Protein 1GEF (pdb70)

B-factor: mean 47.55, std 16.69, range [21.85, 111.29]

Secondary structure (DSSP, 8-state):
--HHHHHHHHHHHHHHHHTT-EEEEBGGGSS-SEEEE-SS-EEEEEEEEESSS-EEE-HHHHHHHHHHHHHHT-EEEEEEEETTTEEEEEE--S--S-EEE-GGGSB-HHHHTTGGG---/--HHHHHHHHHHHHHHHHTT-EEEEBSTTSS-SEEEE-SS-EEEEEEEEESSS-EEE-HHHHHHHHHHHHHHT-EEEEEEEETTTEEEEEEPPSS---EEE-TTSSB-HHHHHT--/--HHHHHHHHHHHHHHHHTT-EEEEBGGGSS-SEEEE-SS-EEEEEEEE-SSS-EE--HHHHHHHHHHHHHHT-EEEEEEE--EEEE-----EE-TTSSB-HHHHHT--/--HHHHHHHHHHHHHHHHTT-EEEEBSTTSS-SEEEE-SS-EEEEEEEEESSS-EEE-HHHHHHHHHHHHHHTSEEEEEEEETTTEEEEEE--SS---EEE-TTSSB-HHHHT-

Radius of gyration: 23.57 Å; Cα contacts (8 Å, |Δi|>4): 976; chains: 4; bounding box: 36×68×60 Å

CATH classification: 3.40.1350.10

Solvent-accessible surface area: 22900 Å² total; per-residue (Å²): 38,99,45,115,0,21,97,3,2,135,70,0,27,114,45,1,80,151,54,33,1,4,20,6,72,5,19,35,0,135,72,0,2,0,0,0,0,42,42,144,36,27,0,0,2,6,2,47,23,18,140,108,108,50,34,153,4,23,80,192,41,10,11,52,2,9,90,11,1,160,88,0,24,13,48,26,0,2,0,2,40,4,62,159,85,26,31,68,5,43,96,8,47,105,148,63,94,120,121,63,13,50,26,111,48,18,56,46,10,80,58,24,17,8,90,111,170,82,186,196,18,24,48,89,17,31,84,0,14,140,57,0,26,133,51,0,42,146,49,37,8,1,6,2,96,9,24,57,4,146,100,1,0,0,0,0,0,35,45,163,121,36,5,0,1,0,4,22,23,11,159,100,99,54,37,142,4,35,122,205,22,0,30,57,0,22,71,12,2,163,77,0,23,15,53,18,1,0,0,0,27,1,44,164,96,29,43,57,2,55,102,6,48,111,180,39,117,149,57,70,0,46,43,92,50,12,52,38,10,71,48,45,43,58,117,168,39,99,44,123,0,20,100,4,3,136,72,0,27,114,48,1,80,148,50,31,0,4,21,6,73,5,20,34,0,138,71,0,2,0,0,0,0,25,38,160,66,29,1,0,2,6,1,49,39,24,179,108,103,51,34,158,8,42,132,219,46,28,35,90,2,28,93,11,1,166,92,0,22,11,45,27,0,2,0,0,62,68,64,49,5,20,101,12,66,109,224,133,68,4,53,74,82,42,18,51,35,13,76,77,6,13,55,107,154,18,24,49,85,17,31,84,0,14,139,59,0,24,131,50,1,45,146,79,35,6,2,7,1,96,9,24,57,5,147,99,0,0,0,0,0,0,59,42,187,55,27,0,0,2,0,3,23,24,12,160,104,98,55,36,132,3,22,113,204,23,3,34,55,0,32,70,12,2,162,77,0,21,15,47,20,0,0,0,0,27,1,46,163,93,28,45,59,1,45,99,8,41,114,147,136,48,124,49,63,0,41,48,95,27,27,53,45,22,135,78,22,30,95

Nearest PDB structures (foldseek):
  1ipi-assembly1_A  TM=9.605E-01  e=6.098E-21  Pyrococcus furiosus
  1gef-assembly2_D  TM=9.791E-01  e=2.828E-17  Pyrococcus furiosus
  2wcw-assembly1_B  TM=8.663E-01  e=2.942E-11  Archaeoglobus fulgidus
  2wcw-assembly2_C  TM=8.638E-01  e=3.192E-10  Archaeoglobus fulgidus
  2wcz-assembly1_B  TM=8.436E-01  e=2.033E-10  Archaeoglobus fulgidus

InterPro domains:
  IPR002732 Holliday junction resolvase Hjc [PF01870] (8-93)
  IPR011335 Restriction endonuclease type II-like [SSF52980] (1-117)
  IPR011856 tRNA endonuclease-like domain superfamily [G3DSA:3.40.1350.10] (1-123)
  IPR014428 Crossover junction endodeoxyribonuclease Hjc, archaeal [MF_01490] (1-119)
  IPR014428 Crossover junction endodeoxyribonuclease Hjc, archaeal [NF040854] (1-119)
  IPR014428 Crossover junction endodeoxyribonuclease Hjc, archaeal [PIRSF004985] (1-102)
  IPR014428 Crossover junction endodeoxyribonuclease Hjc, archaeal [PTHR39651] (2-95)
  IPR014428 Crossover junction endodeoxyribonuclease Hjc, archaeal [cd00523] (1-115)

Foldseek 3Di:
DPVVQVVVVVVVCVVLVVVQWDKDADVVCVLAGIWIDRPPAIEGEHEEEECDQKDKDALVNQQSQLVVCVVVVHFRKYWYQHPPPGIFIDRDDSDRGMDMDGSVRGDDPCVVVPVVPDPD/DCPVVVVVLVVVCVVVVVVQWDKDADDVQPQAGMWIDRPPAIEGEHEEEDQDQKDKDAQVNQQSQVVVCVVVVHFRKYWYAHPPPGIFMDRADNPDGIDMDGPVRHHDPCVVVPVD/DPVVQVVVVVVVCVVLVVVQKDKDADVVCVLAGIWIDRPPAIAGEHEEEDCDFKDFDDVVNVCSQVVVCVVVVHFRWYQYHVNFIARDDPVTMAGPVRHDDVCVVVVVD/DCPVVVVVLVVVCVVVVVVQWDKDADDVQPQAGMWIDNPPAIEGEHEEEDQDQKAFDFQVNQQSQVVVCVVVVHFRKYWYAHPPQGIAMARDDNPGDRDMDGPVPHHDPVVVVD

GO terms:
  GO:0048476 Holliday junction resolvase complex (C, IMP)

Organism: Pyrococcus furiosus (strain ATCC 43587 / DSM 3638 / JCM 8422 / Vc1) (NCBI:txid186497)

Sequence (459 aa):
MYRKGAQAERELIKLLEKHGFAVVRSAGSKKVDLVAGNGKKYLCIEVKVTKKDHLYVGKRDMGRLIEFSRRFGGIPVLAVKFLNVGWRFIEVSPKIEKFVFTPSSGVSLEVLLGIQKTLEMYRKGAQAERELIKLLEKHGFAVVRSAGSKKVDLVAGNGKKYLCIEVKVTKKDHLYVGKRDMGRLIEFSRRFGGIPVLAVKFLNVGWRFIEVSPKIEKFVFTPSSGVSLEVLLGIQMYRKGAQAERELIKLLEKHGFAVVRSAGSKKVDLVAGNGKKYLCIEVKVTKKDHLYVGKRDMGRLIEFSRRFGGIPVLAVKFWRFIEVSPKFVFTPSSGVSLEVLLGIQMYRKGAQAERELIKLLEKHGFAVVRSAGSKKVDLVAGNGKKYLCIEVKVTKKDHLYVGKRDMGRLIEFSRRFGGIPVLAVKFLNVGWRFIEVSPKIEKFVFTPSSGVSLEVLLG

Structure (mmCIF, N/CA/C/O backbone):
data_1GEF
#
_entry.id   1GEF
#
_cell.length_a   36.245
_cell.length_b   119.056
_cell.length_c   63.146
_cell.angle_alpha   90
_cell.angle_beta   90.66
_cell.angle_gamma   90
#
_symmetry.space_group_name_H-M   'P 1 21 1'
#
loop_
_entity.id
_entity.type
_entity.pdbx_description
1 polymer 'HOLLIDAY JUNCTION RESOLVASE'
2 non-polymer 'SULFATE ION'
3 water water
#
loop_
_atom_site.group_PDB
_atom_site.id
_atom_site.type_symbol
_atom_site.label_atom_id
_atom_site.label_alt_id
_atom_site.label_comp_id
_atom_site.label_asym_id
_atom_site.label_entity_id
_atom_site.label_seq_id
_atom_site.pdbx_PDB_ins_code
_atom_site.Cartn_x
_atom_site.Cartn_y
_atom_site.Cartn_z
_atom_site.occupancy
_atom_site.B_iso_or_equiv
_atom_site.auth_seq_id
_atom_site.auth_comp_id
_atom_site.auth_asym_id
_atom_site.auth_atom_id
_atom_site.pdbx_PDB_model_num
ATOM 1 N N . MET A 1 1 ? 11.738 8.288 -3.351 1.00 30.92 1 MET A N 1
ATOM 2 C CA . MET A 1 1 ? 11.756 9.699 -2.864 1.00 29.90 1 MET A CA 1
ATOM 3 C C . MET A 1 1 ? 12.369 10.644 -3.905 1.00 32.95 1 MET A C 1
ATOM 4 O O . MET A 1 1 ? 13.078 10.219 -4.814 1.00 28.41 1 MET A O 1
ATOM 9 N N . TYR A 1 2 ? 12.080 11.929 -3.762 1.00 31.12 2 TYR A N 1
ATOM 10 C CA . TYR A 1 2 ? 12.599 12.960 -4.653 1.00 36.00 2 TYR A CA 1
ATOM 11 C C . TYR A 1 2 ? 14.055 13.193 -4.239 1.00 33.48 2 TYR A C 1
ATOM 12 O O . TYR A 1 2 ? 14.349 14.095 -3.457 1.00 33.20 2 TYR A O 1
ATOM 21 N N . ARG A 1 3 ? 14.956 12.375 -4.768 1.00 36.67 3 ARG A N 1
ATOM 22 C CA . ARG A 1 3 ? 16.372 12.450 -4.423 1.00 37.72 3 ARG A CA 1
ATOM 23 C C . ARG A 1 3 ? 17.061 13.777 -4.748 1.00 37.30 3 ARG A C 1
ATOM 24 O O . ARG A 1 3 ? 17.800 14.306 -3.920 1.00 30.56 3 ARG A O 1
ATOM 32 N N . LYS A 1 4 ? 16.829 14.316 -5.941 1.00 37.81 4 LYS A N 1
ATOM 33 C CA . LYS A 1 4 ? 17.453 15.586 -6.310 1.00 40.64 4 LYS A CA 1
ATOM 34 C C . LYS A 1 4 ? 16.999 16.684 -5.354 1.00 37.69 4 LYS A C 1
ATOM 35 O O . LYS A 1 4 ? 17.776 17.574 -5.003 1.00 38.19 4 LYS A O 1
ATOM 41 N N . GLY A 1 5 ? 15.740 16.611 -4.932 1.00 36.69 5 GLY A N 1
ATOM 42 C CA . GLY A 1 5 ? 15.214 17.597 -4.005 1.00 32.86 5 GLY A CA 1
ATOM 43 C C . GLY A 1 5 ? 15.916 17.504 -2.658 1.00 36.37 5 GLY A C 1
ATOM 44 O O . GLY A 1 5 ? 16.332 18.521 -2.086 1.00 32.73 5 GLY A O 1
ATOM 45 N N . ALA A 1 6 ? 16.057 16.285 -2.143 1.00 34.27 6 ALA A N 1
ATOM 46 C CA . ALA A 1 6 ? 16.714 16.082 -0.853 1.00 32.85 6 ALA A CA 1
ATOM 47 C C . ALA A 1 6 ? 18.155 16.588 -0.862 1.00 33.05 6 ALA A C 1
ATOM 48 O O . ALA A 1 6 ? 18.625 17.150 0.128 1.00 35.68 6 ALA A O 1
ATOM 50 N N . GLN A 1 7 ? 18.851 16.391 -1.977 1.00 36.07 7 GLN A N 1
ATOM 51 C CA . GLN A 1 7 ? 20.238 16.839 -2.111 1.00 40.61 7 GLN A CA 1
ATOM 52 C C . GLN A 1 7 ? 20.332 18.370 -2.052 1.00 43.29 7 GLN A C 1
ATOM 53 O O . GLN A 1 7 ? 21.213 18.923 -1.396 1.00 34.61 7 GLN A O 1
ATOM 59 N N . ALA A 1 8 ? 19.419 19.054 -2.736 1.00 39.47 8 ALA A N 1
ATOM 60 C CA . ALA A 1 8 ? 19.417 20.513 -2.730 1.00 39.74 8 ALA A CA 1
ATOM 61 C C . ALA A 1 8 ? 19.101 21.017 -1.326 1.00 39.06 8 ALA A C 1
ATOM 62 O O . ALA A 1 8 ? 19.736 21.952 -0.831 1.00 38.32 8 ALA A O 1
ATOM 64 N N . GLU A 1 9 ? 18.122 20.384 -0.682 1.00 36.86 9 GLU A N 1
ATOM 65 C CA . GLU A 1 9 ? 17.715 20.767 0.664 1.00 35.93 9 GLU A CA 1
ATOM 66 C C . GLU A 1 9 ? 18.879 20.675 1.657 1.00 32.10 9 GLU A C 1
ATOM 67 O O . GLU A 1 9 ? 19.075 21.569 2.474 1.00 29.48 9 GLU A O 1
ATOM 73 N N . ARG A 1 10 ? 19.637 19.585 1.588 1.00 32.22 10 ARG A N 1
ATOM 74 C CA . ARG A 1 10 ? 20.784 19.401 2.470 1.00 38.57 10 ARG A CA 1
ATOM 75 C C . ARG A 1 10 ? 21.774 20.556 2.298 1.00 35.52 10 ARG A C 1
ATOM 76 O O . ARG A 1 10 ? 22.320 21.075 3.276 1.00 34.99 10 ARG A O 1
ATOM 84 N N . GLU A 1 11 ? 21.995 20.953 1.049 1.00 38.00 11 GLU A N 1
ATOM 85 C CA . GLU A 1 11 ? 22.904 22.050 0.738 1.00 37.07 11 GLU A CA 1
ATOM 86 C C . GLU A 1 11 ? 22.402 23.363 1.336 1.00 35.54 11 GLU A C 1
ATOM 87 O O . GLU A 1 11 ? 23.163 24.103 1.972 1.00 29.57 11 GLU A O 1
ATOM 93 N N . LEU A 1 12 ? 21.114 23.641 1.148 1.00 33.44 12 LEU A N 1
ATOM 94 C CA . LEU A 1 12 ? 20.512 24.867 1.663 1.00 32.62 12 LEU A CA 1
ATOM 95 C C . LEU A 1 12 ? 20.609 24.952 3.181 1.00 26.76 12 LEU A C 1
ATOM 96 O O . LEU A 1 12 ? 20.949 25.995 3.733 1.00 31.27 12 LEU A O 1
ATOM 101 N N . ILE A 1 13 ? 20.308 23.850 3.858 1.00 33.69 13 ILE A N 1
ATOM 102 C CA . ILE A 1 13 ? 20.359 23.827 5.315 1.00 33.26 13 ILE A CA 1
ATOM 103 C C . ILE A 1 13 ? 21.735 24.242 5.839 1.00 34.64 13 ILE A C 1
ATOM 104 O O . ILE A 1 13 ? 21.831 25.047 6.759 1.00 32.35 13 ILE A O 1
ATOM 109 N N . LYS A 1 14 ? 22.794 23.690 5.253 1.00 34.56 14 LYS A N 1
ATOM 110 C CA . LYS A 1 14 ? 24.148 24.038 5.677 1.00 40.19 14 LYS A CA 1
ATOM 111 C C . LYS A 1 14 ? 24.414 25.532 5.464 1.00 38.75 14 LYS A C 1
ATOM 112 O O . LYS A 1 14 ? 25.085 26.174 6.278 1.00 38.71 14 LYS A O 1
ATOM 118 N N . LEU A 1 15 ? 23.886 26.084 4.373 1.00 35.08 15 LEU A N 1
ATOM 119 C CA . LEU A 1 15 ? 24.056 27.510 4.081 1.00 36.41 15 LEU A CA 1
ATOM 120 C C . LEU A 1 15 ? 23.393 28.332 5.176 1.00 36.87 15 LEU A C 1
ATOM 121 O O . LEU A 1 15 ? 23.957 29.310 5.667 1.00 36.26 15 LEU A O 1
ATOM 126 N N . LEU A 1 16 ? 22.183 27.932 5.552 1.00 34.87 16 LEU A N 1
ATOM 127 C CA . LEU A 1 16 ? 21.435 28.630 6.593 1.00 32.50 16 LEU A CA 1
ATOM 128 C C . LEU A 1 16 ? 22.162 28.516 7.931 1.00 29.64 16 LEU A C 1
ATOM 129 O O . LEU A 1 16 ? 22.292 29.496 8.667 1.00 30.76 16 LEU A O 1
ATOM 134 N N . GLU A 1 17 ? 22.635 27.313 8.243 1.00 28.39 17 GLU A N 1
ATOM 135 C CA . GLU A 1 17 ? 23.347 27.098 9.499 1.00 36.31 17 GLU A CA 1
ATOM 136 C C . GLU A 1 17 ? 24.635 27.916 9.518 1.00 36.53 17 GLU A C 1
ATOM 137 O O . GLU A 1 17 ? 25.020 28.453 10.553 1.00 41.11 17 GLU A O 1
ATOM 143 N N . LYS A 1 18 ? 25.282 28.024 8.363 1.00 40.13 18 LYS A N 1
ATOM 144 C CA . LYS A 1 18 ? 26.510 28.797 8.247 1.00 47.27 18 LYS A CA 1
ATOM 145 C C . LYS A 1 18 ? 26.244 30.234 8.699 1.00 46.06 18 LYS A C 1
ATOM 146 O O . LYS A 1 18 ? 27.108 30.877 9.298 1.00 43.33 18 LYS A O 1
ATOM 152 N N . HIS A 1 19 ? 25.041 30.733 8.415 1.00 43.41 19 HIS A N 1
ATOM 153 C CA . HIS A 1 19 ? 24.672 32.087 8.811 1.00 39.61 19 HIS A CA 1
ATOM 154 C C . HIS A 1 19 ? 24.063 32.164 10.206 1.00 38.22 19 HIS A C 1
ATOM 155 O O . HIS A 1 19 ? 23.390 33.136 10.541 1.00 37.41 19 HIS A O 1
ATOM 162 N N . GLY A 1 20 ? 24.293 31.134 11.013 1.00 39.72 20 GLY A N 1
ATOM 163 C CA . GLY A 1 20 ? 23.787 31.141 12.376 1.00 42.02 20 GLY A CA 1
ATOM 164 C C . GLY A 1 20 ? 22.354 30.703 12.616 1.00 43.01 20 GLY A C 1
ATOM 165 O O . GLY A 1 20 ? 21.862 30.824 13.738 1.00 45.53 20 GLY A O 1
ATOM 166 N N . PHE A 1 21 ? 21.678 30.197 11.587 1.00 38.31 21 PHE A N 1
ATOM 167 C CA . PHE A 1 21 ? 20.292 29.754 11.745 1.00 37.13 21 PHE A CA 1
ATOM 168 C C . PHE A 1 21 ? 20.172 28.310 12.241 1.00 36.03 21 PHE A C 1
ATOM 169 O O . PHE A 1 21 ? 20.981 27.452 11.890 1.00 32.56 21 PHE A O 1
ATOM 177 N N . ALA A 1 22 ? 19.165 28.059 13.077 1.00 35.62 22 ALA A N 1
ATOM 178 C CA . ALA A 1 22 ? 18.879 26.714 13.561 1.00 31.58 22 ALA A CA 1
ATOM 179 C C . ALA A 1 22 ? 17.711 26.314 12.657 1.00 34.16 22 ALA A C 1
ATOM 180 O O . ALA A 1 22 ? 16.703 27.027 12.586 1.00 29.53 22 ALA A O 1
ATOM 182 N N . VAL A 1 23 ? 17.852 25.188 11.965 1.00 33.55 23 VAL A N 1
ATOM 183 C CA . VAL A 1 23 ? 16.841 24.740 11.013 1.00 31.84 23 VAL A CA 1
ATOM 184 C C . VAL A 1 23 ? 16.130 23.436 11.361 1.00 34.85 23 VAL A C 1
ATOM 185 O O . VAL A 1 23 ? 16.733 22.509 11.893 1.00 28.03 23 VAL A O 1
ATOM 189 N N . VAL A 1 24 ? 14.838 23.388 11.048 1.00 33.57 24 VAL A N 1
ATOM 190 C CA . VAL A 1 24 ? 14.005 22.211 11.271 1.00 34.37 24 VAL A CA 1
ATOM 191 C C . VAL A 1 24 ? 13.298 21.846 9.969 1.00 35.59 24 VAL A C 1
ATOM 192 O O . VAL A 1 24 ? 12.748 22.710 9.289 1.00 32.18 24 VAL A O 1
ATOM 196 N N . ARG A 1 25 ? 13.310 20.570 9.613 1.00 32.21 25 ARG A N 1
ATOM 197 C CA . ARG A 1 25 ? 12.632 20.147 8.402 1.00 31.02 25 ARG A CA 1
ATOM 198 C C . ARG A 1 25 ? 11.261 19.607 8.794 1.00 30.70 25 ARG A C 1
ATOM 199 O O . ARG A 1 25 ? 11.154 18.812 9.725 1.00 30.38 25 ARG A O 1
ATOM 207 N N . SER A 1 26 ? 10.215 20.040 8.096 1.00 27.78 26 SER A N 1
ATOM 208 C CA . SER A 1 26 ? 8.866 19.573 8.401 1.00 29.99 26 SER A CA 1
ATOM 209 C C . SER A 1 26 ? 8.637 18.179 7.811 1.00 29.15 26 SER A C 1
ATOM 210 O O . SER A 1 26 ? 8.830 17.961 6.613 1.00 27.87 26 SER A O 1
ATOM 213 N N . ALA A 1 27 ? 8.246 17.230 8.657 1.00 28.32 27 ALA A N 1
ATOM 214 C CA . ALA A 1 27 ? 7.992 15.866 8.196 1.00 29.82 27 ALA A CA 1
ATOM 215 C C . ALA A 1 27 ? 6.945 15.858 7.087 1.00 31.03 27 ALA A C 1
ATOM 216 O O . ALA A 1 27 ? 5.872 16.454 7.223 1.00 34.37 27 ALA A O 1
ATOM 218 N N . GLY A 1 28 ? 7.261 15.171 5.994 1.00 30.17 28 GLY A N 1
ATOM 219 C CA . GLY A 1 28 ? 6.356 15.109 4.858 1.00 32.84 28 GLY A CA 1
ATOM 220 C C . GLY A 1 28 ? 6.081 16.474 4.238 1.00 31.15 28 GLY A C 1
ATOM 221 O O . GLY A 1 28 ? 5.184 16.607 3.408 1.00 30.52 28 GLY A O 1
ATOM 222 N N . SER A 1 29 ? 6.852 17.487 4.625 1.00 32.68 29 SER A N 1
ATOM 223 C CA . SER A 1 29 ? 6.661 18.851 4.109 1.00 30.36 29 SER A CA 1
ATOM 224 C C . SER A 1 29 ? 5.239 19.349 4.358 1.00 35.16 29 SER A C 1
ATOM 225 O O . SER A 1 29 ? 4.737 20.217 3.637 1.00 31.85 29 SER A O 1
ATOM 228 N N . LYS A 1 30 ? 4.610 18.800 5.389 1.00 35.48 30 LYS A N 1
ATOM 229 C CA . LYS A 1 30 ? 3.236 19.127 5.769 1.00 45.09 30 LYS A CA 1
ATOM 230 C C . LYS A 1 30 ? 2.716 20.484 5.266 1.00 51.36 30 LYS A C 1
ATOM 231 O O . LYS A 1 30 ? 1.981 20.544 4.279 1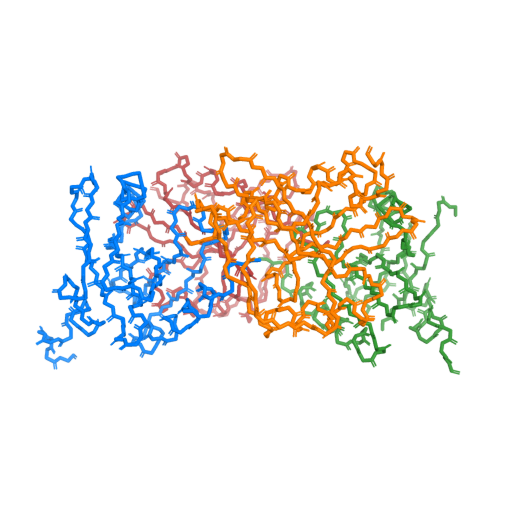.00 59.05 30 LYS A O 1
ATOM 237 N N . LYS A 1 31 ? 3.100 21.563 5.944 1.00 45.65 31 LYS A N 1
ATOM 238 C CA . LYS A 1 31 ? 2.679 22.927 5.607 1.00 40.45 31 LYS A CA 1
ATOM 239 C C . LYS A 1 31 ? 3.759 23.673 4.818 1.00 36.74 31 LYS A C 1
ATOM 240 O O . LYS A 1 31 ? 3.456 24.477 3.937 1.00 35.61 31 LYS A O 1
ATOM 246 N N . VAL A 1 32 ? 5.016 23.418 5.171 1.00 29.38 32 VAL A N 1
ATOM 247 C CA . VAL A 1 32 ? 6.163 24.058 4.530 1.00 30.34 32 VAL A CA 1
ATOM 248 C C . VAL A 1 32 ? 7.319 23.053 4.539 1.00 32.46 32 VAL A C 1
ATOM 249 O O . VAL A 1 32 ? 7.219 21.998 5.173 1.00 29.62 32 VAL A O 1
ATOM 253 N N . ASP A 1 33 ? 8.399 23.361 3.827 1.00 31.19 33 ASP A N 1
ATOM 254 C CA . ASP A 1 33 ? 9.549 22.456 3.789 1.00 28.60 33 ASP A CA 1
ATOM 255 C C . ASP A 1 33 ? 10.445 22.630 5.016 1.00 28.70 33 ASP A C 1
ATOM 256 O O . ASP A 1 33 ? 10.799 21.653 5.685 1.00 31.31 33 ASP A O 1
ATOM 261 N N . LEU A 1 34 ? 10.791 23.877 5.318 1.00 30.35 34 LEU A N 1
ATOM 262 C CA . LEU A 1 34 ? 11.672 24.188 6.440 1.00 26.63 34 LEU A CA 1
ATOM 263 C C . LEU A 1 34 ? 11.288 25.437 7.218 1.00 26.81 34 LEU A C 1
ATOM 264 O O . LEU A 1 34 ? 10.682 26.375 6.689 1.00 26.80 34 LEU A O 1
ATOM 269 N N . VAL A 1 35 ? 11.692 25.456 8.478 1.00 26.11 35 VAL A N 1
ATOM 270 C CA . VAL A 1 35 ? 11.487 26.617 9.324 1.00 26.52 35 VAL A CA 1
ATOM 271 C C . VAL A 1 35 ? 12.868 26.879 9.922 1.00 26.81 35 VAL A C 1
ATOM 272 O O . VAL A 1 35 ? 13.509 25.962 10.431 1.00 26.92 35 VAL A O 1
ATOM 276 N N . ALA A 1 36 ? 13.332 28.117 9.838 1.00 30.83 36 ALA A N 1
ATOM 277 C CA . ALA A 1 36 ? 14.650 28.473 10.362 1.00 28.77 36 ALA A CA 1
ATOM 278 C C . ALA A 1 36 ? 14.571 29.731 11.215 1.00 27.29 36 ALA A C 1
ATOM 279 O O . ALA A 1 36 ? 13.853 30.674 10.884 1.00 29.10 36 ALA A O 1
ATOM 281 N N . GLY A 1 37 ? 15.304 29.730 12.322 1.00 27.59 37 GLY A N 1
ATOM 282 C CA . GLY A 1 37 ? 15.315 30.875 13.213 1.00 26.49 37 GLY A CA 1
ATOM 283 C C . GLY A 1 37 ? 16.728 31.144 13.703 1.00 30.11 37 GLY A C 1
ATOM 284 O O . GLY A 1 37 ? 17.502 30.217 13.909 1.00 27.31 37 GLY A O 1
ATOM 285 N N . ASN A 1 38 ? 17.084 32.410 13.870 1.00 33.49 38 ASN A N 1
ATOM 286 C CA . ASN A 1 38 ? 18.424 32.725 14.338 1.00 40.65 38 ASN A CA 1
ATOM 287 C C . ASN A 1 38 ? 18.382 33.579 15.598 1.00 42.61 38 ASN A C 1
ATOM 288 O O . ASN A 1 38 ? 19.392 34.145 16.010 1.00 40.51 38 ASN A O 1
ATOM 293 N N . GLY A 1 39 ? 17.209 33.639 16.225 1.00 46.40 39 GLY A N 1
ATOM 294 C CA . GLY A 1 39 ? 17.066 34.413 17.444 1.00 44.46 39 GLY A CA 1
ATOM 295 C C . GLY A 1 39 ? 16.296 35.703 17.257 1.00 48.38 39 GLY A C 1
ATOM 296 O O . GLY A 1 39 ? 15.645 36.179 18.184 1.00 48.66 39 GLY A O 1
ATOM 297 N N . LYS A 1 40 ? 16.366 36.273 16.059 1.00 45.84 40 LYS A N 1
ATOM 298 C CA . LYS A 1 40 ? 15.663 37.519 15.772 1.00 46.16 40 LYS A CA 1
ATOM 299 C C . LYS A 1 40 ? 14.761 37.390 14.551 1.00 44.07 40 LYS A C 1
ATOM 300 O O . LYS A 1 40 ? 13.737 38.059 14.454 1.00 44.13 40 LYS A O 1
ATOM 306 N N . LYS A 1 41 ? 15.161 36.539 13.613 1.00 43.43 41 LYS A N 1
ATOM 307 C CA . LYS A 1 41 ? 14.409 36.355 12.377 1.00 39.54 41 LYS A CA 1
ATOM 308 C C . LYS A 1 41 ? 13.960 34.908 12.245 1.00 40.21 41 LYS A C 1
ATOM 309 O O . LYS A 1 41 ? 14.679 33.994 12.649 1.00 37.94 41 LYS A O 1
ATOM 315 N N . TYR A 1 42 ? 12.773 34.711 11.678 1.00 34.36 42 TYR A N 1
ATOM 316 C CA . TYR A 1 42 ? 12.232 33.380 11.457 1.00 32.51 42 TYR A CA 1
ATOM 317 C C . TYR A 1 42 ? 11.886 33.263 9.981 1.00 32.89 42 TYR A C 1
ATOM 318 O O . TYR A 1 42 ? 11.233 34.143 9.420 1.00 33.00 42 TYR A O 1
ATOM 327 N N . LEU A 1 43 ? 12.334 32.186 9.349 1.00 27.94 43 LEU A N 1
ATOM 328 C CA . LEU A 1 43 ? 12.021 31.962 7.951 1.00 26.82 43 LEU A CA 1
ATOM 329 C C . LEU A 1 43 ? 11.203 30.689 7.798 1.00 27.63 43 LEU A C 1
ATOM 330 O O . LEU A 1 43 ? 11.459 29.683 8.464 1.00 24.04 43 LEU A O 1
ATOM 335 N N . CYS A 1 44 ? 10.202 30.753 6.930 1.00 26.94 44 CYS A N 1
ATOM 336 C CA . CYS A 1 44 ? 9.369 29.598 6.616 1.00 28.17 44 CYS A CA 1
ATOM 337 C C . CYS A 1 44 ? 9.699 29.439 5.142 1.00 30.22 44 CYS A C 1
ATOM 338 O O . CYS A 1 44 ? 9.376 30.306 4.329 1.00 32.62 44 CYS A O 1
ATOM 341 N N . ILE A 1 45 ? 10.350 28.331 4.804 1.00 28.89 45 ILE A N 1
ATOM 342 C CA . ILE A 1 45 ? 10.825 28.104 3.448 1.00 24.77 45 ILE A CA 1
ATOM 343 C C . ILE A 1 45 ? 10.252 26.950 2.628 1.00 27.62 45 ILE A C 1
ATOM 344 O O . ILE A 1 45 ? 10.058 25.847 3.129 1.00 26.21 45 ILE A O 1
ATOM 349 N N . GLU A 1 46 ? 9.993 27.230 1.353 1.00 28.33 46 GLU A N 1
ATOM 350 C CA . GLU A 1 46 ? 9.523 26.231 0.397 1.00 30.40 46 GLU A CA 1
ATOM 351 C C . GLU A 1 46 ? 10.727 26.105 -0.521 1.00 28.41 46 GLU A C 1
ATOM 352 O O . GLU A 1 46 ? 11.220 27.106 -1.046 1.00 29.51 46 GLU A O 1
ATOM 358 N N . VAL A 1 47 ? 11.211 24.884 -0.707 1.00 28.21 47 VAL A N 1
ATOM 359 C CA . VAL A 1 47 ? 12.384 24.671 -1.533 1.00 28.06 47 VAL A CA 1
ATOM 360 C C . VAL A 1 47 ? 12.043 24.064 -2.885 1.00 31.38 47 VAL A C 1
ATOM 361 O O . VAL A 1 47 ? 11.288 23.097 -2.970 1.00 31.58 47 VAL A O 1
ATOM 365 N N . LYS A 1 48 ? 12.605 24.645 -3.940 1.00 32.86 48 LYS A N 1
ATOM 366 C CA . LYS A 1 48 ? 12.392 24.170 -5.304 1.00 34.65 48 LYS A CA 1
ATOM 367 C C . LYS A 1 48 ? 13.758 24.060 -5.982 1.00 36.11 48 LYS A C 1
ATOM 368 O O . LYS A 1 48 ? 14.692 24.775 -5.631 1.00 37.77 48 LYS A O 1
ATOM 374 N N . VAL A 1 49 ? 13.873 23.157 -6.948 1.00 39.09 49 VAL A N 1
ATOM 375 C CA . VAL A 1 49 ? 15.117 22.985 -7.687 1.00 40.77 49 VAL A CA 1
ATOM 376 C C . VAL A 1 49 ? 14.734 22.675 -9.132 1.00 48.17 49 VAL A C 1
ATOM 377 O O . VAL A 1 49 ? 13.821 21.890 -9.388 1.00 45.98 49 VAL A O 1
ATOM 381 N N . THR A 1 50 ? 15.413 23.311 -10.080 1.00 50.51 50 THR A N 1
ATOM 382 C CA . THR A 1 50 ? 15.110 23.090 -11.487 1.00 54.44 50 THR A CA 1
ATOM 383 C C . THR A 1 50 ? 16.328 23.293 -12.377 1.00 59.68 50 THR A C 1
ATOM 384 O O . THR A 1 50 ? 17.264 24.012 -12.021 1.00 57.94 50 THR A O 1
ATOM 388 N N . LYS A 1 51 ? 16.305 22.647 -13.539 1.00 64.37 51 LYS A N 1
ATOM 389 C CA . LYS A 1 51 ? 17.393 22.757 -14.501 1.00 68.76 51 LYS A CA 1
ATOM 390 C C . LYS A 1 51 ? 16.984 23.779 -15.559 1.00 69.47 51 LYS A C 1
ATOM 391 O O . LYS A 1 51 ? 17.786 24.176 -16.404 1.00 70.74 51 LYS A O 1
ATOM 397 N N . LYS A 1 52 ? 15.724 24.199 -15.496 1.00 67.54 52 LYS A N 1
ATOM 398 C CA . LYS A 1 52 ? 15.181 25.174 -16.431 1.00 68.26 52 LYS A CA 1
ATOM 399 C C . LYS A 1 52 ? 15.507 26.592 -15.961 1.00 68.70 52 LYS A C 1
ATOM 400 O O . LYS A 1 52 ? 15.851 26.804 -14.796 1.00 66.35 52 LYS A O 1
ATOM 406 N N . ASP A 1 53 ? 15.402 27.559 -16.868 1.00 66.66 53 ASP A N 1
ATOM 407 C CA . ASP A 1 53 ? 15.706 28.949 -16.541 1.00 64.33 53 ASP A CA 1
ATOM 408 C C . ASP A 1 53 ? 14.500 29.718 -16.017 1.00 61.94 53 ASP A C 1
ATOM 409 O O . ASP A 1 53 ? 14.520 30.945 -15.936 1.00 59.44 53 ASP A O 1
ATOM 414 N N . HIS A 1 54 ? 13.445 28.992 -15.666 1.00 57.15 54 HIS A N 1
ATOM 415 C CA . HIS A 1 54 ? 12.240 29.613 -15.138 1.00 55.56 54 HIS A CA 1
ATOM 416 C C . HIS A 1 54 ? 11.453 28.579 -14.344 1.00 54.11 54 HIS A C 1
ATOM 417 O O . HIS A 1 54 ? 11.648 27.376 -14.512 1.00 50.91 54 HIS A O 1
ATOM 424 N N . LEU A 1 55 ? 10.566 29.049 -13.477 1.00 53.36 55 LEU A N 1
ATOM 425 C CA . LEU A 1 55 ? 9.768 28.147 -12.663 1.00 55.56 55 LEU A CA 1
ATOM 426 C C . LEU A 1 55 ? 8.385 28.705 -12.351 1.00 57.83 55 LEU A C 1
ATOM 427 O O . LEU A 1 55 ? 8.247 29.841 -11.893 1.00 53.20 55 LEU A O 1
ATOM 432 N N . TYR A 1 56 ? 7.361 27.896 -12.607 1.00 58.09 56 TYR A N 1
ATOM 433 C CA . TYR A 1 56 ? 5.987 28.295 -12.335 1.00 62.80 56 TYR A CA 1
ATOM 434 C C . TYR A 1 56 ? 5.615 27.835 -10.936 1.00 59.06 56 TYR A C 1
ATOM 435 O O . TYR A 1 56 ? 5.930 26.712 -10.545 1.00 53.38 56 TYR A O 1
ATOM 444 N N . VAL A 1 57 ? 4.938 28.699 -10.187 1.00 55.36 57 VAL A N 1
ATOM 445 C CA . VAL A 1 57 ? 4.510 28.352 -8.840 1.00 53.79 57 VAL A CA 1
ATOM 446 C C . VAL A 1 57 ? 3.001 28.525 -8.725 1.00 52.46 57 VAL A C 1
ATOM 447 O O . VAL A 1 57 ? 2.483 29.635 -8.829 1.00 50.57 57 VAL A O 1
ATOM 451 N N . GLY A 1 58 ? 2.304 27.414 -8.516 1.00 52.65 58 GLY 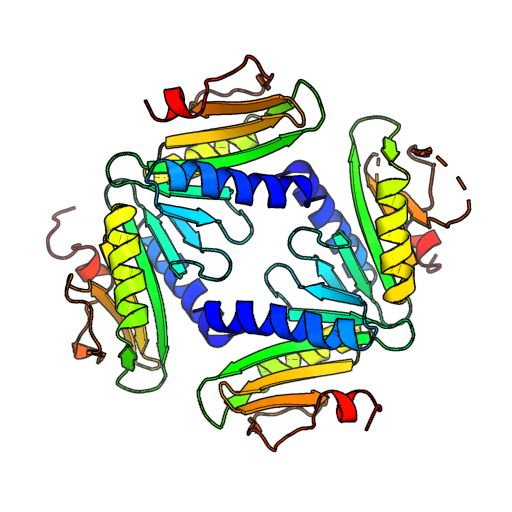A N 1
ATOM 452 C CA . GLY A 1 58 ? 0.856 27.444 -8.409 1.00 51.68 58 GLY A CA 1
ATOM 453 C C . GLY A 1 58 ? 0.305 28.337 -7.315 1.00 51.25 58 GLY A C 1
ATOM 454 O O . GLY A 1 58 ? 0.968 28.598 -6.312 1.00 50.21 58 GLY A O 1
ATOM 455 N N . LYS A 1 59 ? -0.927 28.794 -7.510 1.00 51.10 59 LYS A N 1
ATOM 456 C CA . LYS A 1 59 ? -1.590 29.662 -6.547 1.00 52.50 59 LYS A CA 1
ATOM 457 C C . LYS A 1 59 ? -1.773 28.966 -5.203 1.00 48.89 59 LYS A C 1
ATOM 458 O O . LYS A 1 59 ? -1.599 29.581 -4.155 1.00 50.30 59 LYS A O 1
ATOM 464 N N . ARG A 1 60 ? -2.128 27.687 -5.231 1.00 49.53 60 ARG A N 1
ATOM 465 C CA . ARG A 1 60 ? -2.329 26.946 -3.992 1.00 53.38 60 ARG A CA 1
ATOM 466 C C . ARG A 1 60 ? -1.040 26.894 -3.172 1.00 51.09 60 ARG A C 1
ATOM 467 O O . ARG A 1 60 ? -1.042 27.231 -1.988 1.00 48.95 60 ARG A O 1
ATOM 475 N N . ASP A 1 61 ? 0.053 26.471 -3.805 1.00 45.70 61 ASP A N 1
ATOM 476 C CA . ASP A 1 61 ? 1.338 26.383 -3.121 1.00 44.77 61 ASP A CA 1
ATOM 477 C C . ASP A 1 61 ? 1.689 27.727 -2.508 1.00 41.74 61 ASP A C 1
ATOM 478 O O . ASP A 1 61 ? 2.110 27.812 -1.357 1.00 41.56 61 ASP A O 1
ATOM 483 N N . MET A 1 62 ? 1.521 28.783 -3.288 1.00 39.40 62 MET A N 1
ATOM 484 C CA . MET A 1 62 ? 1.814 30.118 -2.797 1.00 42.74 62 MET A CA 1
ATOM 485 C C . MET A 1 62 ? 0.960 30.429 -1.570 1.00 40.41 62 MET A C 1
ATOM 486 O O . MET A 1 62 ? 1.460 30.939 -0.574 1.00 38.52 62 MET A O 1
ATOM 491 N N . GLY A 1 63 ? -0.327 30.101 -1.645 1.00 42.45 63 GLY A N 1
ATOM 492 C CA . GLY A 1 63 ? -1.230 30.366 -0.538 1.00 40.17 63 GLY A CA 1
ATOM 493 C C . GLY A 1 63 ? -0.884 29.609 0.729 1.00 37.65 63 GLY A C 1
ATOM 494 O O . GLY A 1 63 ? -0.976 30.153 1.829 1.00 37.26 63 GLY A O 1
ATOM 495 N N . ARG A 1 64 ? -0.495 28.347 0.578 1.00 37.50 64 ARG A N 1
ATOM 496 C CA . ARG A 1 64 ? -0.134 27.527 1.722 1.00 38.14 64 ARG A CA 1
ATOM 497 C C . ARG A 1 64 ? 1.029 28.162 2.475 1.00 36.07 64 ARG A C 1
ATOM 498 O O . ARG A 1 64 ? 0.990 28.290 3.701 1.00 35.70 64 ARG A O 1
ATOM 506 N N . LEU A 1 65 ? 2.054 28.576 1.734 1.00 35.84 65 LEU A N 1
ATOM 507 C CA . LEU A 1 65 ? 3.244 29.199 2.327 1.00 36.39 65 LEU A CA 1
ATOM 508 C C . LEU A 1 65 ? 2.948 30.522 3.033 1.00 36.80 65 LEU A C 1
ATOM 509 O O . LEU A 1 65 ? 3.371 30.741 4.178 1.00 29.93 65 LEU A O 1
ATOM 514 N N . ILE A 1 66 ? 2.218 31.405 2.354 1.00 36.65 66 ILE A N 1
ATOM 515 C CA . ILE A 1 66 ? 1.887 32.705 2.930 1.00 34.90 66 ILE A CA 1
ATOM 516 C C . ILE A 1 66 ? 1.033 32.548 4.185 1.00 36.48 66 ILE A C 1
ATOM 517 O O . ILE A 1 66 ? 1.261 33.225 5.188 1.00 37.76 66 ILE A O 1
ATOM 522 N N . GLU A 1 67 ? 0.053 31.654 4.112 1.00 34.79 67 GLU A N 1
ATOM 523 C CA . GLU A 1 67 ? -0.850 31.386 5.224 1.00 38.85 67 GLU A CA 1
ATOM 524 C C . GLU A 1 67 ? -0.100 30.874 6.451 1.00 35.78 67 GLU A C 1
ATOM 525 O O . GLU A 1 67 ? -0.260 31.399 7.555 1.00 37.69 67 GLU A O 1
ATOM 531 N N . PHE A 1 68 ? 0.717 29.845 6.262 1.00 33.15 68 PHE A N 1
ATOM 532 C CA . PHE A 1 68 ? 1.470 29.288 7.374 1.00 30.63 68 PHE A CA 1
ATOM 533 C C . PHE A 1 68 ? 2.432 30.304 7.963 1.00 27.48 68 PHE A C 1
ATOM 534 O O . PHE A 1 68 ? 2.550 30.427 9.181 1.00 30.76 68 PHE A O 1
ATOM 542 N N . SER A 1 69 ? 3.116 31.032 7.089 1.00 31.14 69 SER A N 1
ATOM 543 C CA . SER A 1 69 ? 4.088 32.025 7.516 1.00 34.56 69 SER A CA 1
ATOM 544 C C . SER A 1 69 ? 3.455 33.124 8.355 1.00 39.18 69 SER A C 1
ATOM 545 O O . SER A 1 69 ? 4.032 33.572 9.344 1.00 37.16 69 SER A O 1
ATOM 548 N N . ARG A 1 70 ? 2.265 33.557 7.957 1.00 36.10 70 ARG A N 1
ATOM 549 C CA . ARG A 1 70 ? 1.577 34.605 8.688 1.00 39.14 70 ARG A CA 1
ATOM 550 C C . ARG A 1 70 ? 1.154 34.114 10.072 1.00 33.36 70 ARG A C 1
ATOM 551 O O . ARG A 1 70 ? 1.286 34.828 11.059 1.00 36.55 70 ARG A O 1
ATOM 559 N N . ARG A 1 71 ? 0.652 32.886 10.143 1.00 35.75 71 ARG A N 1
ATOM 560 C CA . ARG A 1 71 ? 0.209 32.339 11.416 1.00 39.35 71 ARG A CA 1
ATOM 561 C C . ARG A 1 71 ? 1.383 32.056 12.350 1.00 40.70 71 ARG A C 1
ATOM 562 O O . ARG A 1 71 ? 1.321 32.349 13.548 1.00 41.27 71 ARG A O 1
ATOM 570 N N . PHE A 1 72 ? 2.455 31.504 11.787 1.00 34.25 72 PHE A N 1
ATOM 571 C CA . PHE A 1 72 ? 3.649 31.163 12.555 1.00 35.18 72 PHE A CA 1
ATOM 572 C C . PHE A 1 72 ? 4.428 32.387 13.014 1.00 37.46 72 PHE A C 1
ATOM 573 O O . PHE A 1 72 ? 4.932 32.431 14.137 1.00 35.80 72 PHE A O 1
ATOM 581 N N . GLY A 1 73 ? 4.523 33.383 12.143 1.00 36.34 73 GLY A N 1
ATOM 582 C CA . GLY A 1 73 ? 5.271 34.575 12.483 1.00 35.70 73 GLY A CA 1
ATOM 583 C C . GLY A 1 73 ? 6.641 34.514 11.841 1.00 35.90 73 GLY A C 1
ATOM 584 O O . GLY A 1 73 ? 7.644 34.852 12.466 1.00 37.84 73 GLY A O 1
ATOM 585 N N . GLY A 1 74 ? 6.684 34.062 10.591 1.00 34.21 74 GLY A N 1
ATOM 586 C CA . GLY A 1 74 ? 7.945 33.978 9.881 1.00 36.25 74 GLY A CA 1
ATOM 587 C C . GLY A 1 74 ? 7.841 34.589 8.495 1.00 38.85 74 GLY A C 1
ATOM 588 O O . GLY A 1 74 ? 6.746 34.790 7.971 1.00 36.87 74 GLY A O 1
ATOM 589 N N . ILE A 1 75 ? 8.990 34.888 7.900 1.00 38.21 75 ILE A N 1
ATOM 590 C CA . ILE A 1 75 ? 9.043 35.463 6.563 1.00 37.19 75 ILE A CA 1
ATOM 591 C C . ILE A 1 75 ? 8.822 34.364 5.518 1.00 36.66 75 ILE A C 1
ATOM 592 O O . ILE A 1 75 ? 9.552 33.381 5.485 1.00 32.25 75 ILE A O 1
ATOM 597 N N . PRO A 1 76 ? 7.790 34.511 4.666 1.00 35.97 76 PRO A N 1
ATOM 598 C CA . PRO A 1 76 ? 7.530 33.496 3.639 1.00 34.62 76 PRO A CA 1
ATOM 599 C C . PRO A 1 76 ? 8.603 33.564 2.552 1.00 35.60 76 PRO A C 1
ATOM 600 O O . PRO A 1 76 ? 8.723 34.560 1.840 1.00 35.74 76 PRO A O 1
ATOM 604 N N . VAL A 1 77 ? 9.381 32.494 2.432 1.00 33.12 77 VAL A N 1
ATOM 605 C CA . VAL A 1 77 ? 10.470 32.438 1.469 1.00 29.35 77 VAL A CA 1
ATOM 606 C C . VAL A 1 77 ? 10.438 31.271 0.486 1.00 32.29 77 VAL A C 1
ATOM 607 O O . VAL A 1 77 ? 10.285 30.107 0.876 1.00 30.53 77 VAL A O 1
ATOM 611 N N . LEU A 1 78 ? 10.595 31.589 -0.795 1.00 28.37 78 LEU A N 1
ATOM 612 C CA . LEU A 1 78 ? 10.663 30.565 -1.829 1.00 27.90 78 LEU A CA 1
ATOM 613 C C . LEU A 1 78 ? 12.157 30.479 -2.178 1.00 33.71 78 LEU A C 1
ATOM 614 O O . LEU A 1 78 ? 12.764 31.467 -2.611 1.00 30.69 78 LEU A O 1
ATOM 619 N N . ALA A 1 79 ? 12.757 29.317 -1.945 1.00 29.86 79 ALA A N 1
ATOM 620 C CA . ALA A 1 79 ? 14.176 29.129 -2.229 1.00 31.78 79 ALA A CA 1
ATOM 621 C C . ALA A 1 79 ? 14.326 28.190 -3.404 1.00 32.40 79 ALA A C 1
ATOM 622 O O . ALA A 1 79 ? 13.959 27.013 -3.336 1.00 31.79 79 ALA A O 1
ATOM 624 N N . VAL A 1 80 ? 14.867 28.714 -4.495 1.00 35.97 80 VAL A N 1
ATOM 625 C CA . VAL A 1 80 ? 15.032 27.925 -5.700 1.00 34.99 80 VAL A CA 1
ATOM 626 C C . VAL A 1 80 ? 16.482 27.773 -6.118 1.00 37.58 80 VAL A C 1
ATOM 627 O O . VAL A 1 80 ? 17.246 28.733 -6.117 1.00 37.25 80 VAL A O 1
ATOM 631 N N . LYS A 1 81 ? 16.863 26.551 -6.469 1.00 38.45 81 LYS A N 1
ATOM 632 C CA . LYS A 1 81 ? 18.216 26.318 -6.927 1.00 43.55 81 LYS A CA 1
ATOM 633 C C . LYS A 1 81 ? 18.118 26.109 -8.426 1.00 42.36 81 LYS A C 1
ATOM 634 O O . LYS A 1 81 ? 17.678 25.056 -8.886 1.00 39.22 81 LYS A O 1
ATOM 640 N N . PHE A 1 82 ? 18.458 27.149 -9.182 1.00 46.57 82 PHE A N 1
ATOM 641 C CA . PHE A 1 82 ? 18.429 27.063 -10.635 1.00 47.75 82 PHE A CA 1
ATOM 642 C C . PHE A 1 82 ? 19.736 26.390 -11.029 1.00 52.95 82 PHE A C 1
ATOM 643 O O . PHE A 1 82 ? 20.782 27.035 -11.092 1.00 53.50 82 PHE A O 1
ATOM 651 N N . LEU A 1 83 ? 19.668 25.084 -11.270 1.00 59.71 83 LEU A N 1
ATOM 652 C CA . LEU A 1 83 ? 20.845 24.304 -11.631 1.00 62.50 83 LEU A CA 1
ATOM 653 C C . LEU A 1 83 ? 21.701 24.978 -12.695 1.00 66.08 83 LEU A C 1
ATOM 654 O O . LEU A 1 83 ? 21.186 25.532 -13.670 1.00 66.56 83 LEU A O 1
ATOM 659 N N . ASN A 1 84 ? 23.015 24.927 -12.487 1.00 68.45 84 ASN A N 1
ATOM 660 C CA . ASN A 1 84 ? 23.985 25.523 -13.396 1.00 68.68 84 ASN A CA 1
ATOM 661 C C . ASN A 1 84 ? 23.984 27.042 -13.265 1.00 68.16 84 ASN A C 1
ATOM 662 O O . ASN A 1 84 ? 24.608 27.744 -14.058 1.00 69.28 84 ASN A O 1
ATOM 667 N N . VAL A 1 85 ? 23.285 27.542 -12.250 1.00 66.34 85 VAL A N 1
ATOM 668 C CA . VAL A 1 85 ? 23.199 28.978 -12.009 1.00 62.79 85 VAL A CA 1
ATOM 669 C C . VAL A 1 85 ? 23.345 29.302 -10.524 1.00 58.88 85 VAL A C 1
ATOM 670 O O . VAL A 1 85 ? 24.076 30.220 -10.152 1.00 60.49 85 VAL A O 1
ATOM 674 N N . GLY A 1 86 ? 22.640 28.555 -9.680 1.00 53.85 86 GLY A N 1
ATOM 675 C CA . GLY A 1 86 ? 22.727 28.788 -8.249 1.00 50.48 86 GLY A CA 1
ATOM 676 C C . GLY A 1 86 ? 21.421 29.123 -7.549 1.00 45.43 86 GLY A C 1
ATOM 677 O O . GLY A 1 86 ? 20.350 29.186 -8.167 1.00 42.71 86 GLY A O 1
ATOM 678 N N . TRP A 1 87 ? 21.523 29.348 -6.242 1.00 44.57 87 TRP A N 1
ATOM 679 C CA . TRP A 1 87 ? 20.369 29.673 -5.413 1.00 42.59 87 TRP A CA 1
ATOM 680 C C . TRP A 1 87 ? 19.834 31.092 -5.594 1.00 42.39 87 TRP A C 1
ATOM 681 O O . TRP A 1 87 ? 20.596 32.042 -5.712 1.00 44.89 87 TRP A O 1
ATOM 692 N N . ARG A 1 88 ? 18.510 31.212 -5.612 1.00 35.41 88 ARG A N 1
ATOM 693 C CA . ARG A 1 88 ? 17.824 32.489 -5.738 1.00 37.42 88 ARG A CA 1
ATOM 694 C C . ARG A 1 88 ? 16.680 32.443 -4.742 1.00 34.16 88 ARG A C 1
ATOM 695 O O . ARG A 1 88 ? 15.892 31.496 -4.719 1.00 35.94 88 ARG A O 1
ATOM 703 N N . PHE A 1 89 ? 16.606 33.463 -3.902 1.00 32.49 89 PHE A N 1
ATOM 704 C CA . PHE A 1 89 ? 15.578 33.524 -2.882 1.00 33.54 89 PHE A CA 1
ATOM 705 C C . PHE A 1 89 ? 14.619 34.668 -3.142 1.00 36.95 89 PHE A C 1
ATOM 706 O O . PHE A 1 89 ? 15.024 35.769 -3.518 1.00 35.79 89 PHE A O 1
ATOM 714 N N . ILE A 1 90 ? 13.340 34.394 -2.950 1.00 37.64 90 ILE A N 1
ATOM 715 C CA . ILE A 1 90 ? 12.326 35.407 -3.138 1.00 40.21 90 ILE A CA 1
ATOM 716 C C . ILE A 1 90 ? 11.427 35.473 -1.912 1.00 37.95 90 ILE A C 1
ATOM 717 O O . ILE A 1 90 ? 10.814 34.477 -1.517 1.00 35.16 90 ILE A O 1
ATOM 722 N N . GLU A 1 91 ? 11.393 36.643 -1.283 1.00 35.47 91 GLU A N 1
ATOM 723 C CA . GLU A 1 91 ? 10.535 36.855 -0.126 1.00 36.88 91 GLU A CA 1
ATOM 724 C C . GLU A 1 91 ? 9.188 37.163 -0.774 1.00 37.26 91 GLU A C 1
ATOM 725 O O . GLU A 1 91 ? 8.971 38.268 -1.270 1.00 40.05 91 GLU A O 1
ATOM 731 N N . VAL A 1 92 ? 8.297 36.179 -0.794 1.00 33.31 92 VAL A N 1
ATOM 732 C CA . VAL A 1 92 ? 6.996 36.347 -1.436 1.00 42.90 92 VAL A CA 1
ATOM 733 C C . VAL A 1 92 ? 6.073 37.357 -0.774 1.00 42.49 92 VAL A C 1
ATOM 734 O O . VAL A 1 92 ? 5.972 37.419 0.448 1.00 44.15 92 VAL A O 1
ATOM 738 N N . SER A 1 93 ? 5.398 38.146 -1.602 1.00 47.36 93 SER A N 1
ATOM 739 C CA . SER A 1 93 ? 4.458 39.159 -1.130 1.00 49.48 93 SER A CA 1
ATOM 740 C C . SER A 1 93 ? 3.167 38.470 -0.692 1.00 49.25 93 SER A C 1
ATOM 741 O O . SER A 1 93 ? 2.950 37.302 -0.994 1.00 46.62 93 SER A O 1
ATOM 744 N N . PRO A 1 94 ? 2.290 39.193 0.024 1.00 56.02 94 PRO A N 1
ATOM 745 C CA . PRO A 1 94 ? 1.018 38.640 0.501 1.00 58.39 94 PRO A CA 1
ATOM 746 C C . PRO A 1 94 ? 0.083 38.160 -0.609 1.00 60.62 94 PRO A C 1
ATOM 747 O O . PRO A 1 94 ? -0.789 37.325 -0.367 1.00 61.45 94 PRO A O 1
ATOM 751 N N . LYS A 1 95 ? 0.264 38.684 -1.820 1.00 61.71 95 LYS A N 1
ATOM 752 C CA . LYS A 1 95 ? -0.580 38.305 -2.952 1.00 63.44 95 LYS A CA 1
ATOM 753 C C . LYS A 1 95 ? -0.560 36.802 -3.214 1.00 65.72 95 LYS A C 1
ATOM 754 O O . LYS A 1 95 ? 0.478 36.236 -3.551 1.00 64.83 95 LYS A O 1
ATOM 760 N N . ILE A 1 96 ? -1.713 36.159 -3.071 1.00 67.80 96 ILE A N 1
ATOM 761 C CA . ILE A 1 96 ? -1.811 34.724 -3.301 1.00 70.30 96 ILE A CA 1
ATOM 762 C C . ILE A 1 96 ? -2.362 34.437 -4.694 1.00 72.28 96 ILE A C 1
ATOM 763 O O . ILE A 1 96 ? -3.571 34.493 -4.922 1.00 73.39 96 ILE A O 1
ATOM 768 N N . GLU A 1 97 ? -1.463 34.127 -5.622 1.00 73.16 97 GLU A N 1
ATOM 769 C CA . GLU A 1 97 ? -1.848 33.832 -6.995 1.00 75.19 97 GLU A CA 1
ATOM 770 C C . GLU A 1 97 ? -0.696 33.130 -7.714 1.00 74.15 97 GLU A C 1
ATOM 771 O O . GLU A 1 97 ? 0.382 32.952 -7.146 1.00 74.31 97 GLU A O 1
ATOM 777 N N . LYS A 1 98 ? -0.929 32.721 -8.958 1.00 71.17 98 LYS A N 1
ATOM 778 C CA . LYS A 1 98 ? 0.103 32.060 -9.751 1.00 69.68 98 LYS A CA 1
ATOM 779 C C . LYS A 1 98 ? 1.250 33.046 -9.953 1.00 68.32 98 LYS A C 1
ATOM 780 O O . LYS A 1 98 ? 1.136 34.212 -9.578 1.00 68.56 98 LYS A O 1
ATOM 786 N N . PHE A 1 99 ? 2.352 32.581 -10.535 1.00 67.49 99 PHE A N 1
ATOM 787 C CA . PHE A 1 99 ? 3.503 33.449 -10.783 1.00 66.96 99 PHE A CA 1
ATOM 788 C C . PHE A 1 99 ? 4.675 32.666 -11.368 1.00 64.21 99 PHE A C 1
ATOM 789 O O . PHE A 1 99 ? 4.870 31.493 -11.053 1.00 65.27 99 PHE A O 1
ATOM 797 N N . VAL A 1 100 ? 5.447 33.321 -12.228 1.00 61.37 100 VAL A N 1
ATOM 798 C CA . VAL A 1 100 ? 6.608 32.700 -12.855 1.00 60.42 100 VAL A CA 1
ATOM 799 C C . VAL A 1 100 ? 7.865 33.397 -12.364 1.00 59.34 100 VAL A C 1
ATOM 800 O O . VAL A 1 100 ? 7.976 34.621 -12.447 1.00 59.99 100 VAL A O 1
ATOM 804 N N . PHE A 1 101 ? 8.816 32.620 -11.857 1.00 56.25 101 PHE A N 1
ATOM 805 C CA . PHE A 1 101 ? 10.048 33.196 -11.344 1.00 52.70 101 PHE A CA 1
ATOM 806 C C . PHE A 1 101 ? 11.274 32.792 -12.151 1.00 50.76 101 PHE A C 1
ATOM 807 O O . PHE A 1 101 ? 11.406 31.644 -12.577 1.00 46.96 101 PHE A O 1
ATOM 815 N N . THR A 1 102 ? 12.166 33.757 -12.350 1.00 47.29 102 THR A N 1
ATOM 816 C CA . THR A 1 102 ? 13.405 33.548 -13.090 1.00 41.49 102 THR A CA 1
ATOM 817 C C . THR A 1 102 ? 14.549 33.852 -12.139 1.00 40.55 102 THR A C 1
ATOM 818 O O . THR A 1 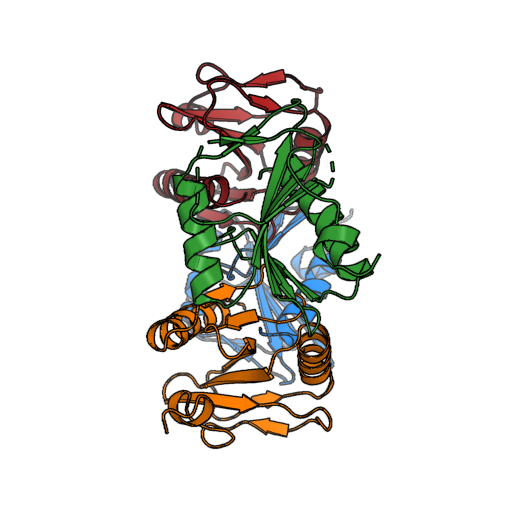102 ? 14.345 34.452 -11.087 1.00 41.33 102 THR A O 1
ATOM 822 N N . PRO A 1 103 ? 15.773 33.445 -12.493 1.00 39.94 103 PRO A N 1
ATOM 823 C CA . PRO A 1 103 ? 16.884 33.739 -11.582 1.00 44.59 103 PRO A CA 1
ATOM 824 C C . PRO A 1 103 ? 17.034 35.239 -11.293 1.00 46.83 103 PRO A C 1
ATOM 825 O O . PRO A 1 103 ? 17.401 35.630 -10.184 1.00 43.17 103 PRO A O 1
ATOM 829 N N . SER A 1 104 ? 16.736 36.073 -12.288 1.00 46.27 104 SER A N 1
ATOM 830 C CA . SER A 1 104 ? 16.822 37.523 -12.125 1.00 52.75 104 SER A CA 1
ATOM 831 C C . SER A 1 104 ? 15.731 38.017 -11.178 1.00 50.37 104 SER A C 1
ATOM 832 O O . SER A 1 104 ? 15.746 39.170 -10.754 1.00 44.73 104 SER A O 1
ATOM 835 N N . SER A 1 105 ? 14.793 37.133 -10.847 1.00 50.38 105 SER A N 1
ATOM 836 C CA . SER A 1 105 ? 13.677 37.475 -9.968 1.00 52.70 105 SER A CA 1
ATOM 837 C C . SER A 1 105 ? 14.018 37.392 -8.484 1.00 51.49 105 SER A C 1
ATOM 838 O O . SER A 1 105 ? 13.338 37.997 -7.658 1.00 51.03 105 SER A O 1
ATOM 841 N N . GLY A 1 106 ? 15.062 36.641 -8.147 1.00 49.25 106 GLY A N 1
ATOM 842 C CA . GLY A 1 106 ? 15.425 36.488 -6.750 1.00 47.89 106 GLY A CA 1
ATOM 843 C C . GLY A 1 106 ? 16.751 37.095 -6.340 1.00 47.43 106 GLY A C 1
ATOM 844 O O . GLY A 1 106 ? 17.544 37.516 -7.183 1.00 47.85 106 GLY A O 1
ATOM 845 N N . VAL A 1 107 ? 16.985 37.134 -5.032 1.00 43.66 107 VAL A N 1
ATOM 846 C CA . VAL A 1 107 ? 18.212 37.690 -4.473 1.00 40.42 107 VAL A CA 1
ATOM 847 C C . VAL A 1 107 ? 19.087 36.585 -3.893 1.00 40.61 107 VAL A C 1
ATOM 848 O O . VAL A 1 107 ? 18.683 35.418 -3.821 1.00 37.34 107 VAL A O 1
ATOM 852 N N . SER A 1 108 ? 20.293 36.957 -3.482 1.00 35.62 108 SER A N 1
ATOM 853 C CA . SER A 1 108 ? 21.209 36.000 -2.906 1.00 36.17 108 SER A CA 1
ATOM 854 C C . SER A 1 108 ? 20.825 35.837 -1.438 1.00 31.60 108 SER A C 1
ATOM 855 O O . SER A 1 108 ? 20.077 36.654 -0.894 1.00 30.81 108 SER A O 1
ATOM 858 N N . LEU A 1 109 ? 21.348 34.799 -0.795 1.00 35.97 109 LEU A N 1
ATOM 859 C CA . LEU A 1 109 ? 21.048 34.572 0.615 1.00 34.32 109 LEU A CA 1
ATOM 860 C C . LEU A 1 109 ? 21.472 35.789 1.435 1.00 33.77 109 LEU A C 1
ATOM 861 O O . LEU A 1 109 ? 20.760 36.205 2.351 1.00 30.41 109 LEU A O 1
ATOM 866 N N . GLU A 1 110 ? 22.619 36.375 1.091 1.00 36.19 110 GLU A N 1
ATOM 867 C CA . GLU A 1 110 ? 23.114 37.556 1.801 1.00 41.54 110 GLU A CA 1
ATOM 868 C C . GLU A 1 110 ? 22.103 38.690 1.761 1.00 33.16 110 GLU A C 1
ATOM 869 O O . GLU A 1 110 ? 21.819 39.321 2.785 1.00 35.01 110 GLU A O 1
ATOM 875 N N . VAL A 1 111 ? 21.575 38.967 0.574 1.00 35.63 111 VAL A N 1
ATOM 876 C CA . VAL A 1 111 ? 20.595 40.040 0.435 1.00 35.53 111 VAL A CA 1
ATOM 877 C C . VAL A 1 111 ? 19.279 39.677 1.116 1.00 35.97 111 VAL A C 1
ATOM 878 O O . VAL A 1 111 ? 18.650 40.524 1.748 1.00 34.49 111 VAL A O 1
ATOM 882 N N . LEU A 1 112 ? 18.860 38.421 0.987 1.00 36.29 112 LEU A N 1
ATOM 883 C CA . LEU A 1 112 ? 17.620 37.993 1.626 1.00 34.20 112 LEU A CA 1
ATOM 884 C C . LEU A 1 112 ? 17.710 38.346 3.106 1.00 33.52 112 LEU A C 1
ATOM 885 O O . LEU A 1 112 ? 16.770 38.879 3.690 1.00 35.26 112 LEU A O 1
ATOM 890 N N . LEU A 1 113 ? 18.859 38.059 3.703 1.00 35.67 113 LEU A N 1
ATOM 891 C CA . LEU A 1 113 ? 19.058 38.319 5.118 1.00 33.88 113 LEU A CA 1
ATOM 892 C C . LEU A 1 113 ? 19.360 39.776 5.435 1.00 33.17 113 LEU A C 1
ATOM 893 O O . LEU A 1 113 ? 19.384 40.164 6.602 1.00 38.74 113 LEU A O 1
ATOM 898 N N . GLY A 1 114 ? 19.582 40.583 4.402 1.00 34.29 114 GLY A N 1
ATOM 899 C CA . GLY A 1 114 ? 19.873 41.992 4.613 1.00 33.91 114 GLY A CA 1
ATOM 900 C C . GLY A 1 114 ? 21.286 42.272 5.102 1.00 33.65 114 GLY A C 1
ATOM 901 O O . GLY A 1 114 ? 21.528 43.265 5.793 1.00 38.49 114 GLY A O 1
ATOM 902 N N . ILE A 1 115 ? 22.224 41.405 4.743 1.00 33.81 115 ILE A N 1
ATOM 903 C CA . ILE A 1 115 ? 23.611 41.582 5.160 1.00 36.44 115 ILE A CA 1
ATOM 904 C C . ILE A 1 115 ? 24.193 42.833 4.513 1.00 36.89 115 ILE A C 1
ATOM 905 O O . ILE A 1 115 ? 25.004 43.532 5.122 1.00 32.22 115 ILE A O 1
ATOM 910 N N . GLN A 1 116 ? 23.755 43.119 3.286 1.00 36.02 116 GLN A N 1
ATOM 911 C CA . GLN A 1 116 ? 24.235 44.278 2.533 1.00 36.55 116 GLN A CA 1
ATOM 912 C C . GLN A 1 116 ? 23.890 45.628 3.157 1.00 35.20 116 GLN A C 1
ATOM 913 O O . GLN A 1 116 ? 24.462 46.644 2.773 1.00 33.47 116 GLN A O 1
ATOM 919 N N . LYS A 1 117 ? 22.956 45.649 4.104 1.00 34.07 117 LYS A N 1
ATOM 920 C CA . LYS A 1 117 ? 22.585 46.901 4.755 1.00 37.33 117 LYS A CA 1
ATOM 921 C C . LYS A 1 117 ? 22.665 46.795 6.275 1.00 34.47 117 LYS A C 1
ATOM 922 O O . LYS A 1 117 ? 21.851 47.356 7.003 1.00 39.56 117 LYS A O 1
ATOM 928 N N . THR A 1 118 ? 23.675 46.079 6.746 1.00 35.93 118 THR A N 1
ATOM 929 C CA . THR A 1 118 ? 23.895 45.883 8.168 1.00 40.96 118 THR A CA 1
ATOM 930 C C . THR A 1 118 ? 25.383 46.092 8.408 1.00 42.57 118 THR A C 1
ATOM 931 O O . THR A 1 118 ? 26.206 45.367 7.847 1.00 43.16 118 THR A O 1
ATOM 935 N N . LEU A 1 119 ? 25.732 47.072 9.233 1.00 45.99 119 LEU A N 1
ATOM 936 C CA . LEU A 1 119 ? 27.138 47.349 9.510 1.00 52.29 119 LEU A CA 1
ATOM 937 C C . LEU A 1 119 ? 27.870 46.126 10.050 1.00 60.20 119 LEU A C 1
ATOM 938 O O . LEU A 1 119 ? 28.99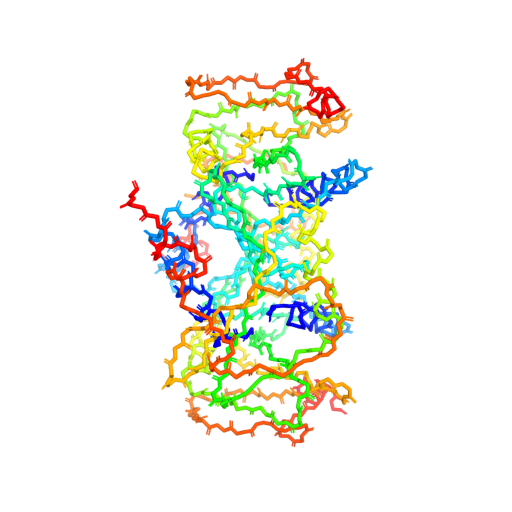4 45.838 9.635 1.00 60.05 119 LEU A O 1
ATOM 943 N N . GLU A 1 120 ? 27.230 45.412 10.974 1.00 65.89 120 GLU A N 1
ATOM 944 C CA . GLU A 1 120 ? 27.821 44.218 11.575 1.00 76.77 120 GLU A CA 1
ATOM 945 C C . GLU A 1 120 ? 26.948 43.655 12.697 1.00 79.29 120 GLU A C 1
ATOM 946 O O . GLU A 1 120 ? 27.441 43.573 13.843 1.00 82.43 120 GLU A O 1
ATOM 952 N N . MET B 1 1 ? 7.992 20.286 -1.084 1.00 31.97 1 MET B N 1
ATOM 953 C CA . MET B 1 1 ? 8.944 19.372 -1.775 1.00 36.79 1 MET B CA 1
ATOM 954 C C . MET B 1 1 ? 8.623 17.890 -1.632 1.00 35.27 1 MET B C 1
ATOM 955 O O . MET B 1 1 ? 8.683 17.141 -2.612 1.00 33.78 1 MET B O 1
ATOM 960 N N . TYR B 1 2 ? 8.292 17.467 -0.414 1.00 33.73 2 TYR B N 1
ATOM 961 C CA . TYR B 1 2 ? 8.011 16.060 -0.155 1.00 33.62 2 TYR B CA 1
ATOM 962 C C . TYR B 1 2 ? 6.538 15.686 0.016 1.00 32.14 2 TYR B C 1
ATOM 963 O O . TYR B 1 2 ? 6.235 14.551 0.360 1.00 29.12 2 TYR B O 1
ATOM 972 N N . ARG B 1 3 ? 5.622 16.619 -0.217 1.00 31.36 3 ARG B N 1
ATOM 973 C CA . ARG B 1 3 ? 4.208 16.295 -0.043 1.00 32.49 3 ARG B CA 1
ATOM 974 C C . ARG B 1 3 ? 3.669 15.227 -0.997 1.00 29.10 3 ARG B C 1
ATOM 975 O O . ARG B 1 3 ? 3.123 14.218 -0.554 1.00 30.12 3 ARG B O 1
ATOM 983 N N . LYS B 1 4 ? 3.832 15.429 -2.299 1.00 29.89 4 LYS B N 1
ATOM 984 C CA . LYS B 1 4 ? 3.320 14.461 -3.263 1.00 31.78 4 LYS B CA 1
ATOM 985 C C . LYS B 1 4 ? 3.957 13.094 -3.058 1.00 31.13 4 LYS B C 1
ATOM 986 O O . LYS B 1 4 ? 3.316 12.057 -3.254 1.00 26.93 4 LYS B O 1
ATOM 992 N N . GLY B 1 5 ? 5.218 13.086 -2.654 1.00 31.10 5 GLY B N 1
ATOM 993 C CA . GLY B 1 5 ? 5.880 11.816 -2.423 1.00 34.49 5 GLY B CA 1
ATOM 994 C C . GLY B 1 5 ? 5.352 11.103 -1.186 1.00 32.63 5 GLY B C 1
ATOM 995 O O . GLY B 1 5 ? 5.140 9.887 -1.204 1.00 31.94 5 GLY B O 1
ATOM 996 N N . ALA B 1 6 ? 5.146 11.855 -0.106 1.00 31.43 6 ALA B N 1
ATOM 997 C CA . ALA B 1 6 ? 4.645 11.274 1.140 1.00 34.07 6 ALA B CA 1
ATOM 998 C C . ALA B 1 6 ? 3.263 10.674 0.901 1.00 35.68 6 ALA B C 1
ATOM 999 O O . ALA B 1 6 ? 2.939 9.610 1.427 1.00 33.96 6 ALA B O 1
ATOM 1001 N N . GLN B 1 7 ? 2.454 11.362 0.097 1.00 36.10 7 GLN B N 1
ATOM 1002 C CA . GLN B 1 7 ? 1.113 10.880 -0.223 1.00 36.06 7 GLN B CA 1
ATOM 1003 C C . GLN B 1 7 ? 1.166 9.604 -1.072 1.00 35.39 7 GLN B C 1
ATOM 1004 O O . GLN B 1 7 ? 0.438 8.642 -0.817 1.00 33.99 7 GLN B O 1
ATOM 1010 N N . ALA B 1 8 ? 2.031 9.599 -2.081 1.00 32.49 8 ALA B N 1
ATOM 1011 C CA . ALA B 1 8 ? 2.165 8.435 -2.954 1.00 36.50 8 ALA B CA 1
ATOM 1012 C C . ALA B 1 8 ? 2.573 7.187 -2.176 1.00 33.95 8 ALA B C 1
ATOM 1013 O O . ALA B 1 8 ? 2.049 6.100 -2.416 1.00 32.02 8 ALA B O 1
ATOM 1015 N N . GLU B 1 9 ? 3.506 7.347 -1.243 1.00 32.66 9 GLU B N 1
ATOM 1016 C CA . GLU B 1 9 ? 3.973 6.230 -0.437 1.00 35.76 9 GLU B CA 1
ATOM 1017 C C . GLU B 1 9 ? 2.843 5.600 0.370 1.00 36.34 9 GLU B C 1
ATOM 1018 O O . GLU B 1 9 ? 2.742 4.376 0.459 1.00 34.78 9 GLU B O 1
ATOM 1024 N N . ARG B 1 10 ? 1.999 6.438 0.967 1.00 39.25 10 ARG B N 1
ATOM 1025 C CA . ARG B 1 10 ? 0.872 5.945 1.759 1.00 38.88 10 ARG B CA 1
ATOM 1026 C C . ARG B 1 10 ? -0.114 5.176 0.890 1.00 36.71 10 ARG B C 1
ATOM 1027 O O . ARG B 1 10 ? -0.643 4.139 1.297 1.00 37.59 10 ARG B O 1
ATOM 1035 N N . GLU B 1 11 ? -0.361 5.686 -0.311 1.00 36.16 11 GLU B N 1
ATOM 1036 C CA . GLU B 1 11 ? -1.295 5.035 -1.227 1.00 36.58 11 GLU B CA 1
ATOM 1037 C C . GLU B 1 11 ? -0.745 3.703 -1.730 1.00 36.99 11 GLU B C 1
ATOM 1038 O O . GLU B 1 11 ? -1.475 2.718 -1.832 1.00 31.97 11 GLU B O 1
ATOM 1044 N N . LEU B 1 12 ? 0.546 3.659 -2.037 1.00 35.14 12 LEU B N 1
ATOM 1045 C CA . LEU B 1 12 ? 1.122 2.419 -2.527 1.00 34.98 12 LEU B CA 1
ATOM 1046 C C . LEU B 1 12 ? 1.118 1.361 -1.429 1.00 33.76 12 LEU B C 1
ATOM 1047 O O . LEU B 1 12 ? 0.931 0.178 -1.702 1.00 33.64 12 LEU B O 1
ATOM 1052 N N . ILE B 1 13 ? 1.327 1.787 -0.188 1.00 37.22 13 ILE B N 1
ATOM 1053 C CA . ILE B 1 13 ? 1.332 0.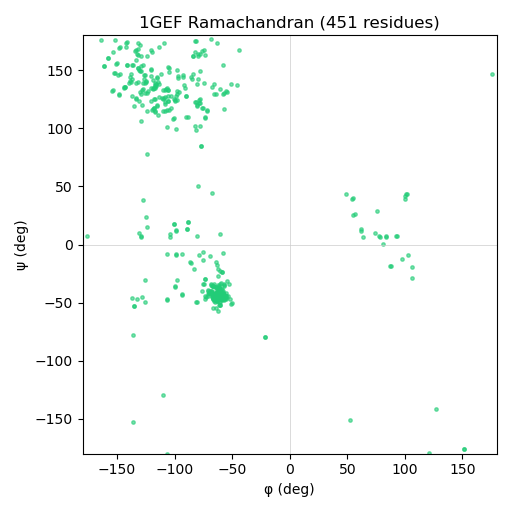842 0.922 1.00 39.13 13 ILE B CA 1
ATOM 1054 C C . ILE B 1 13 ? -0.016 0.123 0.969 1.00 38.59 13 ILE B C 1
ATOM 1055 O O . ILE B 1 13 ? -0.073 -1.093 1.150 1.00 35.62 13 ILE B O 1
ATOM 1060 N N . LYS B 1 14 ? -1.097 0.880 0.791 1.00 39.43 14 LYS B N 1
ATOM 1061 C CA . LYS B 1 14 ? -2.443 0.311 0.807 1.00 39.98 14 LYS B CA 1
ATOM 1062 C C . LYS B 1 14 ? -2.640 -0.689 -0.327 1.00 38.12 14 LYS B C 1
ATOM 1063 O O . LYS B 1 14 ? -3.187 -1.766 -0.117 1.00 44.48 14 LYS B O 1
ATOM 1069 N N . LEU B 1 15 ? -2.203 -0.329 -1.530 1.00 39.01 15 LEU B N 1
ATOM 1070 C CA . LEU B 1 15 ? -2.322 -1.216 -2.688 1.00 39.73 15 LEU B CA 1
ATOM 1071 C C . LEU B 1 15 ? -1.616 -2.549 -2.440 1.00 39.14 15 LEU B C 1
ATOM 1072 O O . LEU B 1 15 ? -2.133 -3.612 -2.781 1.00 38.52 15 LEU B O 1
ATOM 1077 N N . LEU B 1 16 ? -0.425 -2.486 -1.858 1.00 38.17 16 LEU B N 1
ATOM 1078 C CA . LEU B 1 16 ? 0.337 -3.695 -1.571 1.00 39.96 16 LEU B CA 1
ATOM 1079 C C . LEU B 1 16 ? -0.364 -4.544 -0.517 1.00 38.31 16 LEU B C 1
ATOM 1080 O O . LEU B 1 16 ? -0.492 -5.757 -0.677 1.00 33.23 16 LEU B O 1
ATOM 1085 N N . GLU B 1 17 ? -0.807 -3.899 0.559 1.00 40.69 17 GLU B N 1
ATOM 1086 C CA . GLU B 1 17 ? -1.508 -4.592 1.631 1.00 44.60 17 GLU B CA 1
ATOM 1087 C C . GLU B 1 17 ? -2.745 -5.279 1.069 1.00 49.11 17 GLU B C 1
ATOM 1088 O O . GLU B 1 17 ? -3.042 -6.421 1.420 1.00 50.93 17 GLU B O 1
ATOM 1094 N N . LYS B 1 18 ? -3.455 -4.586 0.181 1.00 52.07 18 LYS B N 1
ATOM 1095 C CA . LYS B 1 18 ? -4.655 -5.139 -0.435 1.00 52.27 18 LYS B CA 1
ATOM 1096 C C . LYS B 1 18 ? -4.321 -6.431 -1.172 1.00 51.75 18 LYS B C 1
ATOM 1097 O O . LYS B 1 18 ? -5.190 -7.278 -1.383 1.00 51.84 18 LYS B O 1
ATOM 1103 N N . HIS B 1 19 ? -3.060 -6.578 -1.563 1.00 47.33 19 HIS B N 1
ATOM 1104 C CA . HIS B 1 19 ? -2.617 -7.775 -2.263 1.00 46.28 19 HIS B CA 1
ATOM 1105 C C . HIS B 1 19 ? -1.931 -8.797 -1.363 1.00 44.39 19 HIS B C 1
ATOM 1106 O O . HIS B 1 19 ? -1.302 -9.732 -1.852 1.00 44.04 19 HIS B O 1
ATOM 1113 N N . GLY B 1 20 ? -2.042 -8.612 -0.052 1.00 44.02 20 GLY B N 1
ATOM 1114 C CA . GLY B 1 20 ? -1.460 -9.567 0.879 1.00 43.29 20 GLY B CA 1
ATOM 1115 C C . GLY B 1 20 ? -0.053 -9.316 1.388 1.00 43.39 20 GLY B C 1
ATOM 1116 O O . GLY B 1 20 ? 0.520 -10.170 2.066 1.00 41.26 20 GLY B O 1
ATOM 1117 N N . PHE B 1 21 ? 0.518 -8.159 1.073 1.00 41.16 21 PHE B N 1
ATOM 1118 C CA . PHE B 1 21 ? 1.869 -7.856 1.530 1.00 36.68 21 PHE B CA 1
ATOM 1119 C C . PHE B 1 21 ? 1.874 -7.090 2.847 1.00 35.90 21 PHE B C 1
ATOM 1120 O O . PHE B 1 21 ? 0.988 -6.280 3.109 1.00 38.69 21 PHE B O 1
ATOM 1128 N N . ALA B 1 22 ? 2.860 -7.375 3.688 1.00 35.10 22 ALA B N 1
ATOM 1129 C CA . ALA B 1 22 ? 3.021 -6.653 4.943 1.00 37.48 22 ALA B CA 1
ATOM 1130 C C . ALA B 1 22 ? 4.098 -5.653 4.521 1.00 38.71 22 ALA B C 1
ATOM 1131 O O . ALA B 1 22 ? 5.121 -6.043 3.955 1.00 38.51 22 ALA B O 1
ATOM 1133 N N . VAL B 1 23 ? 3.875 -4.372 4.785 1.00 38.07 23 VAL B N 1
ATOM 1134 C CA . VAL B 1 23 ? 4.818 -3.352 4.346 1.00 36.99 23 VAL B CA 1
ATOM 1135 C C . VAL B 1 23 ? 5.298 -2.435 5.446 1.00 37.21 23 VAL B C 1
ATOM 1136 O O . VAL B 1 23 ? 4.555 -2.131 6.374 1.00 40.90 23 VAL B O 1
ATOM 1140 N N . VAL B 1 24 ? 6.552 -2.005 5.344 1.00 35.54 24 VAL B N 1
ATOM 1141 C CA . VAL B 1 24 ? 7.110 -1.057 6.295 1.00 37.17 24 VAL B CA 1
ATOM 1142 C C . VAL B 1 24 ? 7.650 0.129 5.505 1.00 36.02 24 VAL B C 1
ATOM 1143 O O . VAL B 1 24 ? 8.228 -0.046 4.433 1.00 35.07 24 VAL B O 1
ATOM 1147 N N . ARG B 1 25 ? 7.435 1.335 6.024 1.00 32.44 25 ARG B N 1
ATOM 1148 C CA . ARG B 1 25 ? 7.925 2.545 5.371 1.00 33.76 25 ARG B CA 1
ATOM 1149 C C . ARG B 1 25 ? 9.222 2.945 6.046 1.00 34.48 25 ARG B C 1
ATOM 1150 O O . ARG B 1 25 ? 9.270 3.126 7.269 1.00 37.51 25 ARG B O 1
ATOM 1158 N N . SER B 1 26 ? 10.278 3.073 5.249 1.00 31.67 26 SER B N 1
ATOM 1159 C CA . SER B 1 26 ? 11.587 3.431 5.771 1.00 31.57 26 SER B CA 1
ATOM 1160 C C . SER B 1 26 ? 11.626 4.838 6.356 1.00 37.34 26 SER B C 1
ATOM 1161 O O . SER B 1 26 ? 11.211 5.801 5.713 1.00 34.93 26 SER B O 1
ATOM 1164 N N . ALA B 1 27 ? 12.135 4.960 7.577 1.00 37.52 27 ALA B N 1
ATOM 1165 C CA . ALA B 1 27 ? 12.228 6.265 8.216 1.00 43.22 27 ALA B CA 1
ATOM 1166 C C . ALA B 1 27 ? 13.387 7.037 7.589 1.00 45.08 27 ALA B C 1
ATOM 1167 O O . ALA B 1 27 ? 14.539 6.615 7.667 1.00 51.88 27 ALA B O 1
ATOM 1169 N N . GLY B 1 28 ? 13.081 8.163 6.958 1.00 48.89 28 GLY B N 1
ATOM 1170 C CA . GLY B 1 28 ? 14.126 8.949 6.322 1.00 48.86 28 GLY B CA 1
ATOM 1171 C C . GLY B 1 28 ? 14.416 8.508 4.895 1.00 48.30 28 GLY B C 1
ATOM 1172 O O . GLY B 1 28 ? 15.012 9.257 4.120 1.00 44.56 28 GLY B O 1
ATOM 1173 N N . SER B 1 29 ? 13.995 7.289 4.551 1.00 46.41 29 SER B N 1
ATOM 1174 C CA . SER B 1 29 ? 14.192 6.728 3.213 1.00 41.76 29 SER B CA 1
ATOM 1175 C C . SER B 1 29 ? 15.651 6.759 2.781 1.00 38.89 29 SER B C 1
ATOM 1176 O O . SER B 1 29 ? 15.952 7.022 1.618 1.00 37.08 29 SER B O 1
ATOM 1179 N N . LYS B 1 30 ? 16.552 6.474 3.713 1.00 43.40 30 LYS B N 1
ATOM 1180 C CA . LYS B 1 30 ? 17.984 6.489 3.425 1.00 45.67 30 LYS B CA 1
ATOM 1181 C C . LYS B 1 30 ? 18.375 5.688 2.186 1.00 43.93 30 LYS B C 1
ATOM 1182 O O . LYS B 1 30 ? 19.074 6.198 1.308 1.00 47.67 30 LYS B O 1
ATOM 1188 N N . LYS B 1 31 ? 17.914 4.443 2.118 1.00 36.73 31 LYS B N 1
ATOM 1189 C CA . LYS B 1 31 ? 18.222 3.556 0.999 1.00 40.46 31 LYS B CA 1
ATOM 1190 C C . LYS B 1 31 ? 17.055 3.329 0.046 1.00 36.97 31 LYS B C 1
ATOM 1191 O O . LYS B 1 31 ? 17.219 3.403 -1.178 1.00 36.54 31 LYS B O 1
ATOM 1197 N N . VAL B 1 32 ? 15.887 3.020 0.606 1.00 32.18 32 VAL B N 1
ATOM 1198 C CA . VAL B 1 32 ? 14.679 2.801 -0.185 1.00 31.45 32 VAL B CA 1
ATOM 1199 C C . VAL B 1 32 ? 13.505 3.416 0.572 1.00 34.45 32 VAL B C 1
ATOM 1200 O O . VAL B 1 32 ? 13.671 3.861 1.705 1.00 33.65 32 VAL B O 1
ATOM 1204 N N . ASP B 1 33 ? 12.325 3.427 -0.048 1.00 31.14 33 ASP B N 1
ATOM 1205 C CA . ASP B 1 33 ? 11.132 3.995 0.584 1.00 31.51 33 ASP B CA 1
ATOM 1206 C C . ASP B 1 33 ? 10.307 2.948 1.318 1.00 30.04 33 ASP B C 1
ATOM 1207 O O . ASP B 1 33 ? 9.838 3.187 2.428 1.00 30.54 33 ASP B O 1
ATOM 1212 N N . LEU B 1 34 ? 10.126 1.791 0.691 1.00 29.06 34 LEU B N 1
ATOM 1213 C CA . LEU B 1 34 ? 9.342 0.714 1.286 1.00 31.03 34 LEU B CA 1
ATOM 1214 C C . LEU B 1 34 ? 9.998 -0.650 1.141 1.00 30.26 34 LEU B C 1
ATOM 1215 O O . LEU B 1 34 ? 10.777 -0.887 0.218 1.00 29.22 34 LEU B O 1
ATOM 1220 N N . VAL B 1 35 ? 9.660 -1.545 2.063 1.00 30.07 35 VAL B N 1
ATOM 1221 C CA . VAL B 1 35 ? 10.114 -2.920 2.010 1.00 26.12 35 VAL B CA 1
ATOM 1222 C C . VAL B 1 35 ? 8.849 -3.711 2.293 1.00 30.84 35 VAL B C 1
ATOM 1223 O O . VAL B 1 35 ? 8.178 -3.474 3.299 1.00 34.14 35 VAL B O 1
ATOM 1227 N N . ALA B 1 36 ? 8.513 -4.634 1.400 1.00 26.08 36 ALA B N 1
ATOM 1228 C CA . ALA B 1 36 ? 7.315 -5.439 1.557 1.00 33.41 36 ALA B CA 1
ATOM 1229 C C . ALA B 1 36 ? 7.627 -6.921 1.391 1.00 34.49 36 ALA B C 1
ATOM 1230 O O . ALA B 1 36 ? 8.542 -7.301 0.656 1.00 35.44 36 ALA B O 1
ATOM 1232 N N . GLY B 1 37 ? 6.856 -7.746 2.088 1.00 32.07 37 GLY B N 1
ATOM 1233 C CA . GLY B 1 37 ? 7.020 -9.186 2.010 1.00 33.25 37 GLY B CA 1
ATOM 1234 C C . GLY B 1 37 ? 5.670 -9.846 2.193 1.00 36.80 37 GLY B C 1
ATOM 1235 O O . GLY B 1 37 ? 4.827 -9.329 2.930 1.00 41.28 37 GLY B O 1
ATOM 1236 N N . ASN B 1 38 ? 5.446 -10.972 1.524 1.00 33.60 38 ASN B N 1
ATOM 1237 C CA . ASN B 1 38 ? 4.172 -11.667 1.655 1.00 41.47 38 ASN B CA 1
ATOM 1238 C C . ASN B 1 38 ? 4.340 -13.122 2.086 1.00 42.52 38 ASN B C 1
ATOM 1239 O O . ASN B 1 38 ? 3.456 -13.945 1.880 1.00 49.10 38 ASN B O 1
ATOM 1244 N N . GLY B 1 39 ? 5.452 -13.433 2.735 1.00 45.35 39 GLY B N 1
ATOM 1245 C CA . GLY B 1 39 ? 5.660 -14.799 3.174 1.00 43.96 39 GLY B CA 1
ATOM 1246 C C . GLY B 1 39 ? 6.158 -15.663 2.035 1.00 48.94 39 GLY B C 1
ATOM 1247 O O . GLY B 1 39 ? 6.380 -16.859 2.207 1.00 49.66 39 GLY B O 1
ATOM 1248 N N . LYS B 1 40 ? 6.327 -15.055 0.863 1.00 47.35 40 LYS B N 1
ATOM 1249 C CA . LYS B 1 40 ? 6.827 -15.767 -0.308 1.00 47.57 40 LYS B CA 1
ATOM 1250 C C . LYS B 1 40 ? 7.944 -14.973 -0.991 1.00 46.17 40 LYS B C 1
ATOM 1251 O O . LYS B 1 40 ? 8.997 -15.523 -1.321 1.00 43.81 40 LYS B O 1
ATOM 1257 N N . LYS B 1 41 ? 7.711 -13.680 -1.194 1.00 39.18 41 LYS B N 1
ATOM 1258 C CA . LYS B 1 41 ? 8.699 -12.824 -1.833 1.00 34.35 41 LYS B CA 1
ATOM 1259 C C . LYS B 1 41 ? 8.878 -11.533 -1.059 1.00 35.14 41 LYS B C 1
ATOM 1260 O O . LYS B 1 41 ? 8.049 -11.182 -0.221 1.00 31.93 41 LYS B O 1
ATOM 1266 N N . TYR B 1 42 ? 9.972 -10.832 -1.342 1.00 33.06 42 TYR B N 1
ATOM 1267 C CA . TYR B 1 42 ? 10.265 -9.563 -0.688 1.00 33.45 42 TYR B CA 1
ATOM 1268 C C . TYR B 1 42 ? 10.505 -8.524 -1.776 1.00 33.75 42 TYR B C 1
ATOM 1269 O O . TYR B 1 42 ? 11.090 -8.830 -2.820 1.00 33.95 42 TYR B O 1
ATOM 1278 N N . LEU B 1 43 ? 10.048 -7.301 -1.533 1.00 31.60 43 LEU B N 1
ATOM 1279 C CA . LEU B 1 43 ? 10.233 -6.206 -2.473 1.00 27.84 43 LEU B CA 1
ATOM 1280 C C . LEU B 1 43 ? 10.897 -5.026 -1.763 1.00 31.77 43 LEU B C 1
ATOM 1281 O O . LEU B 1 43 ? 10.575 -4.721 -0.617 1.00 34.57 43 LEU B O 1
ATOM 1286 N N . CYS B 1 44 ? 11.834 -4.376 -2.447 1.00 34.17 44 CYS B N 1
ATOM 1287 C CA . CYS B 1 44 ? 12.514 -3.192 -1.921 1.00 31.09 44 CYS B CA 1
ATOM 1288 C C . CYS B 1 44 ? 12.122 -2.146 -2.953 1.00 33.45 44 CYS B C 1
ATOM 1289 O O . CYS B 1 44 ? 12.479 -2.246 -4.134 1.00 27.49 44 CYS B O 1
ATOM 1292 N N . ILE B 1 45 ? 11.384 -1.139 -2.498 1.00 31.18 45 ILE B N 1
ATOM 1293 C CA . ILE B 1 45 ? 10.836 -0.149 -3.409 1.00 27.70 45 ILE B CA 1
ATOM 1294 C C . ILE B 1 45 ? 11.253 1.307 -3.287 1.00 27.86 45 ILE B C 1
ATOM 1295 O O . ILE B 1 45 ? 11.304 1.870 -2.196 1.00 29.11 45 ILE B O 1
ATOM 1300 N N . GLU B 1 46 ? 11.551 1.896 -4.442 1.00 26.82 46 GLU B N 1
ATOM 1301 C CA . GLU B 1 46 ? 11.906 3.297 -4.551 1.00 29.42 46 GLU B CA 1
ATOM 1302 C C . GLU B 1 46 ? 10.667 3.877 -5.221 1.00 28.67 46 GLU B C 1
ATOM 1303 O O . GLU B 1 46 ? 10.270 3.427 -6.291 1.00 26.69 46 GLU B O 1
ATOM 1309 N N . VAL B 1 47 ? 10.052 4.859 -4.575 1.00 28.30 47 VAL B N 1
ATOM 1310 C CA . VAL B 1 47 ? 8.845 5.481 -5.098 1.00 28.63 47 VAL B CA 1
ATOM 1311 C C . VAL B 1 47 ? 9.096 6.869 -5.670 1.00 29.44 47 VAL B C 1
ATOM 1312 O O . VAL B 1 47 ? 9.681 7.731 -5.019 1.00 29.09 47 VAL B O 1
ATOM 1316 N N . LYS B 1 48 ? 8.656 7.073 -6.905 1.00 31.63 48 LYS B N 1
ATOM 1317 C CA . LYS B 1 48 ? 8.802 8.365 -7.560 1.00 32.21 48 LYS B CA 1
ATOM 1318 C C . LYS B 1 48 ? 7.401 8.855 -7.900 1.00 31.73 48 LYS B C 1
ATOM 1319 O O . LYS B 1 48 ? 6.500 8.052 -8.115 1.00 32.64 48 LYS B O 1
ATOM 1325 N N . VAL B 1 49 ? 7.223 10.171 -7.946 1.00 36.64 49 VAL B N 1
ATOM 1326 C CA . VAL B 1 49 ? 5.927 10.764 -8.272 1.00 36.40 49 VAL B CA 1
ATOM 1327 C C . VAL B 1 49 ? 6.169 11.959 -9.177 1.00 31.59 49 VAL B C 1
ATOM 1328 O O . VAL B 1 49 ? 7.116 12.720 -8.965 1.00 33.04 49 VAL B O 1
ATOM 1332 N N . THR B 1 50 ? 5.329 12.124 -10.192 1.00 28.97 50 THR B N 1
ATOM 1333 C CA . THR B 1 50 ? 5.476 13.264 -11.093 1.00 33.49 50 THR B CA 1
ATOM 1334 C C . THR B 1 50 ? 4.149 13.676 -11.714 1.00 32.90 50 THR B C 1
ATOM 1335 O O . THR B 1 50 ? 3.280 12.839 -11.961 1.00 32.12 50 THR B O 1
ATOM 1339 N N . LYS B 1 51 ? 4.007 14.978 -11.958 1.00 36.97 51 LYS B N 1
ATOM 1340 C CA . LYS B 1 51 ? 2.806 15.535 -12.573 1.00 38.96 51 LYS B CA 1
ATOM 1341 C C . LYS B 1 51 ? 2.937 15.440 -14.091 1.00 39.83 51 LYS B C 1
ATOM 1342 O O . LYS B 1 51 ? 1.957 15.572 -14.823 1.00 38.83 51 LYS B O 1
ATOM 1348 N N . LYS B 1 52 ? 4.161 15.209 -14.556 1.00 37.92 52 LYS B N 1
ATOM 1349 C CA . LYS B 1 52 ? 4.439 15.117 -15.981 1.00 36.36 52 LYS B CA 1
ATOM 1350 C C . LYS B 1 52 ? 4.113 13.742 -16.549 1.00 36.10 52 LYS B C 1
ATOM 1351 O O . LYS B 1 52 ? 3.732 12.820 -15.809 1.00 34.75 52 LYS B O 1
ATOM 1357 N N . ASP B 1 53 ? 4.249 13.610 -17.869 1.00 32.16 53 ASP B N 1
ATOM 1358 C CA . ASP B 1 53 ? 3.988 12.334 -18.535 1.00 33.58 53 ASP B CA 1
ATOM 1359 C C . ASP B 1 53 ? 5.284 11.586 -18.836 1.00 32.18 53 ASP B C 1
ATOM 1360 O O . ASP B 1 53 ? 5.321 10.682 -19.669 1.00 31.89 53 ASP B O 1
ATOM 1365 N N . HIS B 1 54 ? 6.356 11.975 -18.159 1.00 33.26 54 HIS B N 1
ATOM 1366 C CA . HIS B 1 54 ? 7.634 11.305 -18.329 1.00 37.58 54 HIS B CA 1
ATOM 1367 C C . HIS B 1 54 ? 8.517 11.638 -17.142 1.00 37.26 54 HIS B C 1
ATOM 1368 O O . HIS B 1 54 ? 8.352 12.678 -16.508 1.00 34.79 54 HIS B O 1
ATOM 1375 N N . LEU B 1 55 ? 9.448 10.744 -16.836 1.00 36.24 55 LEU B N 1
ATOM 1376 C CA . LEU B 1 55 ? 10.342 10.939 -15.708 1.00 37.84 55 LEU B CA 1
ATOM 1377 C C . LEU B 1 55 ? 11.730 10.411 -16.035 1.00 35.96 55 LEU B C 1
ATOM 1378 O O . LEU B 1 55 ? 11.871 9.327 -16.595 1.00 34.01 55 LEU B O 1
ATOM 1383 N N . TYR B 1 56 ? 12.749 11.186 -15.690 1.00 33.68 56 TYR B N 1
ATOM 1384 C CA . TYR B 1 56 ? 14.127 10.776 -15.926 1.00 40.57 56 TYR B CA 1
ATOM 1385 C C . TYR B 1 56 ? 14.614 10.028 -14.695 1.00 40.13 56 TYR B C 1
ATOM 1386 O O . TYR B 1 56 ? 14.492 10.523 -13.574 1.00 40.72 56 TYR B O 1
ATOM 1395 N N . VAL B 1 57 ? 15.149 8.830 -14.904 1.00 42.32 57 VAL B N 1
ATOM 1396 C CA . VAL B 1 57 ? 15.654 8.011 -13.809 1.00 41.47 57 VAL B CA 1
ATOM 1397 C C . VAL B 1 57 ? 17.148 7.803 -14.026 1.00 43.53 57 VAL B C 1
ATOM 1398 O O . VAL B 1 57 ? 17.558 7.229 -15.032 1.00 47.11 57 VAL B O 1
ATOM 1402 N N . GLY B 1 58 ? 17.952 8.289 -13.085 1.00 48.04 58 GLY B N 1
ATOM 1403 C CA . GLY B 1 58 ? 19.395 8.171 -13.192 1.00 48.91 58 GLY B CA 1
ATOM 1404 C C . GLY B 1 58 ? 19.951 6.816 -12.804 1.00 54.37 58 GLY B C 1
ATOM 1405 O O . GLY B 1 58 ? 19.275 6.016 -12.156 1.00 54.02 58 GLY B O 1
ATOM 1406 N N . LYS B 1 59 ? 21.197 6.565 -13.196 1.00 56.10 59 LYS B N 1
ATOM 1407 C CA . LYS B 1 59 ? 21.856 5.300 -12.900 1.00 57.03 59 LYS B CA 1
ATOM 1408 C C . LYS B 1 59 ? 22.249 5.184 -11.432 1.00 54.93 59 LYS B C 1
ATOM 1409 O O . LYS B 1 59 ? 22.029 4.147 -10.805 1.00 52.43 59 LYS B O 1
ATOM 1415 N N . ARG B 1 60 ? 22.825 6.248 -10.884 1.00 52.65 60 ARG B N 1
ATOM 1416 C CA . ARG B 1 60 ? 23.247 6.245 -9.488 1.00 56.44 60 ARG B CA 1
ATOM 1417 C C . ARG B 1 60 ? 22.081 5.949 -8.554 1.00 54.15 60 ARG B C 1
ATOM 1418 O O . ARG B 1 60 ? 22.194 5.127 -7.647 1.00 53.51 60 ARG B O 1
ATOM 1426 N N . ASP B 1 61 ? 20.964 6.631 -8.784 1.00 50.20 61 ASP B N 1
ATOM 1427 C CA . ASP B 1 61 ? 19.762 6.458 -7.981 1.00 46.89 61 ASP B CA 1
ATOM 1428 C C . ASP B 1 61 ? 19.337 4.982 -7.976 1.00 44.83 61 ASP B C 1
ATOM 1429 O O . ASP B 1 61 ? 19.008 4.424 -6.928 1.00 40.06 61 ASP B O 1
ATOM 1434 N N . MET B 1 62 ? 19.363 4.356 -9.149 1.00 39.88 62 MET B N 1
ATOM 1435 C CA . MET B 1 62 ? 18.996 2.954 -9.283 1.00 42.60 62 MET B CA 1
ATOM 1436 C C . MET B 1 62 ? 20.087 2.046 -8.717 1.00 45.30 62 MET B C 1
ATOM 1437 O O . MET B 1 62 ? 19.804 0.949 -8.231 1.00 42.95 62 MET B O 1
ATOM 1442 N N . GLY B 1 63 ? 21.330 2.515 -8.778 1.00 43.48 63 GLY B N 1
ATOM 1443 C CA . GLY B 1 63 ? 22.438 1.742 -8.252 1.00 42.05 63 GLY B CA 1
ATOM 1444 C C . GLY B 1 63 ? 22.281 1.528 -6.761 1.00 41.03 63 GLY B C 1
ATOM 1445 O O . GLY B 1 63 ? 22.596 0.455 -6.247 1.00 40.41 63 GLY B O 1
ATOM 1446 N N . ARG B 1 64 ? 21.789 2.551 -6.064 1.00 39.73 64 ARG B N 1
ATOM 1447 C CA . ARG B 1 64 ? 21.571 2.464 -4.623 1.00 38.32 64 ARG B CA 1
ATOM 1448 C C . ARG B 1 64 ? 20.469 1.442 -4.314 1.00 37.89 64 ARG B C 1
ATOM 1449 O O . ARG B 1 64 ? 20.604 0.634 -3.393 1.00 34.80 64 ARG B O 1
ATOM 1457 N N . LEU B 1 65 ? 19.382 1.488 -5.085 1.00 37.63 65 LEU B N 1
ATOM 1458 C CA . LEU B 1 65 ? 18.266 0.563 -4.898 1.00 36.36 65 LEU B CA 1
ATOM 1459 C C . LEU B 1 65 ? 18.735 -0.873 -5.122 1.00 38.24 65 LEU B C 1
ATOM 1460 O O . LEU B 1 65 ? 18.471 -1.756 -4.310 1.00 32.61 65 LEU B O 1
ATOM 1465 N N . ILE B 1 66 ? 19.434 -1.097 -6.231 1.00 37.78 66 ILE B N 1
ATOM 1466 C CA . ILE B 1 66 ? 19.929 -2.427 -6.564 1.00 40.70 66 ILE B CA 1
ATOM 1467 C C . ILE B 1 66 ? 20.868 -2.997 -5.500 1.00 37.85 66 ILE B C 1
ATOM 1468 O O . ILE B 1 66 ? 20.739 -4.158 -5.111 1.00 37.88 66 ILE B O 1
ATOM 1473 N N . GLU B 1 67 ? 21.799 -2.176 -5.023 1.00 36.88 67 GLU B N 1
ATOM 1474 C CA . GLU B 1 67 ? 22.749 -2.612 -4.004 1.00 37.22 67 GLU B CA 1
ATOM 1475 C C . GLU B 1 67 ? 22.055 -2.959 -2.692 1.00 36.11 67 GLU B C 1
ATOM 1476 O O . GLU B 1 67 ? 22.399 -3.944 -2.039 1.00 33.21 67 GLU B O 1
ATOM 1482 N N . PHE B 1 68 ? 21.076 -2.152 -2.294 1.00 32.39 68 PHE B N 1
ATOM 1483 C CA . PHE B 1 68 ? 20.374 -2.437 -1.053 1.00 31.97 68 PHE B CA 1
ATOM 1484 C C . PHE B 1 68 ? 19.526 -3.699 -1.188 1.00 29.39 68 PHE B C 1
ATOM 1485 O O . PHE B 1 68 ? 19.457 -4.511 -0.266 1.00 30.82 68 PHE B O 1
ATOM 1493 N N . SER B 1 69 ? 18.883 -3.862 -2.338 1.00 29.06 69 SER B N 1
ATOM 1494 C CA . SER B 1 69 ? 18.034 -5.020 -2.571 1.00 35.64 69 SER B CA 1
ATOM 1495 C C . SER B 1 69 ? 18.885 -6.284 -2.652 1.00 37.78 69 SER B C 1
ATOM 1496 O O . SER B 1 69 ? 18.469 -7.363 -2.224 1.00 29.92 69 SER B O 1
ATOM 1499 N N . ARG B 1 70 ? 20.084 -6.139 -3.203 1.00 37.80 70 ARG B N 1
ATOM 1500 C CA . ARG B 1 70 ? 20.999 -7.265 -3.332 1.00 41.93 70 ARG B CA 1
ATOM 1501 C C . ARG B 1 70 ? 21.382 -7.750 -1.937 1.00 36.85 70 ARG B C 1
ATOM 1502 O O . ARG B 1 70 ? 21.338 -8.944 -1.654 1.00 37.85 70 ARG B O 1
ATOM 1510 N N . ARG B 1 71 ? 21.751 -6.813 -1.068 1.00 38.57 71 ARG B N 1
ATOM 1511 C CA . ARG B 1 71 ? 22.139 -7.135 0.303 1.00 39.98 71 ARG B CA 1
ATOM 1512 C C . ARG B 1 71 ? 20.974 -7.693 1.102 1.00 39.25 71 ARG B C 1
ATOM 1513 O O . ARG B 1 71 ? 21.100 -8.716 1.781 1.00 38.93 71 ARG B O 1
ATOM 1521 N N . PHE B 1 72 ? 19.841 -7.004 1.023 1.00 37.08 72 PHE B N 1
ATOM 1522 C CA . PHE B 1 72 ? 18.647 -7.407 1.750 1.00 30.57 72 PHE B CA 1
ATOM 1523 C C . PHE B 1 72 ? 18.107 -8.758 1.315 1.00 23.44 72 PHE B C 1
ATOM 1524 O O . PHE B 1 72 ? 17.748 -9.591 2.148 1.00 28.69 72 PHE B O 1
ATOM 1532 N N . GLY B 1 73 ? 18.045 -8.970 0.006 1.00 28.13 73 GLY B N 1
ATOM 1533 C CA . GLY B 1 73 ? 17.504 -10.208 -0.513 1.00 28.01 73 GLY B CA 1
ATOM 1534 C C . GLY B 1 73 ? 16.085 -9.963 -0.998 1.00 32.73 73 GLY B C 1
ATOM 1535 O O . GLY B 1 73 ? 15.183 -10.761 -0.743 1.00 28.74 73 GLY B O 1
ATOM 1536 N N . GLY B 1 74 ? 15.889 -8.846 -1.695 1.00 35.93 74 GLY B N 1
ATOM 1537 C CA . GLY B 1 74 ? 14.577 -8.519 -2.222 1.00 35.66 74 GLY B CA 1
ATOM 1538 C C . GLY B 1 74 ? 14.662 -8.068 -3.665 1.00 37.50 74 GLY B C 1
ATOM 1539 O O . GLY B 1 74 ? 15.749 -7.800 -4.170 1.00 34.61 74 GLY B O 1
ATOM 1540 N N . ILE B 1 75 ? 13.513 -7.991 -4.332 1.00 30.31 75 ILE B N 1
ATOM 1541 C CA . ILE B 1 75 ? 13.451 -7.567 -5.724 1.00 28.05 75 ILE B CA 1
ATOM 1542 C C . ILE B 1 75 ? 13.469 -6.040 -5.783 1.00 32.04 75 ILE B C 1
ATOM 1543 O O . ILE B 1 75 ? 12.617 -5.392 -5.183 1.00 32.55 75 ILE B O 1
ATOM 1548 N N . PRO B 1 76 ? 14.449 -5.450 -6.497 1.00 30.69 76 PRO B N 1
ATOM 1549 C CA . PRO B 1 76 ? 14.564 -3.993 -6.629 1.00 30.89 76 PRO B CA 1
ATOM 1550 C C . PRO B 1 76 ? 13.477 -3.472 -7.562 1.00 34.59 76 PRO B C 1
ATOM 1551 O O . PRO B 1 76 ? 13.514 -3.704 -8.775 1.00 39.16 76 PRO B O 1
ATOM 1555 N N . VAL B 1 77 ? 12.509 -2.768 -6.987 1.00 32.44 77 VAL B N 1
ATOM 1556 C CA . VAL B 1 77 ? 11.388 -2.241 -7.756 1.00 27.23 77 VAL B CA 1
ATOM 1557 C C . VAL B 1 77 ? 11.310 -0.727 -7.781 1.00 25.42 77 VAL B C 1
ATOM 1558 O O . VAL B 1 77 ? 11.489 -0.064 -6.761 1.00 28.10 77 VAL B O 1
ATOM 1562 N N . LEU B 1 78 ? 11.049 -0.187 -8.966 1.00 28.72 78 LEU B N 1
ATOM 1563 C CA . LEU B 1 78 ? 10.874 1.244 -9.135 1.00 29.25 78 LEU B CA 1
ATOM 1564 C C . LEU B 1 78 ? 9.365 1.401 -9.320 1.00 27.52 78 LEU B C 1
ATOM 1565 O O . LEU B 1 78 ? 8.778 0.774 -10.193 1.00 29.84 78 LEU B O 1
ATOM 1570 N N . ALA B 1 79 ? 8.742 2.208 -8.468 1.00 30.41 79 ALA B N 1
ATOM 1571 C CA . ALA B 1 79 ? 7.309 2.455 -8.545 1.00 31.71 79 ALA B CA 1
ATOM 1572 C C . ALA B 1 79 ? 7.110 3.925 -8.889 1.00 28.57 79 ALA B C 1
ATOM 1573 O O . ALA B 1 79 ? 7.533 4.802 -8.141 1.00 30.15 79 ALA B O 1
ATOM 1575 N N . VAL B 1 80 ? 6.474 4.193 -10.024 1.00 29.41 80 VAL B N 1
ATOM 1576 C CA . VAL B 1 80 ? 6.245 5.568 -10.443 1.00 29.76 80 VAL B CA 1
ATOM 1577 C C . VAL B 1 80 ? 4.764 5.875 -10.502 1.00 27.60 80 VAL B C 1
ATOM 1578 O O . VAL B 1 80 ? 4.007 5.173 -11.162 1.00 26.77 80 VAL B O 1
ATOM 1582 N N . LYS B 1 81 ? 4.360 6.919 -9.787 1.00 27.64 81 LYS B N 1
ATOM 1583 C CA . LYS B 1 81 ? 2.971 7.344 -9.787 1.00 31.00 81 LYS B CA 1
ATOM 1584 C C . LYS B 1 81 ? 2.854 8.547 -10.723 1.00 33.52 81 LYS B C 1
ATOM 1585 O O . LYS B 1 81 ? 3.364 9.624 -10.410 1.00 32.22 81 LYS B O 1
ATOM 1591 N N . PHE B 1 82 ? 2.219 8.365 -11.877 1.00 31.67 82 PHE B N 1
ATOM 1592 C CA . PHE B 1 82 ? 2.034 9.485 -12.800 1.00 33.61 82 PHE B CA 1
ATOM 1593 C C . PHE B 1 82 ? 0.706 10.116 -12.390 1.00 36.34 82 PHE B C 1
ATOM 1594 O O . PHE B 1 82 ? -0.355 9.521 -12.587 1.00 33.30 82 PHE B O 1
ATOM 1602 N N . LEU B 1 83 ? 0.767 11.311 -11.804 1.00 35.47 83 LEU B N 1
ATOM 1603 C CA . LEU B 1 83 ? -0.443 11.983 -11.350 1.00 41.27 83 LEU B CA 1
ATOM 1604 C C . LEU B 1 83 ? -1.489 12.146 -12.451 1.00 43.78 83 LEU B C 1
ATOM 1605 O O . LEU B 1 83 ? -1.180 12.571 -13.569 1.00 39.58 83 LEU B O 1
ATOM 1610 N N . ASN B 1 84 ? -2.722 11.774 -12.116 1.00 46.22 84 ASN B N 1
ATOM 1611 C CA . ASN B 1 84 ? -3.864 11.859 -13.024 1.00 50.84 84 ASN B CA 1
ATOM 1612 C C . ASN B 1 84 ? -3.937 10.753 -14.069 1.00 52.35 84 ASN B C 1
ATOM 1613 O O . ASN B 1 84 ? -4.787 10.795 -14.959 1.00 55.95 84 ASN B O 1
ATOM 1618 N N . VAL B 1 85 ? -3.055 9.764 -13.964 1.00 51.26 85 VAL B N 1
ATOM 1619 C CA . VAL B 1 85 ? -3.069 8.647 -14.903 1.00 50.24 85 VAL B CA 1
ATOM 1620 C C . VAL B 1 85 ? -2.923 7.290 -14.211 1.00 49.98 85 VAL B C 1
ATOM 1621 O O . VAL B 1 85 ? -3.748 6.406 -14.426 1.00 48.50 85 VAL B O 1
ATOM 1625 N N . GLY B 1 86 ? -1.892 7.116 -13.383 1.00 46.15 86 GLY B N 1
ATOM 1626 C CA . GLY B 1 86 ? -1.741 5.842 -12.699 1.00 41.62 86 GLY B CA 1
ATOM 1627 C C . GLY B 1 86 ? -0.337 5.399 -12.319 1.00 42.80 86 GLY B C 1
ATOM 1628 O O . GLY B 1 86 ? 0.644 6.124 -12.517 1.00 39.16 86 GLY B O 1
ATOM 1629 N N . TRP B 1 87 ? -0.254 4.192 -11.764 1.00 40.39 87 TRP B N 1
ATOM 1630 C CA . TRP B 1 87 ? 1.014 3.608 -11.333 1.00 40.16 87 TRP B CA 1
ATOM 1631 C C . TRP B 1 87 ? 1.597 2.665 -12.376 1.00 38.01 87 TRP B C 1
ATOM 1632 O O . TRP B 1 87 ? 0.868 1.954 -13.065 1.00 41.08 87 TRP B O 1
ATOM 1643 N N . ARG B 1 88 ? 2.922 2.655 -12.464 1.00 36.35 88 ARG B N 1
ATOM 1644 C CA . ARG B 1 88 ? 3.640 1.770 -13.368 1.00 32.40 88 ARG B CA 1
ATOM 1645 C C . ARG B 1 88 ? 4.846 1.275 -12.575 1.00 32.53 88 ARG B C 1
ATOM 1646 O O . ARG B 1 88 ? 5.462 2.032 -11.820 1.00 31.57 88 ARG B O 1
ATOM 1654 N N . PHE B 1 89 ? 5.175 0.001 -12.742 1.00 28.76 89 PHE B N 1
ATOM 1655 C CA . PHE B 1 89 ? 6.271 -0.608 -12.009 1.00 31.60 89 PHE B CA 1
ATOM 1656 C C . PHE B 1 89 ? 7.257 -1.303 -12.921 1.00 33.99 89 PHE B C 1
ATOM 1657 O O . PHE B 1 89 ? 6.902 -1.745 -14.016 1.00 34.44 89 PHE B O 1
ATOM 1665 N N . ILE B 1 90 ? 8.493 -1.416 -12.450 1.00 34.06 90 ILE B N 1
ATOM 1666 C CA . ILE B 1 90 ? 9.522 -2.095 -13.217 1.00 41.45 90 ILE B CA 1
ATOM 1667 C C . ILE B 1 90 ? 10.595 -2.651 -12.286 1.00 42.09 90 ILE B C 1
ATOM 1668 O O . ILE B 1 90 ? 11.059 -1.967 -11.373 1.00 41.36 90 ILE B O 1
ATOM 1673 N N . GLU B 1 91 ? 10.966 -3.910 -12.489 1.00 35.76 91 GLU B N 1
ATOM 1674 C CA . GLU B 1 91 ? 12.026 -4.480 -11.683 1.00 39.68 91 GLU B CA 1
ATOM 1675 C C . GLU B 1 91 ? 13.301 -3.953 -12.338 1.00 41.80 91 GLU B C 1
ATOM 1676 O O . GLU B 1 91 ? 13.537 -4.190 -13.525 1.00 39.72 91 GLU B O 1
ATOM 1682 N N . VAL B 1 92 ? 14.106 -3.216 -11.579 1.00 41.99 92 VAL B N 1
ATOM 1683 C CA . VAL B 1 92 ? 15.335 -2.644 -12.119 1.00 50.15 92 VAL B CA 1
ATOM 1684 C C . VAL B 1 92 ? 16.462 -3.676 -12.159 1.00 52.62 92 VAL B C 1
ATOM 1685 O O . VAL B 1 92 ? 16.634 -4.466 -11.235 1.00 48.76 92 VAL B O 1
ATOM 1689 N N . SER B 1 93 ? 17.221 -3.670 -13.247 1.00 59.53 93 SER B N 1
ATOM 1690 C CA . SER B 1 93 ? 18.313 -4.618 -13.418 1.00 66.61 93 SER B CA 1
ATOM 1691 C C . SER B 1 93 ? 19.669 -4.026 -13.052 1.00 69.88 93 SER B C 1
ATOM 1692 O O . SER B 1 93 ? 19.889 -2.822 -13.194 1.00 72.12 93 SER B O 1
ATOM 1695 N N . PRO B 1 94 ? 20.599 -4.871 -12.573 1.00 72.63 94 PRO B N 1
ATOM 1696 C CA . PRO B 1 94 ? 21.945 -4.440 -12.182 1.00 73.88 94 PRO B CA 1
ATOM 1697 C C . PRO B 1 94 ? 22.603 -3.672 -13.319 1.00 75.67 94 PRO B C 1
ATOM 1698 O O . PRO B 1 94 ? 23.373 -2.737 -13.098 1.00 72.00 94 PRO B O 1
ATOM 1702 N N . LYS B 1 95 ? 22.291 -4.091 -14.540 1.00 81.66 95 LYS B N 1
ATOM 1703 C CA . LYS B 1 95 ? 22.806 -3.456 -15.744 1.00 89.75 95 LYS B CA 1
ATOM 1704 C C . LYS B 1 95 ? 21.965 -2.206 -15.964 1.00 93.19 95 LYS B C 1
ATOM 1705 O O . LYS B 1 95 ? 21.438 -1.977 -17.054 1.00 95.56 95 LYS B O 1
ATOM 1711 N N . ILE B 1 96 ? 21.837 -1.405 -14.909 1.00 95.75 96 ILE B N 1
ATOM 1712 C CA . ILE B 1 96 ? 21.045 -0.183 -14.952 1.00 96.67 96 ILE B CA 1
ATOM 1713 C C . ILE B 1 96 ? 21.812 1.004 -15.518 1.00 96.06 96 ILE B C 1
ATOM 1714 O O . ILE B 1 96 ? 23.024 1.126 -15.341 1.00 97.47 96 ILE B O 1
ATOM 1719 N N . GLU B 1 97 ? 21.083 1.876 -16.200 1.00 94.63 97 GLU B N 1
ATOM 1720 C CA . GLU B 1 97 ? 21.656 3.070 -16.797 1.00 91.98 97 GLU B CA 1
ATOM 1721 C C . GLU B 1 97 ? 20.541 4.112 -16.855 1.00 88.22 97 GLU B C 1
ATOM 1722 O O . GLU B 1 97 ? 19.400 3.828 -16.492 1.00 87.45 97 GLU B O 1
ATOM 1728 N N . LYS B 1 98 ? 20.869 5.317 -17.301 1.00 82.23 98 LYS B N 1
ATOM 1729 C CA . LYS B 1 98 ? 19.878 6.378 -17.390 1.00 76.25 98 LYS B CA 1
ATOM 1730 C C . LYS B 1 98 ? 18.822 6.073 -18.450 1.00 71.29 98 LYS B C 1
ATOM 1731 O O . LYS B 1 98 ? 19.143 5.623 -19.553 1.00 71.27 98 LYS B O 1
ATOM 1737 N N . PHE B 1 99 ? 17.559 6.306 -18.102 1.00 61.73 99 PHE B N 1
ATOM 1738 C CA . PHE B 1 99 ? 16.447 6.072 -19.017 1.00 52.67 99 PHE B CA 1
ATOM 1739 C C . PHE B 1 99 ? 15.266 6.977 -18.669 1.00 47.97 99 PHE B C 1
ATOM 1740 O O . PHE B 1 99 ? 15.231 7.579 -17.595 1.00 45.33 99 PHE B O 1
ATOM 1748 N N . VAL B 1 100 ? 14.304 7.076 -19.583 1.00 43.67 100 VAL B N 1
ATOM 1749 C CA . VAL B 1 100 ? 13.115 7.897 -19.361 1.00 44.82 100 VAL B CA 1
ATOM 1750 C C . VAL B 1 100 ? 11.934 6.959 -19.142 1.00 46.99 100 VAL B C 1
ATOM 1751 O O . VAL B 1 100 ? 11.733 6.013 -19.900 1.00 46.65 100 VAL B O 1
ATOM 1755 N N . PHE B 1 101 ? 11.151 7.229 -18.107 1.00 46.39 101 PHE B N 1
ATOM 1756 C CA . PHE B 1 101 ? 10.014 6.386 -17.767 1.00 40.44 101 PHE B CA 1
ATOM 1757 C C . PHE B 1 101 ? 8.705 7.090 -18.092 1.00 40.19 101 PHE B C 1
ATOM 1758 O O . PHE B 1 101 ? 8.473 8.223 -17.659 1.00 37.41 101 PHE B O 1
ATOM 1766 N N . THR B 1 102 ? 7.847 6.422 -18.856 1.00 35.88 102 THR B N 1
ATOM 1767 C CA . THR B 1 102 ? 6.555 7.001 -19.212 1.00 34.95 102 THR B CA 1
ATOM 1768 C C . THR B 1 102 ? 5.465 6.075 -18.694 1.00 35.17 102 THR B C 1
ATOM 1769 O O . THR B 1 102 ? 5.750 4.948 -18.295 1.00 35.80 102 THR B O 1
ATOM 1773 N N . PRO B 1 103 ? 4.202 6.536 -18.683 1.00 38.44 103 PRO B N 1
ATOM 1774 C CA . PRO B 1 103 ? 3.125 5.676 -18.187 1.00 41.41 103 PRO B CA 1
ATOM 1775 C C . PRO B 1 103 ? 2.915 4.362 -18.941 1.00 48.36 103 PRO B C 1
ATOM 1776 O O . PRO B 1 103 ? 1.947 3.645 -18.687 1.00 50.46 103 PRO B O 1
ATOM 1780 N N . SER B 1 104 ? 3.829 4.035 -19.850 1.00 49.62 104 SER B N 1
ATOM 1781 C CA . SER B 1 104 ? 3.727 2.790 -20.606 1.00 51.18 104 SER B CA 1
ATOM 1782 C C . SER B 1 104 ? 5.050 2.016 -20.597 1.00 50.41 104 SER B C 1
ATOM 1783 O O . SER B 1 104 ? 5.199 1.030 -21.314 1.00 51.24 104 SER B O 1
ATOM 1786 N N . SER B 1 105 ? 5.994 2.453 -19.763 1.00 46.27 105 SER B N 1
ATOM 1787 C CA . SER B 1 105 ? 7.318 1.825 -19.676 1.00 47.01 105 SER B CA 1
ATOM 1788 C C . SER B 1 105 ? 7.444 0.495 -18.923 1.00 50.48 105 SER B C 1
ATOM 1789 O O . SER B 1 105 ? 8.192 -0.391 -19.339 1.00 52.35 105 SER B O 1
ATOM 1792 N N . GLY B 1 106 ? 6.749 0.359 -17.805 1.00 47.89 106 GLY B N 1
ATOM 1793 C CA . GLY B 1 106 ? 6.823 -0.880 -17.045 1.00 51.95 106 GLY B CA 1
ATOM 1794 C C . GLY B 1 106 ? 5.528 -1.664 -17.127 1.00 50.74 106 GLY B C 1
ATOM 1795 O O . GLY B 1 106 ? 5.007 -1.896 -18.219 1.00 55.47 106 GLY B O 1
ATOM 1796 N N . VAL B 1 107 ? 5.005 -2.076 -15.978 1.00 47.67 107 VAL B N 1
ATOM 1797 C CA . VAL B 1 107 ? 3.755 -2.826 -15.940 1.00 42.35 107 VAL B CA 1
ATOM 1798 C C . VAL B 1 107 ? 2.888 -2.426 -14.751 1.00 41.17 107 VAL B C 1
ATOM 1799 O O . VAL B 1 107 ? 3.328 -1.688 -13.870 1.00 40.68 107 VAL B O 1
ATOM 1803 N N . SER B 1 108 ? 1.648 -2.905 -14.742 1.00 38.90 108 SER B N 1
ATOM 1804 C CA . SER B 1 108 ? 0.708 -2.619 -13.659 1.00 38.81 108 SER B CA 1
ATOM 1805 C C . SER B 1 108 ? 1.146 -3.429 -12.440 1.00 36.34 108 SER B C 1
ATOM 1806 O O . SER B 1 108 ? 1.917 -4.373 -12.569 1.00 39.00 108 SER B O 1
ATOM 1809 N N . LEU B 1 109 ? 0.654 -3.065 -11.262 1.00 37.37 109 LEU B N 1
ATOM 1810 C CA . LEU B 1 109 ? 1.014 -3.786 -10.049 1.00 39.53 109 LEU B CA 1
ATOM 1811 C C . LEU B 1 109 ? 0.558 -5.236 -10.148 1.00 40.55 109 LEU B C 1
ATOM 1812 O O . LEU B 1 109 ? 1.271 -6.150 -9.735 1.00 40.27 109 LEU B O 1
ATOM 1817 N N . GLU B 1 110 ? -0.625 -5.448 -10.715 1.00 44.31 110 GLU B N 1
ATOM 1818 C CA . GLU B 1 110 ? -1.160 -6.798 -10.858 1.00 48.32 110 GLU B CA 1
ATOM 1819 C C . GLU B 1 110 ? -0.277 -7.689 -11.729 1.00 44.50 110 GLU B C 1
ATOM 1820 O O . GLU B 1 110 ? -0.056 -8.854 -11.408 1.00 46.18 110 GLU B O 1
ATOM 1826 N N . VAL B 1 111 ? 0.227 -7.153 -12.834 1.00 44.73 111 VAL B N 1
ATOM 1827 C CA . VAL B 1 111 ? 1.084 -7.942 -13.712 1.00 45.30 111 VAL B CA 1
ATOM 1828 C C . VAL B 1 111 ? 2.461 -8.110 -13.091 1.00 44.89 111 VAL B C 1
ATOM 1829 O O . VAL B 1 111 ? 3.101 -9.151 -13.253 1.00 45.18 111 VAL B O 1
ATOM 1833 N N . LEU B 1 112 ? 2.921 -7.094 -12.369 1.00 42.81 112 LEU B N 1
ATOM 1834 C CA . LEU B 1 112 ? 4.226 -7.184 -11.717 1.00 41.93 112 LEU B CA 1
ATOM 1835 C C . LEU B 1 112 ? 4.234 -8.362 -10.743 1.00 43.87 112 LEU B C 1
ATOM 1836 O O . LEU B 1 112 ? 5.166 -9.168 -10.730 1.00 40.95 112 LEU B O 1
ATOM 1841 N N . LEU B 1 113 ? 3.182 -8.451 -9.934 1.00 43.36 113 LEU B N 1
ATOM 1842 C CA . LEU B 1 113 ? 3.056 -9.495 -8.919 1.00 50.77 113 LEU B CA 1
ATOM 1843 C C . LEU B 1 113 ? 2.689 -10.892 -9.423 1.00 57.15 113 LEU B C 1
ATOM 1844 O O . LEU B 1 113 ? 2.804 -11.873 -8.684 1.00 54.40 113 LEU B O 1
ATOM 1849 N N . GLY B 1 114 ? 2.247 -10.988 -10.672 1.00 62.14 114 GLY B N 1
ATOM 1850 C CA . GLY B 1 114 ? 1.891 -12.288 -11.210 1.00 66.40 114 GLY B CA 1
ATOM 1851 C C . GLY B 1 114 ? 0.395 -12.510 -11.261 1.00 69.66 114 GLY B C 1
ATOM 1852 O O . GLY B 1 114 ? -0.072 -13.494 -11.832 1.00 69.02 114 GLY B O 1
ATOM 1853 N N . ILE B 1 115 ? -0.363 -11.602 -10.658 1.00 75.44 115 ILE B N 1
ATOM 1854 C CA . ILE B 1 115 ? -1.815 -11.712 -10.662 1.00 83.20 115 ILE B CA 1
ATOM 1855 C C . ILE B 1 115 ? -2.292 -11.627 -12.111 1.00 88.13 115 ILE B C 1
ATOM 1856 O O . ILE B 1 115 ? -3.341 -12.165 -12.467 1.00 91.03 115 ILE B O 1
ATOM 1861 N N . GLN B 1 116 ? -1.502 -10.946 -12.937 1.00 92.79 116 GLN B N 1
ATOM 1862 C CA . GLN B 1 116 ? -1.799 -10.765 -14.355 1.00 95.23 116 GLN B CA 1
ATOM 1863 C C . GLN B 1 116 ? -3.111 -10.010 -14.550 1.00 96.42 116 GLN B C 1
ATOM 1864 O O . GLN B 1 116 ? -4.036 -10.573 -15.175 1.00 99.21 116 GLN B O 1
ATOM 1870 N N . MET C 1 1 ? 11.295 12.918 22.126 1.00 32.39 1 MET D N 1
ATOM 1871 C CA . MET C 1 1 ? 11.449 11.523 21.625 1.00 35.24 1 MET D CA 1
ATOM 1872 C C . MET C 1 1 ? 12.143 10.645 22.666 1.00 29.19 1 MET D C 1
ATOM 1873 O O . MET C 1 1 ? 12.795 11.149 23.572 1.00 32.42 1 MET D O 1
ATOM 1878 N N . TYR C 1 2 ? 11.989 9.334 22.520 1.00 29.36 2 TYR D N 1
ATOM 1879 C CA . TYR C 1 2 ? 12.602 8.359 23.415 1.00 33.57 2 TYR D CA 1
ATOM 1880 C C . TYR C 1 2 ? 14.080 8.269 23.019 1.00 32.96 2 TYR D C 1
ATOM 1881 O O . TYR C 1 2 ? 14.472 7.394 22.241 1.00 35.26 2 TYR D O 1
ATOM 1890 N N . ARG C 1 3 ? 14.886 9.178 23.557 1.00 34.07 3 ARG D N 1
ATOM 1891 C CA . ARG C 1 3 ? 16.314 9.250 23.243 1.00 37.48 3 ARG D CA 1
ATOM 1892 C C . ARG C 1 3 ? 17.138 8.001 23.572 1.00 37.81 3 ARG D C 1
ATOM 1893 O O . ARG C 1 3 ? 17.941 7.557 22.754 1.00 38.33 3 ARG D O 1
ATOM 1901 N N . LYS C 1 4 ? 16.955 7.434 24.758 1.00 37.43 4 LYS D N 1
ATOM 1902 C CA . LYS C 1 4 ? 17.704 6.235 25.127 1.00 44.25 4 LYS D CA 1
ATOM 1903 C C . LYS C 1 4 ? 17.372 5.101 24.156 1.00 44.05 4 LYS D C 1
ATOM 1904 O O . LYS C 1 4 ? 18.236 4.300 23.800 1.00 43.38 4 LYS D O 1
ATOM 1910 N N . GLY C 1 5 ? 16.115 5.043 23.726 1.00 43.68 5 GLY D N 1
ATOM 1911 C CA . GLY C 1 5 ? 15.711 4.014 22.784 1.00 38.42 5 GLY D CA 1
ATOM 1912 C C . GLY C 1 5 ? 16.415 4.195 21.449 1.00 41.71 5 GLY D C 1
ATOM 1913 O O . GLY C 1 5 ? 16.942 3.235 20.882 1.00 40.70 5 GLY D O 1
ATOM 1914 N N . ALA C 1 6 ? 16.428 5.427 20.940 1.00 38.40 6 ALA D N 1
ATOM 1915 C CA . ALA C 1 6 ? 17.082 5.709 19.664 1.00 42.41 6 ALA D CA 1
ATOM 1916 C C . ALA C 1 6 ? 18.575 5.348 19.692 1.00 42.82 6 ALA D C 1
ATOM 1917 O O . ALA C 1 6 ? 19.117 4.837 18.708 1.00 42.65 6 ALA D O 1
ATOM 1919 N N . GLN C 1 7 ? 19.231 5.609 20.819 1.00 45.09 7 GLN D N 1
ATOM 1920 C CA . GLN C 1 7 ? 20.654 5.311 20.969 1.00 46.52 7 GLN D CA 1
ATOM 1921 C C . GLN C 1 7 ? 20.907 3.802 20.908 1.00 48.33 7 GLN D C 1
ATOM 1922 O O . GLN C 1 7 ? 21.863 3.346 20.270 1.00 49.09 7 GLN D O 1
ATOM 1928 N N . ALA C 1 8 ? 20.054 3.025 21.568 1.00 43.67 8 ALA D N 1
ATOM 1929 C CA . ALA C 1 8 ? 20.217 1.578 21.557 1.00 44.94 8 ALA D CA 1
ATOM 1930 C C . ALA C 1 8 ? 19.979 1.053 20.141 1.00 45.43 8 ALA D C 1
ATOM 1931 O O . ALA C 1 8 ? 20.723 0.201 19.648 1.00 41.89 8 ALA D O 1
ATOM 1933 N N . GLU C 1 9 ? 18.943 1.576 19.490 1.00 44.63 9 GLU D N 1
ATOM 1934 C CA . GLU C 1 9 ? 18.599 1.161 18.133 1.00 43.58 9 GLU D CA 1
ATOM 1935 C C . GLU C 1 9 ? 19.760 1.370 17.163 1.00 42.82 9 GLU D C 1
ATOM 1936 O O . GLU C 1 9 ? 20.064 0.494 16.357 1.00 41.50 9 GLU D O 1
ATOM 1942 N N . ARG C 1 10 ? 20.401 2.532 17.243 1.00 44.03 10 ARG D N 1
ATOM 1943 C CA . ARG C 1 10 ? 21.537 2.845 16.379 1.00 46.82 10 ARG D CA 1
ATOM 1944 C C . ARG C 1 10 ? 22.633 1.797 16.557 1.00 45.23 10 ARG D C 1
ATOM 1945 O O . ARG C 1 10 ? 23.234 1.335 15.586 1.00 48.14 10 ARG D O 1
ATOM 1953 N N . GLU C 1 11 ? 22.884 1.420 17.805 1.00 46.38 11 GLU D N 1
ATOM 1954 C CA . GLU C 1 11 ? 23.899 0.422 18.123 1.00 44.29 11 GLU D CA 1
ATOM 1955 C C . GLU C 1 11 ? 23.538 -0.935 17.507 1.00 45.76 11 GLU D C 1
ATOM 1956 O O . GLU C 1 11 ? 24.371 -1.589 16.866 1.00 37.55 11 GLU D O 1
ATOM 1962 N N . LEU C 1 12 ? 22.285 -1.350 17.689 1.00 42.17 12 LEU D N 1
ATOM 1963 C CA . LEU C 1 12 ? 21.820 -2.626 17.157 1.00 40.26 12 LEU D CA 1
ATOM 1964 C C . LEU C 1 12 ? 21.952 -2.696 15.638 1.00 39.21 12 LEU D C 1
ATOM 1965 O O . LEU C 1 12 ? 22.416 -3.702 15.094 1.00 33.37 12 LEU D O 1
ATOM 1970 N N . ILE C 1 13 ? 21.543 -1.627 14.955 1.00 40.87 13 ILE D N 1
ATOM 1971 C CA . ILE C 1 13 ? 21.621 -1.578 13.498 1.00 40.99 13 ILE D CA 1
ATOM 1972 C C . ILE C 1 13 ? 23.045 -1.840 12.999 1.00 42.43 13 ILE D C 1
ATOM 1973 O O . ILE C 1 13 ? 23.249 -2.632 12.077 1.00 46.25 13 ILE D O 1
ATOM 1978 N N . LYS C 1 14 ? 24.028 -1.182 13.604 1.00 48.28 14 LYS D N 1
ATOM 1979 C CA . LYS C 1 14 ? 25.418 -1.377 13.202 1.00 48.40 14 LYS D CA 1
ATOM 1980 C C . LYS C 1 14 ? 25.842 -2.834 13.407 1.00 47.60 14 LYS D C 1
ATOM 1981 O O . LYS C 1 14 ? 26.596 -3.388 12.604 1.00 49.76 14 LYS D O 1
ATOM 1987 N N . LEU C 1 15 ? 25.354 -3.451 14.481 1.00 46.53 15 LEU D N 1
ATOM 1988 C CA . LEU C 1 15 ? 25.673 -4.844 14.767 1.00 45.09 15 LEU D CA 1
ATOM 1989 C C . LEU C 1 15 ? 25.128 -5.729 13.654 1.00 48.98 15 LEU D C 1
ATOM 1990 O O . LEU C 1 15 ? 25.815 -6.633 13.166 1.00 48.93 15 LEU D O 1
ATOM 1995 N N . LEU C 1 16 ? 23.885 -5.460 13.258 1.00 47.73 16 LEU D N 1
ATOM 1996 C CA . LEU C 1 16 ? 23.225 -6.221 12.207 1.00 43.77 16 LEU D CA 1
ATOM 1997 C C . LEU C 1 16 ? 23.946 -6.019 10.881 1.00 40.68 16 LEU D C 1
ATOM 1998 O O . LEU C 1 16 ? 24.186 -6.974 10.141 1.00 44.94 16 LEU D O 1
ATOM 2003 N N . GLU C 1 17 ? 24.294 -4.773 10.582 1.00 42.98 17 GLU D N 1
ATOM 2004 C CA . GLU C 1 17 ? 24.999 -4.473 9.345 1.00 45.72 17 GLU D CA 1
ATOM 2005 C C . GLU C 1 17 ? 26.368 -5.148 9.340 1.00 47.84 17 GLU D C 1
ATOM 2006 O O . GLU C 1 17 ? 26.831 -5.619 8.303 1.00 46.36 17 GLU D O 1
ATOM 2012 N N . LYS C 1 18 ? 27.000 -5.204 10.507 1.00 53.51 18 LYS D N 1
ATOM 2013 C CA . LYS C 1 18 ? 28.306 -5.838 10.636 1.00 57.06 18 LYS D CA 1
ATOM 2014 C C . LYS C 1 18 ? 28.204 -7.288 10.162 1.00 57.75 18 LYS D C 1
ATOM 2015 O O . LYS C 1 18 ? 29.136 -7.819 9.556 1.00 56.47 18 LYS D O 1
ATOM 2021 N N . HIS C 1 19 ? 27.063 -7.920 10.431 1.00 54.95 19 HIS D N 1
ATOM 2022 C CA . HIS C 1 19 ? 26.850 -9.301 10.016 1.00 51.84 19 HIS D CA 1
ATOM 2023 C C . HIS C 1 19 ? 26.271 -9.428 8.610 1.00 50.44 19 HIS D C 1
ATOM 2024 O O . HIS C 1 19 ? 25.707 -10.463 8.257 1.00 53.51 19 HIS D O 1
ATOM 2031 N N . GLY C 1 20 ? 26.402 -8.373 7.813 1.00 48.99 20 GLY D N 1
ATOM 2032 C CA . GLY C 1 20 ? 25.914 -8.413 6.443 1.00 49.62 20 GLY D CA 1
ATOM 2033 C C . GLY C 1 20 ? 24.446 -8.119 6.178 1.00 48.20 20 GLY D C 1
ATOM 2034 O O . GLY C 1 20 ? 23.988 -8.250 5.043 1.00 51.23 20 GLY D O 1
ATOM 2035 N N . PHE C 1 21 ? 23.704 -7.718 7.203 1.00 47.71 21 PHE D N 1
ATOM 2036 C CA . PHE C 1 21 ? 22.283 -7.413 7.038 1.00 43.86 21 PHE D CA 1
ATOM 2037 C C . PHE C 1 21 ? 22.007 -5.986 6.556 1.00 44.27 21 PHE D C 1
ATOM 2038 O O . PHE C 1 21 ? 22.710 -5.043 6.933 1.00 43.95 21 PHE D O 1
ATOM 2046 N N . ALA C 1 22 ? 20.997 -5.841 5.700 1.00 42.36 22 ALA D N 1
ATOM 2047 C CA . ALA C 1 22 ? 20.573 -4.528 5.218 1.00 38.35 22 ALA D CA 1
ATOM 2048 C C . ALA C 1 22 ? 19.362 -4.254 6.109 1.00 41.20 22 ALA D C 1
ATOM 2049 O O . ALA C 1 22 ? 18.431 -5.063 6.169 1.00 35.94 22 ALA D O 1
ATOM 2051 N N . VAL C 1 23 ? 19.379 -3.126 6.811 1.00 42.06 23 VAL D N 1
ATOM 2052 C CA . VAL C 1 23 ? 18.307 -2.802 7.745 1.00 42.36 23 VAL D CA 1
ATOM 2053 C C . VAL C 1 23 ? 17.471 -1.576 7.400 1.00 41.58 23 VAL D C 1
ATOM 2054 O O . VAL C 1 23 ? 17.979 -0.584 6.883 1.00 38.74 23 VAL D O 1
ATOM 2058 N N . VAL C 1 24 ? 16.179 -1.662 7.705 1.00 41.89 24 VAL D N 1
ATOM 2059 C CA . VAL C 1 24 ? 15.234 -0.577 7.467 1.00 39.54 24 VAL D CA 1
ATOM 2060 C C . VAL C 1 24 ? 14.463 -0.303 8.758 1.00 39.76 24 VAL D C 1
ATOM 2061 O O . VAL C 1 24 ? 13.982 -1.229 9.412 1.00 36.99 24 VAL D O 1
ATOM 2065 N N . ARG C 1 25 ? 14.349 0.966 9.132 1.00 36.89 25 ARG D N 1
ATOM 2066 C CA . ARG C 1 25 ? 13.601 1.320 10.327 1.00 32.77 25 ARG D CA 1
ATOM 2067 C C . ARG C 1 25 ? 12.184 1.712 9.917 1.00 35.69 25 ARG D C 1
ATOM 2068 O O . ARG C 1 25 ? 12.002 2.491 8.979 1.00 36.05 25 ARG D O 1
ATOM 2076 N N . SER C 1 26 ? 11.182 1.159 10.595 1.00 30.61 26 SER D N 1
ATOM 2077 C CA . SER C 1 26 ? 9.797 1.484 10.274 1.00 35.02 26 SER D CA 1
ATOM 2078 C C . SER C 1 26 ? 9.416 2.848 10.863 1.00 37.96 26 SER D C 1
ATOM 2079 O O . SER C 1 26 ? 9.581 3.087 12.061 1.00 39.04 26 SER D O 1
ATOM 2082 N N . ALA C 1 27 ? 8.920 3.746 10.016 1.00 35.70 27 ALA D N 1
ATOM 2083 C CA . ALA C 1 27 ? 8.527 5.080 10.470 1.00 33.64 27 ALA D CA 1
ATOM 2084 C C . ALA C 1 27 ? 7.476 4.972 11.572 1.00 32.61 27 ALA D C 1
ATOM 2085 O O . ALA C 1 27 ? 6.481 4.262 11.429 1.00 30.34 27 ALA D O 1
ATOM 2087 N N . GLY C 1 28 ? 7.717 5.670 12.679 1.00 37.81 28 GLY D N 1
ATOM 2088 C CA . GLY C 1 28 ? 6.794 5.633 13.800 1.00 36.80 28 GLY D CA 1
ATOM 2089 C C . GLY C 1 28 ? 6.634 4.248 14.408 1.00 38.61 28 GLY D C 1
ATOM 2090 O O . GLY C 1 28 ? 5.714 4.026 15.205 1.00 35.25 28 GLY D O 1
ATOM 2091 N N . SER C 1 29 ? 7.523 3.321 14.047 1.00 35.03 29 SER D N 1
ATOM 2092 C CA . SER C 1 29 ? 7.459 1.940 14.545 1.00 33.13 29 SER D CA 1
ATOM 2093 C C . SER C 1 29 ? 6.103 1.291 14.266 1.00 37.82 29 SER D C 1
ATOM 2094 O O . SER C 1 29 ? 5.691 0.369 14.965 1.00 37.27 29 SER D O 1
ATOM 2097 N N . LYS C 1 30 ? 5.428 1.778 13.230 1.00 41.16 30 LYS D N 1
ATOM 2098 C CA . LYS C 1 30 ? 4.110 1.296 12.818 1.00 48.20 30 LYS D CA 1
ATOM 2099 C C . LYS C 1 30 ? 3.729 -0.116 13.297 1.00 51.58 30 LYS D C 1
ATOM 2100 O O . LYS C 1 30 ? 2.981 -0.279 14.266 1.00 56.92 30 LYS D O 1
ATOM 2106 N N . LYS C 1 31 ? 4.238 -1.130 12.608 1.00 47.22 31 LYS D N 1
ATOM 2107 C CA . LYS C 1 31 ? 3.954 -2.525 12.933 1.00 44.82 31 LYS D CA 1
ATOM 2108 C C . LYS C 1 31 ? 5.090 -3.160 13.736 1.00 39.13 31 LYS D C 1
ATOM 2109 O O . LYS C 1 31 ? 4.851 -4.001 14.598 1.00 43.65 31 LYS D O 1
ATOM 2115 N N . VAL C 1 32 ? 6.320 -2.764 13.418 1.00 40.10 32 VAL D N 1
ATOM 2116 C CA . VAL C 1 32 ? 7.519 -3.287 14.072 1.00 33.53 32 VAL D CA 1
ATOM 2117 C C . VAL C 1 32 ? 8.560 -2.173 14.081 1.00 36.92 32 VAL D C 1
ATOM 2118 O O . VAL C 1 32 ? 8.373 -1.142 13.429 1.00 35.65 32 VAL D O 1
ATOM 2122 N N . ASP C 1 33 ? 9.649 -2.361 14.824 1.00 31.21 33 ASP D N 1
ATOM 2123 C CA . ASP C 1 33 ? 10.696 -1.349 14.880 1.00 36.78 33 ASP D CA 1
ATOM 2124 C C . ASP C 1 33 ? 11.626 -1.414 13.668 1.00 39.77 33 ASP D C 1
ATOM 2125 O O . ASP C 1 33 ? 11.897 -0.390 13.032 1.00 37.82 33 ASP D O 1
ATOM 2130 N N . LEU C 1 34 ? 12.109 -2.618 13.360 1.00 40.09 34 LEU D N 1
ATOM 2131 C CA . LEU C 1 34 ? 13.040 -2.827 12.253 1.00 37.03 34 LEU D CA 1
ATOM 2132 C C . LEU C 1 34 ? 12.789 -4.102 11.465 1.00 36.61 34 LEU D C 1
ATOM 2133 O O . LEU C 1 34 ? 12.242 -5.071 11.982 1.00 38.24 34 LEU D O 1
ATOM 2138 N N . VAL C 1 35 ? 13.217 -4.086 10.208 1.00 34.95 35 VAL D N 1
ATOM 2139 C CA . VAL C 1 35 ? 13.145 -5.248 9.350 1.00 35.03 35 VAL D CA 1
ATOM 2140 C C . VAL C 1 35 ? 14.560 -5.347 8.789 1.00 35.51 35 VAL D C 1
ATOM 2141 O O . VAL C 1 35 ? 15.120 -4.348 8.348 1.00 31.95 35 VAL D O 1
ATOM 2145 N N . ALA C 1 36 ? 15.147 -6.540 8.845 1.00 34.77 36 ALA D N 1
ATOM 2146 C CA . ALA C 1 36 ? 16.502 -6.744 8.345 1.00 37.61 36 ALA D CA 1
ATOM 2147 C C . ALA C 1 36 ? 16.580 -8.001 7.486 1.00 34.60 36 ALA D C 1
ATOM 2148 O O . ALA C 1 36 ? 15.976 -9.022 7.809 1.00 36.29 36 ALA D O 1
ATOM 2150 N N . GLY C 1 37 ? 17.321 -7.911 6.388 1.00 32.54 37 GLY D N 1
ATOM 2151 C CA . GLY C 1 37 ? 17.477 -9.047 5.501 1.00 33.73 37 GLY D CA 1
ATOM 2152 C C . GLY C 1 37 ? 18.920 -9.158 5.042 1.00 38.13 37 GLY D C 1
ATOM 2153 O O . GLY C 1 37 ? 19.605 -8.149 4.885 1.00 35.41 37 GLY D O 1
ATOM 2154 N N . ASN C 1 38 ? 19.401 -10.379 4.840 1.00 39.45 38 ASN D N 1
ATOM 2155 C CA . ASN C 1 38 ? 20.777 -10.556 4.391 1.00 42.67 38 ASN D CA 1
ATOM 2156 C C . ASN C 1 38 ? 20.830 -11.466 3.171 1.00 43.47 38 ASN D C 1
ATOM 2157 O O . ASN C 1 38 ? 21.907 -11.861 2.729 1.00 43.96 38 ASN D O 1
ATOM 2162 N N . GLY C 1 39 ? 19.655 -11.799 2.644 1.00 41.20 39 GLY D N 1
ATOM 2163 C CA . GLY C 1 39 ? 19.563 -12.677 1.491 1.00 44.47 39 GLY D CA 1
ATOM 2164 C C . GLY C 1 39 ? 19.283 -14.115 1.906 1.00 42.83 39 GLY D C 1
ATOM 2165 O O . GLY C 1 39 ? 18.941 -14.953 1.076 1.00 46.80 39 GLY D O 1
ATOM 2166 N N . LYS C 1 40 ? 19.422 -14.401 3.198 1.00 45.75 40 LYS D N 1
ATOM 2167 C CA . LYS C 1 40 ? 19.188 -15.746 3.711 1.00 44.41 40 LYS D CA 1
ATOM 2168 C C . LYS C 1 40 ? 18.169 -15.742 4.846 1.00 43.58 40 LYS D C 1
ATOM 2169 O O . LYS C 1 40 ? 17.220 -16.529 4.834 1.00 42.21 40 LYS D O 1
ATOM 2175 N N . LYS C 1 41 ? 18.376 -14.858 5.820 1.00 41.75 41 LYS D N 1
ATOM 2176 C CA . LYS C 1 41 ? 17.472 -14.717 6.965 1.00 37.32 41 LYS D CA 1
ATOM 2177 C C . LYS C 1 41 ? 16.762 -13.370 6.883 1.00 34.31 41 LYS D C 1
ATOM 2178 O O . LYS C 1 41 ? 17.335 -12.398 6.415 1.00 29.28 41 LYS D O 1
ATOM 2184 N N . TYR C 1 42 ? 15.518 -13.321 7.346 1.00 34.45 42 TYR D N 1
ATOM 2185 C CA . TYR C 1 42 ? 14.738 -12.081 7.345 1.00 35.09 42 TYR D CA 1
ATOM 2186 C C . TYR C 1 42 ? 14.153 -11.940 8.746 1.00 32.48 42 TYR D C 1
ATOM 2187 O O . TYR C 1 42 ? 13.458 -12.832 9.234 1.00 34.01 42 TYR D O 1
ATOM 2196 N N . LEU C 1 43 ? 14.440 -10.811 9.385 1.00 31.72 43 LEU D N 1
ATOM 2197 C CA . LEU C 1 43 ? 14.016 -10.563 10.752 1.00 33.88 43 LEU D CA 1
ATOM 2198 C C . LEU C 1 43 ? 13.102 -9.357 10.909 1.00 35.18 43 LEU D C 1
ATOM 2199 O O . LEU C 1 43 ? 13.287 -8.333 10.255 1.00 36.62 43 LEU D O 1
ATOM 2204 N N . CYS C 1 44 ? 12.112 -9.496 11.782 1.00 39.03 44 CYS D N 1
ATOM 2205 C CA . CYS C 1 44 ? 11.190 -8.412 12.098 1.00 36.20 44 CYS D CA 1
ATOM 2206 C C . CYS C 1 44 ? 11.509 -8.233 13.571 1.00 34.03 44 CYS D C 1
ATOM 2207 O O . CYS C 1 44 ? 11.260 -9.123 14.389 1.00 37.71 44 CYS D O 1
ATOM 2210 N N . ILE C 1 45 ? 12.062 -7.075 13.906 1.00 33.75 45 ILE D N 1
ATOM 2211 C CA . ILE C 1 45 ? 12.523 -6.818 15.261 1.00 34.05 45 ILE D CA 1
ATOM 2212 C C . ILE C 1 45 ? 11.865 -5.704 16.068 1.00 34.21 45 ILE D C 1
ATOM 2213 O O . ILE C 1 45 ? 11.618 -4.613 15.557 1.00 36.58 45 ILE D O 1
ATOM 2218 N N . GLU C 1 46 ? 11.602 -6.001 17.339 1.00 33.55 46 GLU D N 1
ATOM 2219 C CA . GLU C 1 46 ? 11.069 -5.034 18.297 1.00 37.29 46 GLU D CA 1
ATOM 2220 C C . GLU C 1 46 ? 12.266 -4.810 19.213 1.00 38.64 46 GLU D C 1
ATOM 2221 O O . GLU C 1 46 ? 12.833 -5.770 19.745 1.00 42.02 46 GLU D O 1
ATOM 2227 N N . VAL C 1 47 ? 12.656 -3.556 19.395 1.00 38.31 47 VAL D N 1
ATOM 2228 C CA . VAL C 1 47 ? 13.804 -3.246 20.226 1.00 40.67 47 VAL D CA 1
ATOM 2229 C C . VAL C 1 47 ? 13.400 -2.659 21.574 1.00 41.70 47 VAL D C 1
ATOM 2230 O O . VAL C 1 47 ? 12.552 -1.762 21.652 1.00 42.03 47 VAL D O 1
ATOM 2234 N N . LYS C 1 48 ? 14.008 -3.187 22.631 1.00 41.78 48 LYS D N 1
ATOM 2235 C CA . LYS C 1 48 ? 13.761 -2.727 23.994 1.00 44.79 48 LYS D CA 1
ATOM 2236 C C . LYS C 1 48 ? 15.119 -2.516 24.666 1.00 45.02 48 LYS D C 1
ATOM 2237 O O . LYS C 1 48 ? 16.096 -3.174 24.316 1.00 46.26 48 LYS D O 1
ATOM 2243 N N . VAL C 1 49 ? 15.176 -1.598 25.625 1.00 50.09 49 VAL D N 1
ATOM 2244 C CA . VAL C 1 49 ? 16.406 -1.321 26.360 1.00 50.37 49 VAL D CA 1
ATOM 2245 C C . VAL C 1 49 ? 16.011 -1.015 27.799 1.00 53.43 49 VAL D C 1
ATOM 2246 O O . VAL C 1 49 ? 15.058 -0.270 28.042 1.00 50.08 49 VAL D O 1
ATOM 2250 N N . THR C 1 50 ? 16.726 -1.604 28.752 1.00 53.92 50 THR D N 1
ATOM 2251 C CA . THR C 1 50 ? 16.413 -1.390 30.158 1.00 61.15 50 THR D CA 1
ATOM 2252 C C . THR C 1 50 ? 17.642 -1.487 31.048 1.00 63.77 50 THR D C 1
ATOM 2253 O O . THR C 1 50 ? 18.635 -2.122 30.691 1.00 61.48 50 THR D O 1
ATOM 2257 N N . LYS C 1 51 ? 17.566 -0.844 32.209 1.00 69.01 51 LYS D N 1
ATOM 2258 C CA . LYS C 1 51 ? 18.660 -0.864 33.173 1.00 72.91 51 LYS D CA 1
ATOM 2259 C C . LYS C 1 51 ? 18.329 -1.907 34.237 1.00 73.01 51 LYS D C 1
ATOM 2260 O O . LYS C 1 51 ? 19.161 -2.238 35.080 1.00 75.01 51 LYS D O 1
ATOM 2266 N N . LYS C 1 52 ? 17.104 -2.420 34.183 1.00 73.20 52 LYS D N 1
ATOM 2267 C CA . LYS C 1 52 ? 16.638 -3.428 35.128 1.00 75.19 52 LYS D CA 1
ATOM 2268 C C . LYS C 1 52 ? 17.071 -4.820 34.667 1.00 76.79 52 LYS D C 1
ATOM 2269 O O . LYS C 1 52 ? 17.426 -5.014 33.505 1.00 78.06 52 LYS D O 1
ATOM 2275 N N . ASP C 1 53 ? 17.043 -5.785 35.581 1.00 75.73 53 ASP D N 1
ATOM 2276 C CA . ASP C 1 53 ? 17.452 -7.150 35.261 1.00 74.18 53 ASP D CA 1
ATOM 2277 C C . ASP C 1 53 ? 16.312 -8.015 34.740 1.00 71.31 53 ASP D C 1
ATOM 2278 O O . ASP C 1 53 ? 16.435 -9.236 34.656 1.00 71.89 53 ASP D O 1
ATOM 2283 N N . HIS C 1 54 ? 15.202 -7.378 34.392 1.00 67.86 54 HIS D N 1
ATOM 2284 C CA . HIS C 1 54 ? 14.049 -8.094 33.864 1.00 66.79 54 HIS D CA 1
ATOM 2285 C C . HIS C 1 54 ? 13.185 -7.126 33.065 1.00 65.59 54 HIS D C 1
ATOM 2286 O O . HIS C 1 54 ? 13.291 -5.909 33.233 1.00 63.57 54 HIS D O 1
ATOM 2293 N N . LEU C 1 55 ? 12.334 -7.665 32.200 1.00 63.72 55 LEU D N 1
ATOM 2294 C CA . LEU C 1 55 ? 11.471 -6.830 31.377 1.00 64.72 55 LEU D CA 1
ATOM 2295 C C . LEU C 1 55 ? 10.138 -7.493 31.065 1.00 65.83 55 LEU D C 1
ATOM 2296 O O . LEU C 1 55 ? 10.094 -8.633 30.603 1.00 64.96 55 LEU D O 1
ATOM 2301 N N . TYR C 1 56 ? 9.053 -6.770 31.325 1.00 69.54 56 TYR D N 1
ATOM 2302 C CA . TYR C 1 56 ? 7.714 -7.275 31.052 1.00 74.67 56 TYR D CA 1
ATOM 2303 C C . TYR C 1 56 ? 7.328 -6.861 29.641 1.00 75.73 56 TYR D C 1
ATOM 2304 O O . TYR C 1 56 ? 7.536 -5.713 29.245 1.00 73.05 56 TYR D O 1
ATOM 2313 N N . VAL C 1 57 ? 6.778 -7.803 28.884 1.00 80.77 57 VAL D N 1
ATOM 2314 C CA . VAL C 1 57 ? 6.355 -7.539 27.513 1.00 85.27 57 VAL D CA 1
ATOM 2315 C C . VAL C 1 57 ? 4.922 -8.020 27.327 1.00 85.90 57 VAL D C 1
ATOM 2316 O O . VAL C 1 57 ? 4.669 -9.221 27.250 1.00 87.64 57 VAL D O 1
ATOM 2320 N N . GLY C 1 58 ? 3.987 -7.078 27.261 1.00 86.84 58 GLY D N 1
ATOM 2321 C CA . GLY C 1 58 ? 2.591 -7.436 27.089 1.00 88.69 58 GLY D CA 1
ATOM 2322 C C . GLY C 1 58 ? 2.366 -8.384 25.928 1.00 89.29 58 GLY D C 1
ATOM 2323 O O . GLY C 1 58 ? 2.963 -8.227 24.862 1.00 88.83 58 GLY D O 1
ATOM 2324 N N . LYS C 1 59 ? 1.507 -9.378 26.135 1.00 90.10 59 LYS D N 1
ATOM 2325 C CA . LYS C 1 59 ? 1.201 -10.347 25.092 1.00 90.46 59 LYS D CA 1
ATOM 2326 C C . LYS C 1 59 ? 0.570 -9.635 23.903 1.00 90.27 59 LYS D C 1
ATOM 2327 O O . LYS C 1 59 ? 0.584 -10.146 22.783 1.00 90.59 59 LYS D O 1
ATOM 2333 N N . ARG C 1 60 ? 0.015 -8.453 24.155 1.00 89.13 60 ARG D N 1
ATOM 2334 C CA . ARG C 1 60 ? -0.599 -7.659 23.100 1.00 88.30 60 ARG D CA 1
ATOM 2335 C C . ARG C 1 60 ? 0.513 -7.216 22.153 1.00 85.29 60 ARG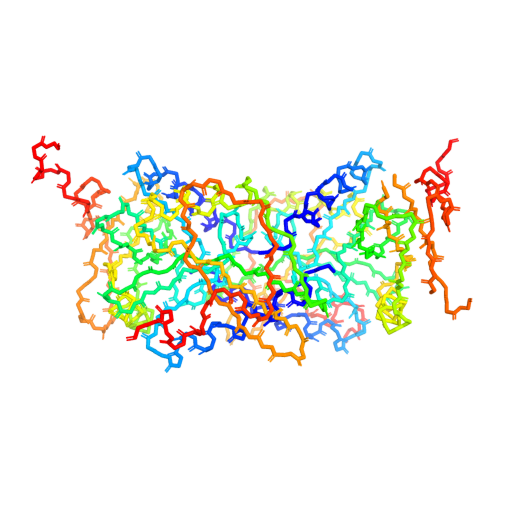 D C 1
ATOM 2336 O O . ARG C 1 60 ? 0.384 -7.321 20.932 1.00 84.16 60 ARG D O 1
ATOM 2344 N N . ASP C 1 61 ? 1.605 -6.721 22.728 1.00 80.10 61 ASP D N 1
ATOM 2345 C CA . ASP C 1 61 ? 2.757 -6.289 21.944 1.00 76.64 61 ASP D CA 1
ATOM 2346 C C . ASP C 1 61 ? 3.302 -7.506 21.211 1.00 72.48 61 ASP D C 1
ATOM 2347 O O . ASP C 1 61 ? 3.784 -7.404 20.082 1.00 71.83 61 ASP D O 1
ATOM 2352 N N . MET C 1 62 ? 3.219 -8.656 21.873 1.00 67.08 62 MET D N 1
ATOM 2353 C CA . MET C 1 62 ? 3.690 -9.917 21.310 1.00 62.17 62 MET D CA 1
ATOM 2354 C C . MET C 1 62 ? 2.838 -10.325 20.121 1.00 57.78 62 MET D C 1
ATOM 2355 O O . MET C 1 62 ? 3.343 -10.895 19.157 1.00 56.54 62 MET D O 1
ATOM 2360 N N . GLY C 1 63 ? 1.543 -10.035 20.201 1.00 55.45 63 GLY D N 1
ATOM 2361 C CA . GLY C 1 63 ? 0.649 -10.375 19.112 1.00 54.17 63 GLY D CA 1
ATOM 2362 C C . GLY C 1 63 ? 0.946 -9.564 17.865 1.00 53.11 63 GLY D C 1
ATOM 2363 O O . GLY C 1 63 ? 0.948 -10.095 16.754 1.00 54.13 63 GLY D O 1
ATOM 2364 N N . ARG C 1 64 ? 1.192 -8.270 18.046 1.00 52.18 64 ARG D N 1
ATOM 2365 C CA . ARG C 1 64 ? 1.498 -7.388 16.928 1.00 50.52 64 ARG D CA 1
ATOM 2366 C C . ARG C 1 64 ? 2.734 -7.892 16.183 1.00 49.08 64 ARG D C 1
ATOM 2367 O O . ARG C 1 64 ? 2.730 -7.992 14.955 1.00 51.16 64 ARG D O 1
ATOM 2375 N N . LEU C 1 65 ? 3.785 -8.219 16.932 1.00 43.88 65 LEU D N 1
ATOM 2376 C CA . LEU C 1 65 ? 5.030 -8.705 16.343 1.00 41.31 65 LEU D CA 1
ATOM 2377 C C . LEU C 1 65 ? 4.872 -10.031 15.599 1.00 42.45 65 LEU D C 1
ATOM 2378 O O . LEU C 1 65 ? 5.321 -10.176 14.458 1.00 38.11 65 LEU D O 1
ATOM 2383 N N . ILE C 1 66 ? 4.232 -11.001 16.245 1.00 44.68 66 ILE D N 1
ATOM 2384 C CA . ILE C 1 66 ? 4.037 -12.312 15.635 1.00 44.29 66 ILE D CA 1
ATOM 2385 C C . ILE C 1 66 ? 3.179 -12.206 14.378 1.00 44.70 66 ILE D C 1
ATOM 2386 O O . ILE C 1 66 ? 3.472 -12.827 13.354 1.00 42.68 66 ILE D O 1
ATOM 2391 N N . GLU C 1 67 ? 2.116 -11.413 14.467 1.00 44.26 67 GLU D N 1
ATOM 2392 C CA . GLU C 1 67 ? 1.205 -11.213 13.352 1.00 44.99 67 GLU D CA 1
ATOM 2393 C C . GLU C 1 67 ? 1.919 -10.603 12.146 1.00 42.49 67 GLU D C 1
ATOM 2394 O O . GLU C 1 67 ? 1.828 -11.122 11.031 1.00 47.47 67 GLU D O 1
ATOM 2400 N N . PHE C 1 68 ? 2.628 -9.503 12.365 1.00 39.73 68 PHE D N 1
ATOM 2401 C CA . PHE C 1 68 ? 3.330 -8.845 11.273 1.00 38.10 68 PHE D CA 1
ATOM 2402 C C . PHE C 1 68 ? 4.400 -9.739 10.670 1.00 37.88 68 PHE D C 1
ATOM 2403 O O . PHE C 1 68 ? 4.541 -9.814 9.447 1.00 38.09 68 PHE D O 1
ATOM 2411 N N . SER C 1 69 ? 5.147 -10.418 11.533 1.00 36.87 69 SER D N 1
ATOM 2412 C CA . SER C 1 69 ? 6.220 -11.296 11.095 1.00 37.37 69 SER D CA 1
ATOM 2413 C C . SER C 1 69 ? 5.715 -12.435 10.225 1.00 41.57 69 SER D C 1
ATOM 2414 O O . SER C 1 69 ? 6.351 -12.804 9.237 1.00 39.20 69 SER D O 1
ATOM 2417 N N . ARG C 1 70 ? 4.570 -12.994 10.594 1.00 41.47 70 ARG D N 1
ATOM 2418 C CA . ARG C 1 70 ? 3.998 -14.091 9.833 1.00 43.27 70 ARG D CA 1
ATOM 2419 C C . ARG C 1 70 ? 3.542 -13.605 8.457 1.00 39.50 70 ARG D C 1
ATOM 2420 O O . ARG C 1 70 ? 3.755 -14.271 7.451 1.00 39.94 70 ARG D O 1
ATOM 2428 N N . ARG C 1 71 ? 2.922 -12.433 8.411 1.00 41.82 71 ARG D N 1
ATOM 2429 C CA . ARG C 1 71 ? 2.443 -11.909 7.137 1.00 41.88 71 ARG D CA 1
ATOM 2430 C C . ARG C 1 71 ? 3.597 -11.490 6.225 1.00 41.45 71 ARG D C 1
ATOM 2431 O O . ARG C 1 71 ? 3.581 -11.753 5.022 1.00 37.62 71 ARG D O 1
ATOM 2439 N N . PHE C 1 72 ? 4.601 -10.852 6.815 1.00 36.57 72 PHE D N 1
ATOM 2440 C CA . PHE C 1 72 ? 5.765 -10.363 6.077 1.00 37.64 72 PHE D CA 1
ATOM 2441 C C . PHE C 1 72 ? 6.675 -11.488 5.604 1.00 39.40 72 PHE D C 1
ATOM 2442 O O . PHE C 1 72 ? 7.202 -11.448 4.494 1.00 39.97 72 PHE D O 1
ATOM 2450 N N . GLY C 1 73 ? 6.852 -12.497 6.449 1.00 39.61 73 GLY D N 1
ATOM 2451 C CA . GLY C 1 73 ? 7.719 -13.601 6.094 1.00 37.28 73 GLY D CA 1
ATOM 2452 C C . GLY C 1 73 ? 9.066 -13.429 6.774 1.00 38.06 73 GLY D C 1
ATOM 2453 O O . GLY C 1 73 ? 10.112 -13.687 6.184 1.00 39.78 73 GLY D O 1
ATOM 2454 N N . GLY C 1 74 ? 9.039 -12.970 8.018 1.00 35.22 74 GLY D N 1
ATOM 2455 C CA . GLY C 1 74 ? 10.272 -12.780 8.760 1.00 39.05 74 GLY D CA 1
ATOM 2456 C C . GLY C 1 74 ? 10.211 -13.435 10.131 1.00 39.33 74 GLY D C 1
ATOM 2457 O O . GLY C 1 74 ? 9.128 -13.749 10.633 1.00 40.67 74 GLY D O 1
ATOM 2458 N N . ILE C 1 75 ? 11.375 -13.644 10.731 1.00 36.81 75 ILE D N 1
ATOM 2459 C CA . ILE C 1 75 ? 11.470 -14.252 12.055 1.00 39.21 75 ILE D CA 1
ATOM 2460 C C . ILE C 1 75 ? 11.126 -13.207 13.125 1.00 37.73 75 ILE D C 1
ATOM 2461 O O . ILE C 1 75 ? 11.755 -12.151 13.202 1.00 36.94 75 ILE D O 1
ATOM 2466 N N . PRO C 1 76 ? 10.109 -13.483 13.956 1.00 36.74 76 PRO D N 1
ATOM 2467 C CA . PRO C 1 76 ? 9.737 -12.525 15.001 1.00 38.90 76 PRO D CA 1
ATOM 2468 C C . PRO C 1 76 ? 10.792 -12.507 16.102 1.00 38.30 76 PRO D C 1
ATOM 2469 O O . PRO C 1 76 ? 10.986 -13.498 16.807 1.00 38.33 76 PRO D O 1
ATOM 2473 N N . VAL C 1 77 ? 11.473 -11.375 16.241 1.00 40.98 77 VAL D N 1
ATOM 2474 C CA . VAL C 1 77 ? 12.535 -11.236 17.226 1.00 37.95 77 VAL D CA 1
ATOM 2475 C C . VAL C 1 77 ? 12.366 -10.104 18.230 1.00 40.20 77 VAL D C 1
ATOM 2476 O O . VAL C 1 77 ? 12.077 -8.966 17.859 1.00 39.49 77 VAL D O 1
ATOM 2480 N N . LEU C 1 78 ? 12.556 -10.426 19.505 1.00 39.26 78 LEU D N 1
ATOM 2481 C CA . LEU C 1 78 ? 12.499 -9.424 20.566 1.00 39.00 78 LEU D CA 1
ATOM 2482 C C . LEU C 1 78 ? 13.962 -9.199 20.944 1.00 39.40 78 LEU D C 1
ATOM 2483 O O . LEU C 1 78 ? 14.634 -10.120 21.409 1.00 42.24 78 LEU D O 1
ATOM 2488 N N . ALA C 1 79 ? 14.463 -7.991 20.714 1.00 40.04 79 ALA D N 1
ATOM 2489 C CA . ALA C 1 79 ? 15.850 -7.669 21.034 1.00 40.86 79 ALA D CA 1
ATOM 2490 C C . ALA C 1 79 ? 15.888 -6.742 22.240 1.00 45.12 79 ALA D C 1
ATOM 2491 O O . ALA C 1 79 ? 15.415 -5.599 22.175 1.00 42.85 79 ALA D O 1
ATOM 2493 N N . VAL C 1 80 ? 16.458 -7.237 23.336 1.00 42.88 80 VAL D N 1
ATOM 2494 C CA . VAL C 1 80 ? 16.533 -6.466 24.569 1.00 44.20 80 VAL D CA 1
ATOM 2495 C C . VAL C 1 80 ? 17.953 -6.191 25.023 1.00 46.65 80 VAL D C 1
ATOM 2496 O O . VAL C 1 80 ? 18.797 -7.085 25.036 1.00 47.90 80 VAL D O 1
ATOM 2500 N N . LYS C 1 81 ? 18.215 -4.945 25.397 1.00 50.25 81 LYS D N 1
ATOM 2501 C CA . LYS C 1 81 ? 19.533 -4.579 25.882 1.00 53.66 81 LYS D CA 1
ATOM 2502 C C . LYS C 1 81 ? 19.471 -4.361 27.385 1.00 53.68 81 LYS D C 1
ATOM 2503 O O . LYS C 1 81 ? 18.805 -3.441 27.857 1.00 53.36 81 LYS D O 1
ATOM 2509 N N . PHE C 1 82 ? 20.180 -5.201 28.131 1.00 56.23 82 PHE D N 1
ATOM 2510 C CA . PHE C 1 82 ? 20.222 -5.074 29.584 1.00 56.60 82 PHE D CA 1
ATOM 2511 C C . PHE C 1 82 ? 21.491 -4.337 30.010 1.00 56.06 82 PHE D C 1
ATOM 2512 O O . PHE C 1 82 ? 22.462 -4.256 29.255 1.00 52.62 82 PHE D O 1
ATOM 2520 N N . TRP C 1 87 ? 23.845 -7.811 23.604 1.00 62.95 87 TRP D N 1
ATOM 2521 C CA . TRP C 1 87 ? 22.422 -7.914 23.303 1.00 62.11 87 TRP D CA 1
ATOM 2522 C C . TRP C 1 87 ? 21.874 -9.324 23.492 1.00 61.34 87 TRP D C 1
ATOM 2523 O O . TRP C 1 87 ? 22.602 -10.307 23.365 1.00 61.80 87 TRP D O 1
ATOM 2534 N N . ARG C 1 88 ? 20.580 -9.401 23.792 1.00 59.16 88 ARG D N 1
ATOM 2535 C CA . ARG C 1 88 ? 19.880 -10.665 23.990 1.00 59.78 88 ARG D CA 1
ATOM 2536 C C . ARG C 1 88 ? 18.756 -10.739 22.963 1.00 60.21 88 ARG D C 1
ATOM 2537 O O . ARG C 1 88 ? 17.900 -9.855 22.913 1.00 62.64 88 ARG D O 1
ATOM 2545 N N . PHE C 1 89 ? 18.756 -11.791 22.151 1.00 57.05 89 PHE D N 1
ATOM 2546 C CA . PHE C 1 89 ? 17.737 -11.960 21.120 1.00 53.49 89 PHE D CA 1
ATOM 2547 C C . PHE C 1 89 ? 16.784 -13.113 21.429 1.00 54.70 89 PHE D C 1
ATOM 2548 O O . PHE C 1 89 ? 17.213 -14.245 21.637 1.00 54.73 89 PHE D O 1
ATOM 2556 N N . ILE C 1 90 ? 15.487 -12.817 21.446 1.00 51.74 90 ILE D N 1
ATOM 2557 C CA . ILE C 1 90 ? 14.467 -13.815 21.743 1.00 51.33 90 ILE D CA 1
ATOM 2558 C C . ILE C 1 90 ? 13.555 -14.115 20.551 1.00 52.32 90 ILE D C 1
ATOM 2559 O O . ILE C 1 90 ? 12.762 -13.265 20.144 1.00 51.80 90 ILE D O 1
ATOM 2564 N N . GLU C 1 91 ? 13.663 -15.319 19.993 1.00 53.45 91 GLU D N 1
ATOM 2565 C CA . GLU C 1 91 ? 12.804 -15.700 18.874 1.00 51.44 91 GLU D CA 1
ATOM 2566 C C . GLU C 1 91 ? 11.453 -16.042 19.481 1.00 53.15 91 GLU D C 1
ATOM 2567 O O . GLU C 1 91 ? 11.277 -17.124 20.043 1.00 50.40 91 GLU D O 1
ATOM 2573 N N . VAL C 1 92 ? 10.497 -15.130 19.374 1.00 51.88 92 VAL D N 1
ATOM 2574 C CA . VAL C 1 92 ? 9.183 -15.375 19.956 1.00 58.96 92 VAL D CA 1
ATOM 2575 C C . VAL C 1 92 ? 8.306 -16.300 19.119 1.00 61.00 92 VAL D C 1
ATOM 2576 O O . VAL C 1 92 ? 8.404 -16.343 17.893 1.00 57.24 92 VAL D O 1
ATOM 2580 N N . SER C 1 93 ? 7.450 -17.047 19.806 1.00 66.41 93 SER D N 1
ATOM 2581 C CA . SER C 1 93 ? 6.538 -17.978 19.158 1.00 72.04 93 SER D CA 1
ATOM 2582 C C . SER C 1 93 ? 5.150 -17.793 19.756 1.00 73.63 93 SER D C 1
ATOM 2583 O O . SER C 1 93 ? 5.006 -17.274 20.866 1.00 74.12 93 SER D O 1
ATOM 2586 N N . PRO C 1 94 ? 4.105 -18.212 19.028 1.00 77.01 94 PRO D N 1
ATOM 2587 C CA . PRO C 1 94 ? 2.747 -18.061 19.555 1.00 77.11 94 PRO D CA 1
ATOM 2588 C C . PRO C 1 94 ? 2.569 -18.896 20.822 1.00 79.06 94 PRO D C 1
ATOM 2589 O O . PRO C 1 94 ? 1.646 -18.671 21.608 1.00 79.41 94 PRO D O 1
ATOM 2593 N N . LYS C 1 95 ? 3.468 -19.858 21.013 1.00 79.66 95 LYS D N 1
ATOM 2594 C CA . LYS C 1 95 ? 3.426 -20.731 22.179 1.00 81.11 95 LYS D CA 1
ATOM 2595 C C . LYS C 1 95 ? 4.741 -20.672 22.950 1.00 80.92 95 LYS D C 1
ATOM 2596 O O . LYS C 1 95 ? 4.750 -20.552 24.175 1.00 79.58 95 LYS D O 1
ATOM 2602 N N . PHE C 1 99 ? 5.876 -12.515 28.741 1.00 95.94 99 PHE D N 1
ATOM 2603 C CA . PHE C 1 99 ? 6.229 -12.586 30.153 1.00 95.80 99 PHE D CA 1
ATOM 2604 C C . PHE C 1 99 ? 7.440 -11.716 30.490 1.00 93.46 99 PHE D C 1
ATOM 2605 O O . PHE C 1 99 ? 7.584 -10.612 29.962 1.00 94.16 99 PHE D O 1
ATOM 2613 N N . VAL C 1 100 ? 8.304 -12.212 31.371 1.00 90.19 100 VAL D N 1
ATOM 2614 C CA . VAL C 1 100 ? 9.494 -11.474 31.782 1.00 86.10 100 VAL D CA 1
ATOM 2615 C C . VAL C 1 100 ? 10.759 -12.039 31.142 1.00 82.85 100 VAL D C 1
ATOM 2616 O O . VAL C 1 100 ? 10.849 -13.239 30.886 1.00 82.00 100 VAL D O 1
ATOM 2620 N N . PHE C 1 101 ? 11.733 -11.167 30.891 1.00 78.82 101 PHE D N 1
ATOM 2621 C CA . PHE C 1 101 ? 12.993 -11.576 30.280 1.00 75.43 101 PHE D CA 1
ATOM 2622 C C . PHE C 1 101 ? 14.193 -11.067 31.074 1.00 74.41 101 PHE D C 1
ATOM 2623 O O . PHE C 1 101 ? 14.133 -10.007 31.696 1.00 74.76 101 PHE D O 1
ATOM 2631 N 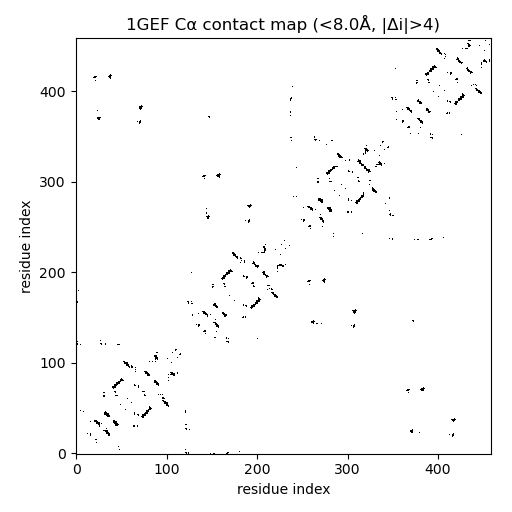N . THR C 1 102 ? 15.285 -11.825 31.043 1.00 72.75 102 THR D N 1
ATOM 2632 C CA . THR C 1 102 ? 16.497 -11.457 31.768 1.00 72.34 102 THR D CA 1
ATOM 2633 C C . THR C 1 102 ? 17.721 -11.535 30.854 1.00 71.06 102 THR D C 1
ATOM 2634 O O . THR C 1 102 ? 17.626 -12.004 29.721 1.00 70.79 102 THR D O 1
ATOM 2638 N N . PRO C 1 103 ? 18.888 -11.066 31.333 1.00 72.02 103 PRO D N 1
ATOM 2639 C CA . PRO C 1 103 ? 20.124 -11.094 30.540 1.00 72.98 103 PRO D CA 1
ATOM 2640 C C . PRO C 1 103 ? 20.661 -12.502 30.273 1.00 75.92 103 PRO D C 1
ATOM 2641 O O . PRO C 1 103 ? 21.860 -12.762 30.385 1.00 76.15 103 PRO D O 1
ATOM 2645 N N . SER C 1 104 ? 19.751 -13.401 29.916 1.00 77.68 104 SER D N 1
ATOM 2646 C CA . SER C 1 104 ? 20.075 -14.788 29.610 1.00 78.29 104 SER D CA 1
ATOM 2647 C C . SER C 1 104 ? 18.773 -15.444 29.164 1.00 77.77 104 SER D C 1
ATOM 2648 O O . SER C 1 104 ? 18.700 -16.659 28.958 1.00 77.69 104 SER D O 1
ATOM 2651 N N . SER C 1 105 ? 17.747 -14.612 29.015 1.00 73.90 105 SER D N 1
ATOM 2652 C CA . SER C 1 105 ? 16.427 -15.064 28.605 1.00 72.49 105 SER D CA 1
ATOM 2653 C C . SER C 1 105 ? 16.362 -15.384 27.113 1.00 70.33 105 SER D C 1
ATOM 2654 O O . SER C 1 105 ? 15.357 -15.898 26.627 1.00 72.61 105 SER D O 1
ATOM 2657 N N . GLY C 1 106 ? 17.432 -15.085 26.387 1.00 68.25 106 GLY D N 1
ATOM 2658 C CA . GLY C 1 106 ? 17.439 -15.365 24.962 1.00 67.79 106 GLY D CA 1
ATOM 2659 C C . GLY C 1 106 ? 18.738 -15.981 24.487 1.00 68.68 106 GLY D C 1
ATOM 2660 O O . GLY C 1 106 ? 19.431 -16.652 25.252 1.00 72.02 106 GLY D O 1
ATOM 2661 N N . VAL C 1 107 ? 19.072 -15.756 23.221 1.00 64.79 107 VAL D N 1
ATOM 2662 C CA . VAL C 1 107 ? 20.303 -16.290 22.655 1.00 66.19 107 VAL D CA 1
ATOM 2663 C C . VAL C 1 107 ? 21.154 -15.170 22.065 1.00 67.01 107 VAL D C 1
ATOM 2664 O O . VAL C 1 107 ? 20.663 -14.069 21.814 1.00 70.31 107 VAL D O 1
ATOM 2668 N N . SER C 1 108 ? 22.432 -15.459 21.848 1.00 63.90 108 SER D N 1
ATOM 2669 C CA . SER C 1 108 ? 23.360 -14.491 21.271 1.00 62.17 108 SER D CA 1
ATOM 2670 C C . SER C 1 108 ? 22.973 -14.242 19.821 1.00 62.67 108 SER D C 1
ATOM 2671 O O . SER C 1 108 ? 22.058 -14.877 19.298 1.00 64.72 108 SER D O 1
ATOM 2674 N N . LEU C 1 109 ? 23.679 -13.325 19.169 1.00 64.57 109 LEU D N 1
ATOM 2675 C CA . LEU C 1 109 ? 23.405 -13.031 17.769 1.00 64.97 109 LEU D CA 1
ATOM 2676 C C . LEU C 1 109 ? 23.924 -14.191 16.935 1.00 65.21 109 LEU D C 1
ATOM 2677 O O . LEU C 1 109 ? 23.226 -14.698 16.057 1.00 63.99 109 LEU D O 1
ATOM 2682 N N . GLU C 1 110 ? 25.151 -14.617 17.228 1.00 65.58 110 GLU D N 1
ATOM 2683 C CA . GLU C 1 110 ? 25.764 -15.728 16.512 1.00 64.55 110 GLU D CA 1
ATOM 2684 C C . GLU C 1 110 ? 24.831 -16.929 16.520 1.00 61.61 110 GLU D C 1
ATOM 2685 O O . GLU C 1 110 ? 24.613 -17.560 15.488 1.00 62.11 110 GLU D O 1
ATOM 2691 N N . VAL C 1 111 ? 24.281 -17.239 17.689 1.00 60.20 111 VAL D N 1
ATOM 2692 C CA . VAL C 1 111 ? 23.358 -18.358 17.823 1.00 61.04 111 VAL D CA 1
ATOM 2693 C C . VAL C 1 111 ? 22.103 -18.088 16.997 1.00 61.45 111 VAL D C 1
ATOM 2694 O O . VAL C 1 111 ? 21.540 -18.996 16.381 1.00 58.96 111 VAL D O 1
ATOM 2698 N N . LEU C 1 112 ? 21.675 -16.832 16.982 1.00 62.05 112 LEU D N 1
ATOM 2699 C CA . LEU C 1 112 ? 20.489 -16.446 16.229 1.00 66.24 112 LEU D CA 1
ATOM 2700 C C . LEU C 1 112 ? 20.741 -16.585 14.730 1.00 66.47 112 LEU D C 1
ATOM 2701 O O . LEU C 1 112 ? 19.847 -16.963 13.968 1.00 64.23 112 LEU D O 1
ATOM 2706 N N . LEU C 1 113 ? 21.968 -16.291 14.315 1.00 67.19 113 LEU D N 1
ATOM 2707 C CA . LEU C 1 113 ? 22.334 -16.363 12.907 1.00 69.96 113 LEU D CA 1
ATOM 2708 C C . LEU C 1 113 ? 22.941 -17.704 12.506 1.00 73.11 113 LEU D C 1
ATOM 2709 O O . LEU C 1 113 ? 23.151 -17.965 11.323 1.00 73.65 113 LEU D O 1
ATOM 2714 N N . GLY C 1 114 ? 23.219 -18.551 13.491 1.00 77.77 114 GLY D N 1
ATOM 2715 C CA . GLY C 1 114 ? 23.803 -19.848 13.201 1.00 81.47 114 GLY D CA 1
ATOM 2716 C C . GLY C 1 114 ? 25.187 -19.755 12.584 1.00 84.83 114 GLY D C 1
ATOM 2717 O O . GLY C 1 114 ? 25.751 -20.766 12.165 1.00 83.96 114 GLY D O 1
ATOM 2718 N N . ILE C 1 115 ? 25.736 -18.544 12.519 1.00 89.03 115 ILE D N 1
ATOM 2719 C CA . ILE C 1 115 ? 27.065 -18.336 11.950 1.00 94.08 115 ILE D CA 1
ATOM 2720 C C . ILE C 1 115 ? 28.116 -19.075 12.771 1.00 96.31 115 ILE D C 1
ATOM 2721 O O . ILE C 1 115 ? 28.852 -19.910 12.242 1.00 97.30 115 ILE D O 1
ATOM 2726 N N . GLN C 1 116 ? 28.172 -18.758 14.062 1.00 98.66 116 GLN D N 1
ATOM 2727 C CA . GLN C 1 116 ? 29.117 -19.376 14.989 1.00 99.73 116 GLN D CA 1
ATOM 2728 C C . GLN C 1 116 ? 30.404 -19.809 14.289 1.00 100.17 116 GLN D C 1
ATOM 2729 O O . GLN C 1 116 ? 30.723 -21.017 14.331 1.00 99.96 116 GLN D O 1
ATOM 2735 N N . MET D 1 1 ? 8.766 0.655 19.804 1.00 37.89 1 MET E N 1
ATOM 2736 C CA . MET D 1 1 ? 9.596 1.661 20.521 1.00 40.61 1 MET E CA 1
ATOM 2737 C C . MET D 1 1 ? 9.114 3.100 20.352 1.00 38.32 1 MET E C 1
ATOM 2738 O O . MET D 1 1 ? 9.037 3.846 21.329 1.00 40.51 1 MET E O 1
ATOM 2743 N N . TYR D 1 2 ? 8.793 3.489 19.117 1.00 35.68 2 TYR E N 1
ATOM 2744 C CA . TYR D 1 2 ? 8.364 4.859 18.839 1.00 35.14 2 TYR E CA 1
ATOM 2745 C C . TYR D 1 2 ? 6.865 5.078 18.614 1.00 37.31 2 TYR E C 1
ATOM 2746 O O . TYR D 1 2 ? 6.456 6.169 18.219 1.00 36.34 2 TYR E O 1
ATOM 2755 N N . ARG D 1 3 ? 6.044 4.068 18.859 1.00 35.64 3 ARG E N 1
ATOM 2756 C CA . ARG D 1 3 ? 4.610 4.235 18.634 1.00 40.84 3 ARG E CA 1
ATOM 2757 C C . ARG D 1 3 ? 3.943 5.240 19.575 1.00 40.31 3 ARG E C 1
ATOM 2758 O O . ARG D 1 3 ? 3.304 6.190 19.120 1.00 39.25 3 ARG E O 1
ATOM 2766 N N . LYS D 1 4 ? 4.093 5.052 20.883 1.00 41.68 4 LYS E N 1
ATOM 2767 C CA . LYS D 1 4 ? 3.461 5.967 21.829 1.00 39.99 4 LYS E CA 1
ATOM 2768 C C . LYS D 1 4 ? 3.953 7.397 21.636 1.00 34.60 4 LYS E C 1
ATOM 2769 O O . LYS D 1 4 ? 3.197 8.351 21.816 1.00 33.49 4 LYS E O 1
ATOM 2775 N N . GLY D 1 5 ? 5.215 7.544 21.247 1.00 32.76 5 GLY E N 1
ATOM 2776 C CA . GLY D 1 5 ? 5.753 8.873 21.021 1.00 30.39 5 GLY E CA 1
ATOM 2777 C C . GLY D 1 5 ? 5.175 9.528 19.768 1.00 29.34 5 GLY E C 1
ATOM 2778 O O . GLY D 1 5 ? 4.828 10.711 19.769 1.00 26.74 5 GLY E O 1
ATOM 2779 N N . ALA D 1 6 ? 5.087 8.763 18.687 1.00 34.00 6 ALA E N 1
ATOM 2780 C CA . ALA D 1 6 ? 4.552 9.278 17.428 1.00 36.20 6 ALA E CA 1
ATOM 2781 C C . ALA D 1 6 ? 3.110 9.730 17.629 1.00 35.47 6 ALA E C 1
ATOM 2782 O O . ALA D 1 6 ? 2.689 10.757 17.092 1.00 37.14 6 ALA E O 1
ATOM 2784 N N . GLN D 1 7 ? 2.357 8.962 18.410 1.00 35.10 7 GLN E N 1
ATOM 2785 C CA . GLN D 1 7 ? 0.964 9.297 18.693 1.00 37.40 7 GLN E CA 1
ATOM 2786 C C . GLN D 1 7 ? 0.861 10.570 19.533 1.00 38.55 7 GLN E C 1
ATOM 2787 O O . GLN D 1 7 ? 0.040 11.444 19.251 1.00 38.26 7 GLN E O 1
ATOM 2793 N N . ALA D 1 8 ? 1.693 10.673 20.568 1.00 32.49 8 ALA E N 1
ATOM 2794 C CA . ALA D 1 8 ? 1.675 11.852 21.438 1.00 34.71 8 ALA E CA 1
ATOM 2795 C C . ALA D 1 8 ? 1.983 13.129 20.660 1.00 33.09 8 ALA E C 1
ATOM 2796 O O . ALA D 1 8 ? 1.356 14.167 20.877 1.00 31.01 8 ALA E O 1
ATOM 2798 N N . GLU D 1 9 ? 2.954 13.054 19.758 1.00 32.71 9 GLU E N 1
ATOM 2799 C CA . GLU D 1 9 ? 3.326 14.214 18.963 1.00 37.81 9 GLU E CA 1
ATOM 2800 C C . GLU D 1 9 ? 2.158 14.731 18.128 1.00 37.60 9 GLU E C 1
ATOM 2801 O O . GLU D 1 9 ? 1.937 15.941 18.045 1.00 37.58 9 GLU E O 1
ATOM 2807 N N . ARG D 1 10 ? 1.422 13.813 17.505 1.00 38.70 10 ARG E N 1
ATOM 2808 C CA . ARG D 1 10 ? 0.270 14.183 16.681 1.00 39.43 10 ARG E CA 1
ATOM 2809 C C . ARG D 1 10 ? -0.816 14.845 17.527 1.00 39.19 10 ARG E C 1
ATOM 2810 O O . ARG D 1 10 ? -1.432 15.819 17.105 1.00 37.69 10 ARG E O 1
ATOM 2818 N N . GLU D 1 11 ? -1.052 14.308 18.719 1.00 37.36 11 GLU E N 1
ATOM 2819 C CA . GLU D 1 11 ? -2.070 14.859 19.601 1.00 38.22 11 GLU E CA 1
ATOM 2820 C C . GLU D 1 11 ? -1.678 16.243 20.109 1.00 39.18 11 GLU E C 1
ATOM 2821 O O . GLU D 1 11 ? -2.509 17.142 20.171 1.00 34.71 11 GLU E O 1
ATOM 2827 N N . LEU D 1 12 ? -0.411 16.428 20.466 1.00 34.06 12 LEU E N 1
ATOM 2828 C CA . LEU D 1 12 ? 0.016 17.729 20.952 1.00 31.59 12 LEU E CA 1
ATOM 2829 C C . LEU D 1 12 ? -0.061 18.772 19.842 1.00 26.73 12 LEU E C 1
ATOM 2830 O O . LEU D 1 12 ? -0.372 19.940 20.092 1.00 26.72 12 LEU E O 1
ATOM 2835 N N . ILE D 1 13 ? 0.235 18.362 18.614 1.00 30.19 13 ILE E N 1
ATOM 2836 C CA . ILE D 1 13 ? 0.171 19.300 17.497 1.00 33.26 13 ILE E CA 1
ATOM 2837 C C . ILE D 1 13 ? -1.246 19.873 17.407 1.00 34.30 13 ILE E C 1
ATOM 2838 O O . ILE D 1 13 ? -1.424 21.079 17.214 1.00 32.31 13 ILE E O 1
ATOM 2843 N N . LYS D 1 14 ? -2.246 19.004 17.555 1.00 35.95 14 LYS E N 1
ATOM 2844 C CA . LYS D 1 14 ? -3.647 19.426 17.498 1.00 41.14 14 LYS E CA 1
ATOM 2845 C C . LYS D 1 14 ? -3.977 20.406 18.618 1.00 38.29 14 LYS E C 1
ATOM 2846 O O . LYS D 1 14 ? -4.613 21.432 18.385 1.00 40.31 14 LYS E O 1
ATOM 2852 N N . LEU D 1 15 ? -3.539 20.091 19.835 1.00 39.74 15 LEU E N 1
ATOM 2853 C CA . LEU D 1 15 ? -3.781 20.964 20.983 1.00 36.64 15 LEU E CA 1
ATOM 2854 C C . LEU D 1 15 ? -3.216 22.363 20.749 1.00 40.60 15 LEU E C 1
ATOM 2855 O O . LEU D 1 15 ? -3.855 23.367 21.069 1.00 36.33 15 LEU E O 1
ATOM 2860 N N . LEU D 1 16 ? -2.008 22.429 20.200 1.00 39.64 16 LEU E N 1
ATOM 2861 C CA . LEU D 1 16 ? -1.373 23.713 19.932 1.00 41.84 16 LEU E CA 1
ATOM 2862 C C . LEU D 1 16 ? -2.132 24.474 18.847 1.00 40.11 16 LEU E C 1
ATOM 2863 O O . LEU D 1 16 ? -2.391 25.666 18.983 1.00 41.79 16 LEU E O 1
ATOM 2868 N N . GLU D 1 17 ? -2.472 23.778 17.770 1.00 38.73 17 GLU E N 1
ATOM 2869 C CA . GLU D 1 17 ? -3.209 24.389 16.673 1.00 43.60 17 GLU E C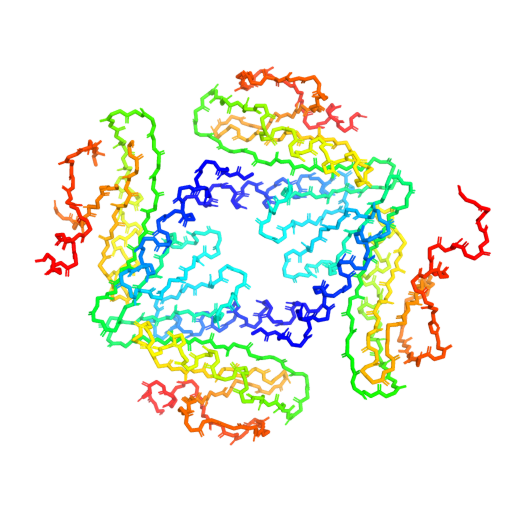A 1
ATOM 2870 C C . GLU D 1 17 ? -4.526 24.948 17.197 1.00 47.36 17 GLU E C 1
ATOM 2871 O O . GLU D 1 17 ? -4.928 26.054 16.835 1.00 51.18 17 GLU E O 1
ATOM 2877 N N . LYS D 1 18 ? -5.186 24.186 18.067 1.00 49.68 18 LYS E N 1
ATOM 2878 C CA . LYS D 1 18 ? -6.455 24.618 18.644 1.00 53.03 18 LYS E CA 1
ATOM 2879 C C . LYS D 1 18 ? -6.275 25.941 19.383 1.00 52.79 18 LYS E C 1
ATOM 2880 O O . LYS D 1 18 ? -7.233 26.690 19.569 1.00 53.91 18 LYS E O 1
ATOM 2886 N N . HIS D 1 19 ? -5.044 26.225 19.799 1.00 50.02 19 HIS E N 1
ATOM 2887 C CA . HIS D 1 19 ? -4.753 27.461 20.508 1.00 49.60 19 HIS E CA 1
ATOM 2888 C C . HIS D 1 19 ? -4.161 28.546 19.620 1.00 47.22 19 HIS E C 1
ATOM 2889 O O . HIS D 1 19 ? -3.667 29.556 20.116 1.00 46.42 19 HIS E O 1
ATOM 2896 N N . GLY D 1 20 ? -4.205 28.333 18.308 1.00 47.02 20 GLY E N 1
ATOM 2897 C CA . GLY D 1 20 ? -3.711 29.339 17.382 1.00 46.04 20 GLY E CA 1
ATOM 2898 C C . GLY D 1 20 ? -2.274 29.244 16.909 1.00 44.86 20 GLY E C 1
ATOM 2899 O O . GLY D 1 20 ? -1.788 30.149 16.229 1.00 44.75 20 GLY E O 1
ATOM 2900 N N . PHE D 1 21 ? -1.586 28.164 17.251 1.00 39.68 21 PHE E N 1
ATOM 2901 C CA . PHE D 1 21 ? -0.199 28.019 16.831 1.00 37.60 21 PHE E CA 1
ATOM 2902 C C . PHE D 1 21 ? -0.084 27.256 15.519 1.00 37.52 21 PHE E C 1
ATOM 2903 O O . PHE D 1 21 ? -0.890 26.373 15.233 1.00 33.90 21 PHE E O 1
ATOM 2911 N N . ALA D 1 22 ? 0.900 27.635 14.708 1.00 31.45 22 ALA E N 1
ATOM 2912 C CA . ALA D 1 22 ? 1.174 26.931 13.460 1.00 32.88 22 ALA E CA 1
ATOM 2913 C C . ALA D 1 22 ? 2.336 26.040 13.911 1.00 31.96 22 ALA E C 1
ATOM 2914 O O . ALA D 1 22 ? 3.310 26.535 14.483 1.00 36.93 22 ALA E O 1
ATOM 2916 N N . VAL D 1 23 ? 2.242 24.742 13.665 1.00 30.53 23 VAL E N 1
ATOM 2917 C CA . VAL D 1 23 ? 3.273 23.825 14.136 1.00 34.00 23 VAL E CA 1
ATOM 2918 C C . VAL D 1 23 ? 3.891 22.956 13.059 1.00 32.44 23 VAL E C 1
ATOM 2919 O O . VAL D 1 23 ? 3.219 22.563 12.113 1.00 31.70 23 VAL E O 1
ATOM 2923 N N . VAL D 1 24 ? 5.180 22.659 13.208 1.00 28.36 24 VAL E N 1
ATOM 2924 C CA . VAL D 1 24 ? 5.855 21.766 12.276 1.00 28.72 24 VAL E CA 1
ATOM 2925 C C . VAL D 1 24 ? 6.491 20.643 13.080 1.00 31.34 24 VAL E C 1
ATOM 2926 O O . VAL D 1 24 ? 7.009 20.875 14.173 1.00 28.29 24 VAL E O 1
ATOM 2930 N N . ARG D 1 25 ? 6.434 19.424 12.547 1.00 29.88 25 ARG E N 1
ATOM 2931 C CA . ARG D 1 25 ? 7.022 18.279 13.226 1.00 33.49 25 ARG E CA 1
ATOM 2932 C C . ARG D 1 25 ? 8.376 18.017 12.592 1.00 33.16 25 ARG E C 1
ATOM 2933 O O . ARG D 1 25 ? 8.474 17.838 11.380 1.00 32.60 25 ARG E O 1
ATOM 2941 N N . SER D 1 26 ? 9.421 18.018 13.415 1.00 28.14 26 SER E N 1
ATOM 2942 C CA . SER D 1 26 ? 10.771 17.793 12.935 1.00 30.99 26 SER E CA 1
ATOM 2943 C C . SER D 1 26 ? 10.961 16.391 12.356 1.00 37.36 26 SER E C 1
ATOM 2944 O O . SER D 1 26 ? 10.601 15.389 12.980 1.00 38.35 26 SER E O 1
ATOM 2947 N N . ALA D 1 27 ? 11.522 16.317 11.155 1.00 32.21 27 ALA E N 1
ATOM 2948 C CA . ALA D 1 27 ? 11.757 15.017 10.529 1.00 41.69 27 ALA E CA 1
ATOM 2949 C C . ALA D 1 27 ? 12.974 14.367 11.185 1.00 45.57 27 ALA E C 1
ATOM 2950 O O . ALA D 1 27 ? 14.082 14.896 11.129 1.00 53.15 27 ALA E O 1
ATOM 2952 N N . GLY D 1 28 ? 12.762 13.224 11.824 1.00 51.93 28 GLY E N 1
ATOM 2953 C CA . GLY D 1 28 ? 13.862 12.545 12.487 1.00 52.70 28 GLY E CA 1
ATOM 2954 C C . GLY D 1 28 ? 14.070 13.018 13.917 1.00 50.99 28 GLY E C 1
ATOM 2955 O O . GLY D 1 28 ? 14.715 12.333 14.710 1.00 49.43 28 GLY E O 1
ATOM 2956 N N . SER D 1 29 ? 13.529 14.194 14.238 1.00 48.40 29 SER E N 1
ATOM 2957 C CA . SER D 1 29 ? 13.632 14.769 15.579 1.00 45.66 29 SER E CA 1
ATOM 2958 C C . SER D 1 29 ? 15.070 14.888 16.055 1.00 45.19 29 SER E C 1
ATOM 2959 O O . SER D 1 29 ? 15.361 14.648 17.227 1.00 41.64 29 SER E O 1
ATOM 2962 N N . LYS D 1 30 ? 15.964 15.270 15.149 1.00 45.74 30 LYS E N 1
ATOM 2963 C CA . LYS D 1 30 ? 17.380 15.408 15.475 1.00 47.45 30 LYS E CA 1
ATOM 2964 C C . LYS D 1 30 ? 17.650 16.253 16.721 1.00 44.54 30 LYS E C 1
ATOM 2965 O O . LYS D 1 30 ? 18.369 15.820 17.621 1.00 49.12 30 LYS E O 1
ATOM 2971 N N . LYS D 1 31 ? 17.065 17.445 16.770 1.00 37.42 31 LYS E N 1
ATOM 2972 C CA . LYS D 1 31 ? 17.249 18.366 17.887 1.00 39.34 31 LYS E CA 1
ATOM 2973 C C . LYS D 1 31 ? 16.037 18.475 18.809 1.00 40.28 31 LYS E C 1
ATOM 2974 O O . LYS D 1 31 ? 16.180 18.445 20.036 1.00 36.09 31 LYS E O 1
ATOM 2980 N N . VAL D 1 32 ? 14.855 18.637 18.214 1.00 36.72 32 VAL E N 1
ATOM 2981 C CA . VAL D 1 32 ? 13.604 18.736 18.964 1.00 36.54 32 VAL E CA 1
ATOM 2982 C C . VAL D 1 32 ? 12.518 17.998 18.182 1.00 34.85 32 VAL E C 1
ATOM 2983 O O . VAL D 1 32 ? 12.754 17.555 17.057 1.00 35.98 32 VAL E O 1
ATOM 2987 N N . ASP D 1 33 ? 11.336 17.859 18.778 1.00 32.57 33 ASP E N 1
ATOM 2988 C CA . ASP D 1 33 ? 10.224 17.170 18.119 1.00 31.58 33 ASP E CA 1
ATOM 2989 C C . ASP D 1 33 ? 9.303 18.125 17.356 1.00 30.08 33 ASP E C 1
ATOM 2990 O O . ASP D 1 33 ? 8.873 17.824 16.240 1.00 30.40 33 ASP E O 1
ATOM 2995 N N . LEU D 1 34 ? 8.998 19.269 17.965 1.00 31.22 34 LEU E N 1
ATOM 2996 C CA . LEU D 1 34 ? 8.121 20.257 17.346 1.00 30.96 34 LEU E CA 1
ATOM 2997 C C . LEU D 1 34 ? 8.622 21.684 17.501 1.00 25.21 34 LEU E C 1
ATOM 2998 O O . LEU D 1 34 ? 9.348 22.005 18.436 1.00 26.20 34 LEU E O 1
ATOM 3003 N N . VAL D 1 35 ? 8.218 22.533 16.567 1.00 25.39 35 VAL E N 1
ATOM 3004 C CA . VAL D 1 35 ? 8.523 23.943 16.625 1.00 27.93 35 VAL E CA 1
ATOM 3005 C C . VAL D 1 35 ? 7.190 24.590 16.314 1.00 31.22 35 VAL E C 1
ATOM 3006 O O . VAL D 1 35 ? 6.564 24.263 15.306 1.00 32.66 35 VAL E O 1
ATOM 3010 N N . ALA D 1 36 ? 6.745 25.485 17.190 1.00 28.96 36 ALA E N 1
ATOM 3011 C CA . ALA D 1 36 ? 5.472 26.162 16.998 1.00 33.70 36 ALA E CA 1
ATOM 3012 C C . ALA D 1 36 ? 5.613 27.668 17.167 1.00 35.95 36 ALA E C 1
ATOM 3013 O O . ALA D 1 36 ? 6.462 28.145 17.928 1.00 34.62 36 ALA E O 1
ATOM 3015 N N . GLY D 1 37 ? 4.767 28.406 16.452 1.00 33.67 37 GLY E N 1
ATOM 3016 C CA . GLY D 1 37 ? 4.782 29.855 16.516 1.00 34.85 37 GLY E CA 1
ATOM 3017 C C . GLY D 1 37 ? 3.377 30.374 16.270 1.00 38.59 37 GLY E C 1
ATOM 3018 O O . GLY D 1 37 ? 2.621 29.779 15.501 1.00 37.73 37 GLY E O 1
ATOM 3019 N N . ASN D 1 38 ? 3.020 31.473 16.925 1.00 40.22 38 ASN E N 1
ATOM 3020 C CA . ASN D 1 38 ? 1.693 32.053 16.763 1.00 40.44 38 ASN E CA 1
ATOM 3021 C C . ASN D 1 38 ? 1.819 33.535 16.446 1.00 43.54 38 ASN E C 1
ATOM 3022 O O . ASN D 1 38 ? 0.821 34.268 16.438 1.00 43.73 38 ASN E O 1
ATOM 3027 N N . GLY D 1 39 ? 3.063 33.973 16.243 1.00 38.99 39 GLY E N 1
ATOM 3028 C CA . GLY D 1 39 ? 3.335 35.365 15.931 1.00 44.29 39 GLY E CA 1
ATOM 3029 C C . GLY D 1 39 ? 3.954 36.169 17.066 1.00 46.63 39 GLY E C 1
ATOM 3030 O O . GLY D 1 39 ? 4.554 37.223 16.839 1.00 45.25 39 GLY E O 1
ATOM 3031 N N . LYS D 1 40 ? 3.817 35.673 18.290 1.00 44.02 40 LYS E N 1
ATOM 3032 C CA . LYS D 1 40 ? 4.349 36.367 19.455 1.00 49.63 40 LYS E CA 1
ATOM 3033 C C . LYS D 1 40 ? 5.206 35.421 20.286 1.00 47.71 40 LYS E C 1
ATOM 3034 O O . LYS D 1 40 ? 6.304 35.769 20.718 1.00 48.48 40 LYS E O 1
ATOM 3040 N N . LYS D 1 41 ? 4.683 34.221 20.499 1.00 46.71 41 LYS E N 1
ATOM 3041 C CA . LYS D 1 41 ? 5.365 33.190 21.264 1.00 43.25 41 LYS E CA 1
ATOM 3042 C C . LYS D 1 41 ? 5.870 32.092 20.320 1.00 40.01 41 LYS E C 1
ATOM 3043 O O . LYS D 1 41 ? 5.141 31.642 19.435 1.00 37.79 41 LYS E O 1
ATOM 3049 N N . TYR D 1 42 ? 7.123 31.684 20.509 1.00 36.58 42 TYR E N 1
ATOM 3050 C CA . TYR D 1 42 ? 7.740 30.636 19.702 1.00 34.81 42 TYR E CA 1
ATOM 3051 C C . TYR D 1 42 ? 8.163 29.517 20.639 1.00 38.37 42 TYR E C 1
ATOM 3052 O O . TYR D 1 42 ? 8.761 29.768 21.689 1.00 36.50 42 TYR E O 1
ATOM 3061 N N . LEU D 1 43 ? 7.862 28.281 20.253 1.00 33.65 43 LEU E N 1
ATOM 3062 C CA . LEU D 1 43 ? 8.178 27.143 21.102 1.00 34.56 43 LEU E CA 1
ATOM 3063 C C . LEU D 1 43 ? 8.978 26.053 20.388 1.00 35.23 43 LEU E C 1
ATOM 3064 O O . LEU D 1 43 ? 8.719 25.735 19.229 1.00 31.18 43 LEU E O 1
ATOM 3069 N N . CYS D 1 44 ? 9.959 25.500 21.092 1.00 31.70 44 CYS E N 1
ATOM 3070 C CA . CYS D 1 44 ? 10.780 24.403 20.584 1.00 32.72 44 CYS E CA 1
ATOM 3071 C C . CYS D 1 44 ? 10.491 23.321 21.618 1.00 35.66 44 CYS E C 1
ATOM 3072 O O . CYS D 1 44 ? 10.824 23.457 22.806 1.00 34.37 44 CYS E O 1
ATOM 3075 N N . ILE D 1 45 ? 9.869 22.242 21.161 1.00 31.11 45 ILE E N 1
ATOM 3076 C CA . ILE D 1 45 ? 9.419 21.208 22.068 1.00 30.67 45 ILE E CA 1
ATOM 3077 C C . ILE D 1 45 ? 9.995 19.813 21.965 1.00 29.32 45 ILE E C 1
ATOM 3078 O O . ILE D 1 45 ? 10.130 19.246 20.880 1.00 29.95 45 ILE E O 1
ATOM 3083 N N . GLU D 1 46 ? 10.334 19.271 23.130 1.00 27.54 46 GLU E N 1
ATOM 3084 C CA . GLU D 1 46 ? 10.828 17.910 23.245 1.00 28.78 46 GLU E CA 1
ATOM 3085 C C . GLU D 1 46 ? 9.656 17.194 23.900 1.00 24.39 46 GLU E C 1
ATOM 3086 O O . GLU D 1 46 ? 9.221 17.577 24.991 1.00 29.22 46 GLU E O 1
ATOM 3092 N N . VAL D 1 47 ? 9.136 16.177 23.231 1.00 27.71 47 VAL E N 1
ATOM 3093 C CA . VAL D 1 47 ? 8.001 15.419 23.737 1.00 27.85 47 VAL E CA 1
ATOM 3094 C C . VAL D 1 47 ? 8.389 14.064 24.320 1.00 27.72 47 VAL E C 1
ATOM 3095 O O . VAL D 1 47 ? 9.073 13.268 23.678 1.00 30.72 47 VAL E O 1
ATOM 3099 N N . LYS D 1 48 ? 7.945 13.809 25.544 1.00 31.73 48 LYS E N 1
ATOM 3100 C CA . LYS D 1 48 ? 8.212 12.539 26.208 1.00 30.47 48 LYS E CA 1
ATOM 3101 C C . LYS D 1 48 ? 6.869 11.899 26.530 1.00 29.72 48 LYS E C 1
ATOM 3102 O O . LYS D 1 48 ? 5.886 12.599 26.745 1.00 31.76 48 LYS E O 1
ATOM 3108 N N . VAL D 1 49 ? 6.833 10.569 26.551 1.00 29.08 49 VAL E N 1
ATOM 3109 C CA . VAL D 1 49 ? 5.617 9.833 26.865 1.00 35.31 49 VAL E CA 1
ATOM 3110 C C . VAL D 1 49 ? 5.973 8.675 27.794 1.00 35.01 49 VAL E C 1
ATOM 3111 O O . VAL D 1 49 ? 7.008 8.033 27.617 1.00 37.13 49 VAL E O 1
ATOM 3115 N N . THR D 1 50 ? 5.126 8.408 28.783 1.00 31.38 50 THR E N 1
ATOM 3116 C CA . THR D 1 50 ? 5.381 7.303 29.696 1.00 30.80 50 THR E CA 1
ATOM 3117 C C . THR D 1 50 ? 4.093 6.756 30.280 1.00 32.34 50 THR E C 1
ATOM 3118 O O . THR D 1 50 ? 3.119 7.493 30.476 1.00 32.52 50 THR E O 1
ATOM 3122 N N . LYS D 1 51 ? 4.095 5.453 30.545 1.00 35.79 51 LYS E N 1
ATOM 3123 C CA . LYS D 1 51 ? 2.945 4.774 31.133 1.00 40.23 51 LYS E CA 1
ATOM 3124 C C . LYS D 1 51 ? 3.037 4.884 32.651 1.00 36.53 51 LYS E C 1
ATOM 3125 O O . LYS D 1 51 ? 2.063 4.643 33.359 1.00 36.11 51 LYS E O 1
ATOM 3131 N N . LYS D 1 52 ? 4.218 5.253 33.138 1.00 36.36 52 LYS E N 1
ATOM 3132 C CA . LYS D 1 52 ? 4.458 5.376 34.573 1.00 36.24 52 LYS E CA 1
ATOM 3133 C C . LYS D 1 52 ? 3.969 6.711 35.132 1.00 37.45 52 LYS E C 1
ATOM 3134 O O . LYS D 1 52 ? 3.506 7.582 34.385 1.00 37.64 52 LYS E O 1
ATOM 3140 N N . ASP D 1 53 ? 4.063 6.861 36.451 1.00 34.45 53 ASP E N 1
ATOM 3141 C CA . ASP D 1 53 ? 3.649 8.096 37.103 1.00 32.62 53 ASP E CA 1
ATOM 3142 C C . ASP D 1 53 ? 4.846 8.982 37.426 1.00 33.69 53 ASP E C 1
ATOM 3143 O O . ASP D 1 53 ? 4.761 9.890 38.244 1.00 33.09 53 ASP E O 1
ATOM 3148 N N . HIS D 1 54 ? 5.971 8.708 36.780 1.00 34.04 54 HIS E N 1
ATOM 3149 C CA . HIS D 1 54 ? 7.163 9.515 36.975 1.00 36.95 54 HIS E CA 1
ATOM 3150 C C . HIS D 1 54 ? 8.104 9.280 35.809 1.00 36.18 54 HIS E C 1
ATOM 3151 O O . HIS D 1 54 ? 8.068 8.229 35.179 1.00 35.10 54 HIS E O 1
ATOM 3158 N N . LEU D 1 55 ? 8.935 10.271 35.517 1.00 38.64 55 LEU E N 1
ATOM 3159 C CA . LEU D 1 55 ? 9.873 10.167 34.411 1.00 36.54 55 LEU E CA 1
ATOM 3160 C C . LEU D 1 55 ? 11.184 10.845 34.765 1.00 34.63 55 LEU E C 1
ATOM 3161 O O . LEU D 1 55 ? 11.191 11.940 35.316 1.00 33.30 55 LEU E O 1
ATOM 3166 N N . TYR D 1 56 ? 12.292 10.188 34.444 1.00 37.78 56 TYR E N 1
ATOM 3167 C CA . TYR D 1 56 ? 13.609 10.745 34.703 1.00 40.73 56 TYR E CA 1
ATOM 3168 C C . TYR D 1 56 ? 14.038 11.542 33.475 1.00 40.81 56 TYR E C 1
ATOM 3169 O O . TYR D 1 56 ? 13.995 11.038 32.354 1.00 43.34 56 TYR E O 1
ATOM 3178 N N . VAL D 1 57 ? 14.434 12.790 33.691 1.00 41.42 57 VAL E N 1
ATOM 3179 C CA . VAL D 1 57 ? 14.870 13.650 32.599 1.00 44.57 57 VAL E CA 1
ATOM 3180 C C . VAL D 1 57 ? 16.330 14.022 32.833 1.00 45.47 57 VAL E C 1
ATOM 3181 O O . VAL D 1 57 ? 16.662 14.656 33.838 1.00 46.25 57 VAL E O 1
ATOM 3185 N N . GLY D 1 58 ? 17.196 13.614 31.907 1.00 46.10 58 GLY E N 1
ATOM 3186 C CA . GLY D 1 58 ? 18.616 13.893 32.033 1.00 48.18 58 GLY E CA 1
ATOM 3187 C C . GLY D 1 58 ? 19.028 15.304 31.664 1.00 50.85 58 GLY E C 1
ATOM 3188 O O . GLY D 1 58 ? 18.281 16.037 31.011 1.00 45.36 58 GLY E O 1
ATOM 3189 N N . LYS D 1 59 ? 20.232 15.683 32.079 1.00 50.92 59 LYS E N 1
ATOM 3190 C CA . LYS D 1 59 ? 20.760 17.011 31.796 1.00 54.42 59 LYS E CA 1
ATOM 3191 C C . LYS D 1 59 ? 21.177 17.166 30.335 1.00 53.36 59 LYS E C 1
ATOM 3192 O O . LYS D 1 59 ? 20.881 18.183 29.711 1.00 51.26 59 LYS E O 1
ATOM 3198 N N . ARG D 1 60 ? 21.861 16.160 29.795 1.00 53.18 60 ARG E N 1
ATOM 3199 C CA . ARG D 1 60 ? 22.315 16.207 28.409 1.00 58.41 60 ARG E CA 1
ATOM 3200 C C . ARG D 1 60 ? 21.145 16.377 27.450 1.00 56.60 60 ARG E C 1
ATOM 3201 O O . ARG D 1 60 ? 21.187 17.209 26.541 1.00 54.55 60 ARG E O 1
ATOM 3209 N N . ASP D 1 61 ? 20.105 15.579 27.663 1.00 51.17 61 ASP E N 1
ATOM 3210 C CA . ASP D 1 61 ? 18.909 15.617 26.837 1.00 46.99 61 ASP E CA 1
ATOM 3211 C C . ASP D 1 61 ? 18.331 17.036 26.820 1.00 44.07 61 ASP E C 1
ATOM 3212 O O . ASP D 1 61 ? 17.967 17.561 25.764 1.00 44.08 61 ASP E O 1
ATOM 3217 N N . MET D 1 62 ? 18.267 17.661 27.990 1.00 39.73 62 MET E N 1
ATOM 3218 C CA . MET D 1 62 ? 17.746 19.014 28.104 1.00 39.63 62 MET E CA 1
ATOM 3219 C C . MET D 1 62 ? 18.740 20.035 27.550 1.00 44.72 62 MET E C 1
ATOM 3220 O O . MET D 1 62 ? 18.347 21.088 27.044 1.00 43.03 62 MET E O 1
ATOM 3225 N N . GLY D 1 63 ? 20.027 19.716 27.645 1.00 43.11 63 GLY E N 1
ATOM 3226 C CA . GLY D 1 63 ? 21.047 20.609 27.134 1.00 42.83 63 GLY E CA 1
ATOM 3227 C C . GLY D 1 63 ? 20.893 20.795 25.635 1.00 40.69 63 GLY E C 1
ATOM 3228 O O . GLY D 1 63 ? 21.099 21.891 25.117 1.00 41.75 63 GLY E O 1
ATOM 3229 N N . ARG D 1 64 ? 20.528 19.722 24.939 1.00 38.78 64 ARG E N 1
ATOM 3230 C CA . ARG D 1 64 ? 20.330 19.781 23.495 1.00 40.98 64 ARG E CA 1
ATOM 3231 C C . ARG D 1 64 ? 19.134 20.678 23.170 1.00 37.66 64 ARG E C 1
ATOM 3232 O O . ARG D 1 64 ? 19.194 21.500 22.261 1.00 38.02 64 ARG E O 1
ATOM 3240 N N . LEU D 1 65 ? 18.045 20.508 23.914 1.00 40.76 65 LEU E N 1
ATOM 3241 C CA . LEU D 1 65 ? 16.837 21.313 23.706 1.00 38.98 65 LEU E CA 1
ATOM 3242 C C . LEU D 1 65 ? 17.144 22.790 23.923 1.00 38.46 65 LEU E C 1
ATOM 3243 O O . LEU D 1 65 ? 16.812 23.637 23.096 1.00 33.51 65 LEU E O 1
ATOM 3248 N N . ILE D 1 66 ? 17.790 23.091 25.042 1.00 40.83 66 ILE E N 1
ATOM 3249 C CA . ILE D 1 66 ? 18.132 24.466 25.373 1.00 40.82 66 ILE E CA 1
ATOM 3250 C C . ILE D 1 66 ? 19.029 25.128 24.326 1.00 33.26 66 ILE E C 1
ATOM 3251 O O . ILE D 1 66 ? 18.792 26.266 23.939 1.00 39.98 66 ILE E O 1
ATOM 3256 N N . GLU D 1 67 ? 20.051 24.414 23.868 1.00 40.04 67 GLU E N 1
ATOM 3257 C CA . GLU D 1 67 ? 20.971 24.955 22.873 1.00 36.84 67 GLU E CA 1
ATOM 3258 C C . GLU D 1 67 ? 20.267 25.228 21.553 1.00 36.20 67 GLU E C 1
ATOM 3259 O O . GLU D 1 67 ? 20.501 26.256 20.918 1.00 37.65 67 GLU E O 1
ATOM 3265 N N . PHE D 1 68 ? 19.408 24.311 21.129 1.00 33.55 68 PHE E N 1
ATOM 3266 C CA . PHE D 1 68 ? 18.694 24.522 19.877 1.00 31.51 68 PHE E CA 1
ATOM 3267 C C . PHE D 1 68 ? 17.712 25.680 20.001 1.00 30.21 68 PHE E C 1
ATOM 3268 O O . PHE D 1 68 ? 17.581 26.496 19.088 1.00 30.07 68 PHE E O 1
ATOM 3276 N N . SER D 1 69 ? 17.032 25.766 21.140 1.00 28.63 69 SER E N 1
ATOM 3277 C CA . SER D 1 69 ? 16.054 26.829 21.342 1.00 29.30 69 SER E CA 1
ATOM 3278 C C . SER D 1 69 ? 16.751 28.183 21.437 1.00 36.19 69 SER E C 1
ATOM 3279 O O . SER D 1 69 ? 16.222 29.208 21.001 1.00 30.70 69 SER E O 1
ATOM 3282 N N . ARG D 1 70 ? 17.953 28.177 22.004 1.00 35.83 70 ARG E N 1
ATOM 3283 C CA . ARG D 1 70 ? 18.730 29.399 22.145 1.00 38.39 70 ARG E CA 1
ATOM 3284 C C . ARG D 1 70 ? 19.088 29.914 20.751 1.00 31.24 70 ARG E C 1
ATOM 3285 O O . ARG D 1 70 ? 18.920 31.096 20.454 1.00 33.41 70 ARG E O 1
ATOM 3293 N N . ARG D 1 71 ? 19.582 29.020 19.899 1.00 32.29 71 ARG E N 1
ATOM 3294 C CA . ARG D 1 71 ? 19.961 29.380 18.532 1.00 34.34 71 ARG E CA 1
ATOM 3295 C C . ARG D 1 71 ? 18.748 29.806 17.714 1.00 33.52 71 ARG E C 1
ATOM 3296 O O . ARG D 1 71 ? 18.762 30.842 17.052 1.00 34.29 71 ARG E O 1
ATOM 3304 N N . PHE D 1 72 ? 17.703 28.991 17.765 1.00 33.62 72 PHE E N 1
ATOM 3305 C CA . PHE D 1 72 ? 16.478 29.249 17.019 1.00 30.82 72 PHE E CA 1
ATOM 3306 C C . PHE D 1 72 ? 15.766 30.521 17.434 1.00 27.53 72 PHE E C 1
ATOM 3307 O O . PHE D 1 72 ? 15.299 31.282 16.588 1.00 33.98 72 PHE E O 1
ATOM 3315 N N . GLY D 1 73 ? 15.670 30.744 18.740 1.00 33.44 73 GLY E N 1
ATOM 3316 C CA . GLY D 1 73 ? 14.972 31.913 19.228 1.00 29.34 73 GLY E CA 1
ATOM 3317 C C . GLY D 1 73 ? 13.581 31.499 19.688 1.00 32.65 73 GLY E C 1
ATOM 3318 O O . GLY D 1 73 ? 12.586 32.164 19.397 1.00 30.91 73 GLY E O 1
ATOM 3319 N N . GLY D 1 74 ? 13.508 30.379 20.396 1.00 33.82 74 GLY E N 1
ATOM 3320 C CA . GLY D 1 74 ? 12.230 29.910 20.901 1.00 36.14 74 GLY E CA 1
ATOM 3321 C C . GLY D 1 74 ? 12.342 29.477 22.353 1.00 38.82 74 GLY E C 1
ATOM 3322 O O . GLY D 1 74 ? 13.444 29.312 22.877 1.00 34.41 74 GLY E O 1
ATOM 3323 N N . ILE D 1 75 ? 11.201 29.292 23.007 1.00 35.36 75 ILE E N 1
ATOM 3324 C CA . ILE D 1 75 ? 11.165 28.855 24.399 1.00 29.73 75 ILE E CA 1
ATOM 3325 C C . ILE D 1 75 ? 11.349 27.338 24.471 1.00 34.03 75 ILE E C 1
ATOM 3326 O O . ILE D 1 75 ? 10.582 26.587 23.867 1.00 33.54 75 ILE E O 1
ATOM 3331 N N . PRO D 1 76 ? 12.380 26.866 25.203 1.00 33.66 76 PRO E N 1
ATOM 3332 C CA . PRO D 1 76 ? 12.652 25.429 25.343 1.00 34.08 76 PRO E CA 1
ATOM 3333 C C . PRO D 1 76 ? 11.620 24.781 26.264 1.00 35.16 76 PRO E C 1
ATOM 3334 O O . PRO D 1 76 ? 11.631 24.992 27.481 1.00 37.30 76 PRO E O 1
ATOM 3338 N N . VAL D 1 77 ? 10.744 23.976 25.678 1.00 32.51 77 VAL E N 1
ATOM 3339 C CA . VAL D 1 77 ? 9.671 23.341 26.425 1.00 29.20 77 VAL E CA 1
ATOM 3340 C C . VAL D 1 77 ? 9.742 21.829 26.459 1.00 32.63 77 VAL E C 1
ATOM 3341 O O . VAL D 1 77 ? 10.014 21.179 25.444 1.00 30.94 77 VAL E O 1
ATOM 3345 N N . LEU D 1 78 ? 9.509 21.274 27.643 1.00 28.20 78 LEU E N 1
ATOM 3346 C CA . LEU D 1 78 ? 9.480 19.832 27.814 1.00 27.21 78 LEU E CA 1
ATOM 3347 C C . LEU D 1 78 ? 8.007 19.504 27.969 1.00 29.27 78 LEU E C 1
ATOM 3348 O O . LEU D 1 78 ? 7.331 20.060 28.840 1.00 32.36 78 LEU E O 1
ATOM 3353 N N . ALA D 1 79 ? 7.502 18.633 27.106 1.00 29.89 79 ALA E N 1
ATOM 3354 C CA . ALA D 1 79 ? 6.099 18.236 27.157 1.00 28.32 79 ALA E CA 1
ATOM 3355 C C . ALA D 1 79 ? 6.056 16.765 27.495 1.00 26.28 79 ALA E C 1
ATOM 3356 O O . ALA D 1 79 ? 6.600 15.940 26.762 1.00 30.45 79 ALA E O 1
ATOM 3358 N N . VAL D 1 80 ? 5.418 16.428 28.611 1.00 28.43 80 VAL E N 1
ATOM 3359 C CA . VAL D 1 80 ? 5.332 15.038 29.026 1.00 27.87 80 VAL E CA 1
ATOM 3360 C C . VAL D 1 80 ? 3.886 14.583 29.059 1.00 30.44 80 VAL E C 1
ATOM 3361 O O . VAL D 1 80 ? 3.043 15.209 29.702 1.00 28.39 80 VAL E O 1
ATOM 3365 N N . LYS D 1 81 ? 3.607 13.496 28.351 1.00 29.99 81 LYS E N 1
ATOM 3366 C CA . LYS D 1 81 ? 2.269 12.926 28.326 1.00 33.16 81 LYS E CA 1
ATOM 3367 C C . LYS D 1 81 ? 2.254 11.716 29.262 1.00 31.57 81 LYS E C 1
ATOM 3368 O O . LYS D 1 81 ? 2.860 10.689 28.960 1.00 29.98 81 LYS E O 1
ATOM 3374 N N . PHE D 1 82 ? 1.596 11.838 30.411 1.00 34.50 82 PHE E N 1
ATOM 3375 C CA . PHE D 1 82 ? 1.511 10.704 31.333 1.00 35.76 82 PHE E CA 1
ATOM 3376 C C . PHE D 1 82 ? 0.271 9.930 30.900 1.00 38.76 82 PHE E C 1
ATOM 3377 O O . PHE D 1 82 ? -0.852 10.404 31.067 1.00 37.45 82 PHE E O 1
ATOM 3385 N N . LEU D 1 83 ? 0.473 8.750 30.327 1.00 40.48 83 LEU E N 1
ATOM 3386 C CA . LEU D 1 83 ? -0.650 7.955 29.849 1.00 44.50 83 LEU E CA 1
ATOM 3387 C C . LEU D 1 83 ? -1.695 7.683 30.926 1.00 46.93 83 LEU E C 1
ATOM 3388 O O . LEU D 1 83 ? -1.367 7.296 32.051 1.00 47.65 83 LEU E O 1
ATOM 3393 N N . ASN D 1 84 ? -2.953 7.916 30.564 1.00 47.45 84 ASN E N 1
ATOM 3394 C CA . ASN D 1 84 ? -4.096 7.707 31.448 1.00 51.06 84 ASN E CA 1
ATOM 3395 C C . ASN D 1 84 ? -4.307 8.801 32.486 1.00 51.49 84 ASN E C 1
ATOM 3396 O O . ASN D 1 84 ? -5.162 8.667 33.363 1.00 55.18 84 ASN E O 1
ATOM 3401 N N . VAL D 1 85 ? -3.537 9.881 32.392 1.00 47.32 85 VAL E N 1
ATOM 3402 C CA . VAL D 1 85 ? -3.691 10.989 33.326 1.00 48.07 85 VAL E CA 1
ATOM 3403 C C . VAL D 1 85 ? -3.678 12.351 32.630 1.00 49.68 85 VAL E C 1
ATOM 3404 O O . VAL D 1 85 ? -4.598 13.147 32.825 1.00 51.03 85 VAL E O 1
ATOM 3408 N N . GLY D 1 86 ? -2.654 12.629 31.824 1.00 48.65 86 GLY E N 1
ATOM 3409 C CA . GLY D 1 86 ? -2.626 13.907 31.131 1.00 45.56 86 GLY E CA 1
ATOM 3410 C C . GLY D 1 86 ? -1.273 14.500 30.787 1.00 43.95 86 GLY E C 1
ATOM 3411 O O . GLY D 1 86 ? -0.231 13.887 31.023 1.00 43.89 86 GLY E O 1
ATOM 3412 N N . TRP D 1 87 ? -1.304 15.709 30.228 1.00 37.94 87 TRP E N 1
ATOM 3413 C CA . TRP D 1 87 ? -0.101 16.436 29.826 1.00 37.35 87 TRP E CA 1
ATOM 3414 C C . TRP D 1 87 ? 0.356 17.450 30.867 1.00 38.05 87 TRP E C 1
ATOM 3415 O O . TRP D 1 87 ? -0.463 18.099 31.523 1.00 38.31 87 TRP E O 1
ATOM 3426 N N . ARG D 1 88 ? 1.672 17.586 31.000 1.00 34.05 88 ARG E N 1
ATOM 3427 C CA . ARG D 1 88 ? 2.275 18.555 31.902 1.00 30.38 88 ARG E CA 1
ATOM 3428 C C . ARG D 1 88 ? 3.429 19.172 31.123 1.00 30.47 88 ARG E C 1
ATOM 3429 O O . ARG D 1 88 ? 4.117 18.488 30.362 1.00 33.29 88 ARG E O 1
ATOM 3437 N N . PHE D 1 89 ? 3.638 20.467 31.309 1.00 29.25 89 PHE E N 1
ATOM 3438 C CA . PHE D 1 89 ? 4.669 21.185 30.583 1.00 33.13 89 PHE E CA 1
ATOM 3439 C C . PHE D 1 89 ? 5.560 21.985 31.505 1.00 36.72 89 PHE E C 1
ATOM 3440 O O . PHE D 1 89 ? 5.150 22.398 32.590 1.00 39.09 89 PHE E O 1
ATOM 3448 N N . ILE D 1 90 ? 6.787 22.210 31.064 1.00 34.60 90 ILE E N 1
ATOM 3449 C CA . ILE D 1 90 ? 7.715 23.003 31.847 1.00 43.40 90 ILE E CA 1
ATOM 3450 C C . ILE D 1 90 ? 8.737 23.665 30.938 1.00 43.37 90 ILE E C 1
ATOM 3451 O O . ILE D 1 90 ? 9.286 23.024 30.041 1.00 37.95 90 ILE E O 1
ATOM 3456 N N . GLU D 1 91 ? 8.965 24.960 31.139 1.00 43.68 91 GLU E N 1
ATOM 3457 C CA . GLU D 1 91 ? 9.970 25.649 30.345 1.00 46.32 91 GLU E CA 1
ATOM 3458 C C . GLU D 1 91 ? 11.288 25.286 31.025 1.00 45.81 91 GLU E C 1
ATOM 3459 O O . GLU D 1 91 ? 11.488 25.583 32.203 1.00 42.56 91 GLU E O 1
ATOM 3465 N N . VAL D 1 92 ? 12.174 24.624 30.290 1.00 45.36 92 VAL E N 1
ATOM 3466 C CA . VAL D 1 92 ? 13.449 24.201 30.849 1.00 52.46 92 VAL E CA 1
ATOM 3467 C C . VAL D 1 92 ? 14.471 25.339 30.901 1.00 57.62 92 VAL E C 1
ATOM 3468 O O . VAL D 1 92 ? 14.539 26.174 29.999 1.00 51.64 92 VAL E O 1
ATOM 3472 N N . SER D 1 93 ? 15.259 25.366 31.973 1.00 65.90 93 SER E N 1
ATOM 3473 C CA . SER D 1 93 ? 16.277 26.396 32.161 1.00 75.16 93 SER E CA 1
ATOM 3474 C C . SER D 1 93 ? 17.676 25.842 31.902 1.00 79.11 93 SER E C 1
ATOM 3475 O O . SER D 1 93 ? 17.925 24.651 32.094 1.00 79.30 93 SER E O 1
ATOM 3478 N N . PRO D 1 94 ? 18.611 26.707 31.474 1.00 83.25 94 PRO E N 1
ATOM 3479 C CA . PRO D 1 94 ? 19.989 26.297 31.189 1.00 85.45 94 PRO E CA 1
ATOM 3480 C C . PRO D 1 94 ? 20.648 25.583 32.364 1.00 88.19 94 PRO E C 1
ATOM 3481 O O . PRO D 1 94 ? 21.494 24.709 32.171 1.00 90.09 94 PRO E O 1
ATOM 3485 N N . LYS D 1 95 ? 20.262 25.958 33.579 1.00 90.52 95 LYS E N 1
ATOM 3486 C CA . LYS D 1 95 ? 20.811 25.321 34.767 1.00 93.57 95 LYS E CA 1
ATOM 3487 C C . LYS D 1 95 ? 20.453 23.841 34.680 1.00 95.52 95 LYS E C 1
ATOM 3488 O O . LYS D 1 95 ? 19.314 23.496 34.369 1.00 96.63 95 LYS E O 1
ATOM 3494 N N . ILE D 1 96 ? 21.424 22.971 34.944 1.00 97.63 96 ILE E N 1
ATOM 3495 C CA . ILE D 1 96 ? 21.193 21.530 34.878 1.00 98.58 96 ILE E CA 1
ATOM 3496 C C . ILE D 1 96 ? 19.879 21.133 35.539 1.00 97.57 96 ILE E C 1
ATOM 3497 O O . ILE D 1 96 ? 19.260 21.925 36.250 1.00 97.66 96 ILE E O 1
ATOM 3502 N N . GLU D 1 97 ? 19.462 19.896 35.305 1.00 97.69 97 GLU E N 1
ATOM 3503 C CA . GLU D 1 97 ? 18.217 19.398 35.870 1.00 97.10 97 GLU E CA 1
ATOM 3504 C C . GLU D 1 97 ? 18.383 17.986 36.424 1.00 93.98 97 GLU E C 1
ATOM 3505 O O . GLU D 1 97 ? 18.497 17.797 37.635 1.00 92.63 97 GLU E O 1
ATOM 3511 N N . LYS D 1 98 ? 18.398 17.001 35.531 1.00 91.45 98 LYS E N 1
ATOM 3512 C CA . LYS D 1 98 ? 18.545 15.606 35.929 1.00 86.73 98 LYS E CA 1
ATOM 3513 C C . LYS D 1 98 ? 17.552 15.312 37.051 1.00 81.71 98 LYS E C 1
ATOM 3514 O O . LYS D 1 98 ? 17.890 14.664 38.042 1.00 83.71 98 LYS E O 1
ATOM 3520 N N . PHE D 1 99 ? 16.325 15.795 36.880 1.00 72.67 99 PHE E N 1
ATOM 3521 C CA . PHE D 1 99 ? 15.268 15.621 37.872 1.00 64.42 99 PHE E CA 1
ATOM 3522 C C . PHE D 1 99 ? 14.211 14.605 37.441 1.00 59.21 99 PHE E C 1
ATOM 3523 O O . PHE D 1 99 ? 14.288 14.020 36.359 1.00 57.05 99 PHE E O 1
ATOM 3531 N N . VAL D 1 100 ? 13.221 14.407 38.305 1.00 52.05 100 VAL E N 1
ATOM 3532 C CA . VAL D 1 100 ? 12.137 13.479 38.028 1.00 48.28 100 VAL E CA 1
ATOM 3533 C C . VAL D 1 100 ? 10.873 14.292 37.785 1.00 43.76 100 VAL E C 1
ATOM 3534 O O . VAL D 1 100 ? 10.558 15.209 38.542 1.00 40.29 100 VAL E O 1
ATOM 3538 N N . PHE D 1 101 ? 10.158 13.958 36.717 1.00 42.62 101 PHE E N 1
ATOM 3539 C CA . PHE D 1 101 ? 8.940 14.671 36.363 1.00 35.94 101 PHE E CA 1
ATOM 3540 C C . PHE D 1 101 ? 7.724 13.798 36.683 1.00 33.30 101 PHE E C 1
ATOM 3541 O O . PHE D 1 101 ? 7.697 12.604 36.374 1.00 31.73 101 PHE E O 1
ATOM 3549 N N . THR D 1 102 ? 6.715 14.402 37.299 1.00 31.38 102 THR E N 1
ATOM 3550 C CA . THR D 1 102 ? 5.503 13.677 37.669 1.00 31.74 102 THR E CA 1
ATOM 3551 C C . THR D 1 102 ? 4.276 14.462 37.222 1.00 32.01 102 THR E C 1
ATOM 3552 O O . THR D 1 102 ? 4.384 15.627 36.824 1.00 32.56 102 THR E O 1
ATOM 3556 N N . PRO D 1 103 ? 3.093 13.832 37.266 1.00 36.60 103 PRO E N 1
ATOM 3557 C CA . PRO D 1 103 ? 1.856 14.500 36.855 1.00 36.75 103 PRO E CA 1
ATOM 3558 C C . PRO D 1 103 ? 1.521 15.783 37.614 1.00 40.05 103 PRO E C 1
ATOM 3559 O O . PRO D 1 103 ? 0.578 16.487 37.249 1.00 41.63 103 PRO E O 1
ATOM 3563 N N . SER D 1 104 ? 2.284 16.093 38.662 1.00 39.50 104 SER E N 1
ATOM 3564 C CA . SER D 1 104 ? 2.038 17.314 39.420 1.00 39.93 104 SER E CA 1
ATOM 3565 C C . SER D 1 104 ? 3.124 18.340 39.121 1.00 39.42 104 SER E C 1
ATOM 3566 O O . SER D 1 104 ? 3.026 19.496 39.538 1.00 39.57 104 SER E O 1
ATOM 3569 N N . SER D 1 105 ? 4.158 17.915 38.399 1.00 37.43 105 SER E N 1
ATOM 3570 C CA . SER D 1 105 ? 5.264 18.805 38.034 1.00 35.00 105 SER E CA 1
ATOM 3571 C C . SER D 1 105 ? 4.882 19.794 36.922 1.00 38.96 105 SER E C 1
ATOM 3572 O O . SER D 1 105 ? 3.842 19.656 36.267 1.00 36.15 105 SER E O 1
ATOM 3575 N N . GLY D 1 106 ? 5.733 20.797 36.720 1.00 39.64 106 GLY E N 1
ATOM 3576 C CA . GLY D 1 106 ? 5.489 21.786 35.685 1.00 40.21 106 GLY E CA 1
ATOM 3577 C C . GLY D 1 106 ? 4.121 22.435 35.730 1.00 42.12 106 GLY E C 1
ATOM 3578 O O . GLY D 1 106 ? 3.511 22.558 36.791 1.00 45.73 106 GLY E O 1
ATOM 3579 N N . VAL D 1 107 ? 3.625 22.845 34.568 1.00 40.98 107 VAL E N 1
ATOM 3580 C CA . VAL D 1 107 ? 2.330 23.510 34.491 1.00 40.12 107 VAL E CA 1
ATOM 3581 C C . VAL D 1 107 ? 1.433 22.924 33.406 1.00 40.12 107 VAL E C 1
ATOM 3582 O O . VAL D 1 107 ? 1.855 22.070 32.629 1.00 38.58 107 VAL E O 1
ATOM 3586 N N . SER D 1 108 ? 0.186 23.383 33.361 1.00 40.25 108 SER E N 1
ATOM 3587 C CA . SER D 1 108 ? -0.758 22.911 32.355 1.00 37.84 108 SER E CA 1
ATOM 3588 C C . SER D 1 108 ? -0.471 23.650 31.052 1.00 37.22 108 SER E C 1
ATOM 3589 O O . SER D 1 108 ? 0.191 24.683 31.052 1.00 34.95 108 SER E O 1
ATOM 3592 N N . LEU D 1 109 ? -0.964 23.124 29.939 1.00 38.96 109 LEU E N 1
ATOM 3593 C CA . LEU D 1 109 ? -0.742 23.771 28.656 1.00 42.47 109 LEU E CA 1
ATOM 3594 C C . LEU D 1 109 ? -1.268 25.208 28.677 1.00 43.20 109 LEU E C 1
ATOM 3595 O O . LEU D 1 109 ? -0.588 26.142 28.250 1.00 38.73 109 LEU E O 1
ATOM 3600 N N . GLU D 1 110 ? -2.483 25.380 29.184 1.00 47.08 110 GLU E N 1
ATOM 3601 C CA . GLU D 1 110 ? -3.106 26.699 29.249 1.00 51.85 110 GLU E CA 1
ATOM 3602 C C . GLU D 1 110 ? -2.255 27.731 29.992 1.00 48.80 110 GLU E C 1
ATOM 3603 O O . GLU D 1 110 ? -2.149 28.879 29.556 1.00 46.87 110 GLU E O 1
ATOM 3609 N N . VAL D 1 111 ? -1.643 27.335 31.106 1.00 46.49 111 VAL E N 1
ATOM 3610 C CA . VAL D 1 111 ? -0.798 28.264 31.853 1.00 46.56 111 VAL E CA 1
ATOM 3611 C C . VAL D 1 111 ? 0.538 28.463 31.133 1.00 46.40 111 VAL E C 1
ATOM 3612 O O . VAL D 1 111 ? 1.111 29.554 31.165 1.00 44.85 111 VAL E O 1
ATOM 3616 N N . LEU D 1 112 ? 1.034 27.412 30.481 1.00 46.61 112 LEU E N 1
ATOM 3617 C CA . LEU D 1 112 ? 2.283 27.517 29.726 1.00 40.11 112 LEU E CA 1
ATOM 3618 C C . LEU D 1 112 ? 2.087 28.593 28.653 1.00 40.73 112 LEU E C 1
ATOM 3619 O O . LEU D 1 112 ? 2.956 29.434 28.420 1.00 40.34 112 LEU E O 1
ATOM 3624 N N . LEU D 1 113 ? 0.928 28.554 28.006 1.00 39.54 113 LEU E N 1
ATOM 3625 C CA . LEU D 1 113 ? 0.593 29.508 26.955 1.00 44.40 113 LEU E CA 1
ATOM 3626 C C . LEU D 1 113 ? 0.103 30.831 27.535 1.00 49.85 113 LEU E C 1
ATOM 3627 O O . LEU D 1 113 ? -0.351 31.707 26.801 1.00 52.53 113 LEU E O 1
ATOM 3632 N N . GLY D 1 114 ? 0.197 30.965 28.855 1.00 54.71 114 GLY E N 1
ATOM 3633 C CA . GLY D 1 114 ? -0.230 32.183 29.521 1.00 57.48 114 GLY E CA 1
ATOM 3634 C C . GLY D 1 114 ? -1.671 32.567 29.247 1.00 60.75 114 GLY E C 1
ATOM 3635 O O . GLY D 1 114 ? -1.904 33.705 28.791 1.00 63.90 114 GLY E O 1
#